Protein AF-A0A6G8APM0-F1 (afdb_monomer)

Foldseek 3Di:
DDDDDDDADDADPVDDPVVSVVSRHDDDPVVVVVVVVVVVVVVVVVVVPDDPVCVVCLVCVQVVPDDFPEEEAAPVVVCVVAVQFDRHWYWYNYPVQPPGIWIWHDDPRDIDTPGHPPPDPCDVVNDDLVPDDPVVSVVVCVVVVVVVCCVVVQDPDDKDDFQDDLVAKDWQWAQDQLDTDGDPDRFKIKGDWRFDDAQWKKFKQDQQDDDQFQWFFAAPVSHTDDTFGDDRDDPRMTTNHRGRTIMGMDGGDSVVCVVGITMIIDDDDDDDDDSPQDDDAPDDDQPPPPPPDDDLVNHPQKDWPFAFAQVQWAPQWDAAQVRDIDGHNFKTKGDKDFDDAFFKKKKQDDDPQFWAFDAPVNPDTDGGFDWDDPDPRMTMGGHHPRTTIIMGMDTNVCQQPIGMHTPDHDPGGDHGDIDHPRDPPPPDLACPQAPFEEEEEEEVLQVLQQPQDPPQGGFNFLVVLVVNNNYNYDTHYHYLEAQAADDVVFFVDHHHHPLCCCPVVVVDQLVSGQEYEYEYHQNCQLRGPAAPACPACHSRHRNNSVLVNVVRSCVSPVNYAYEYEQFAAFPDPSRPPVSSVVRLVSSVVNCVVVVHHYDHCHVPLPDDPVCCVVAPDHRGHGRNVVSNSNSVVVSSSVSRD

Secondary structure (DSSP, 8-state):
-PPPPPPPBPP-TTS-HHHHHHTTB---HHHHHHHHHHHHHHHHHHHHHS--HHHHHHHHHHHHH-S-SEEESSHHHHHHH-TT--SSEEEE--TT-TT--EEEEEETTEEEEEEE-------TT---GGGS-HHHHHHHHHHHHHHHHHHHHH----S------GGGPEETEEEETTEEEE-SSTTEEE---EE--TT-EEEES-----SS--EEEE-TTS-EEEEE---TTT--EEE-TT-SEEEEEEES-HHHHHHH--EEES-----S--------TT----TT---SS--GGGSTTEEEEE---GGGSBTTEEE-TTS-EEE-TTEEEPPPEE--TT-EEEESS--SS-EEEE-TTS-SEEEE--PEE-SSS-EEEEPPTT--EEEEEEEGGGTTT--EEES---SS---SEEEESS----SS-TTTTTT-EEEEEESHHHHTTT-EETTTEE---THHHHHHTT-EEEEEE-TT-BSSPP-TTT-SS---BHHIIIIIS----GGG-SEEEEE--THHHHTT-----TT---TTSHHHHHHHHHHHHHHH-TTPEEEEEPPPP---TTS-HHHHHHHHHHHHHHHHHTT--EE-HHHHSS--TTTHHHHBSSSSSB-HHHHHHHHHHHHHHHH--

Structure (mmCIF, N/CA/C/O backbone):
data_AF-A0A6G8APM0-F1
#
_entry.id   AF-A0A6G8APM0-F1
#
loop_
_atom_site.group_PDB
_atom_site.id
_atom_site.type_symbol
_atom_site.label_atom_id
_atom_site.label_alt_id
_atom_site.label_comp_id
_atom_site.label_asym_id
_atom_site.label_entity_id
_atom_site.label_seq_id
_atom_site.pdbx_PDB_ins_code
_atom_site.Cartn_x
_atom_site.Cartn_y
_atom_site.Cartn_z
_atom_site.occupancy
_atom_site.B_iso_or_equiv
_atom_site.auth_seq_id
_atom_site.auth_comp_id
_atom_site.auth_asym_id
_atom_site.auth_atom_id
_atom_site.pdbx_PDB_model_num
ATOM 1 N N . MET A 1 1 ? 6.197 -69.943 -71.551 1.00 41.12 1 MET A N 1
ATOM 2 C CA . MET A 1 1 ? 5.417 -70.447 -70.401 1.00 41.12 1 MET A CA 1
ATOM 3 C C . MET A 1 1 ? 3.961 -70.490 -70.819 1.00 41.12 1 MET A C 1
ATOM 5 O O . MET A 1 1 ? 3.488 -69.503 -71.366 1.00 41.12 1 MET A O 1
ATOM 9 N N . VAL A 1 2 ? 3.304 -71.635 -70.652 1.00 39.09 2 VAL A N 1
ATOM 10 C CA . VAL A 1 2 ? 1.884 -71.835 -70.976 1.00 39.09 2 VAL A CA 1
ATOM 11 C C . VAL A 1 2 ? 1.061 -71.365 -69.775 1.00 39.09 2 VAL A C 1
ATOM 13 O O . VAL A 1 2 ? 1.325 -71.804 -68.659 1.00 39.09 2 VAL A O 1
ATOM 16 N N . TYR A 1 3 ? 0.115 -70.448 -69.990 1.00 39.59 3 TYR A N 1
ATOM 17 C CA . TYR A 1 3 ? -0.849 -70.026 -68.970 1.00 39.59 3 TYR A CA 1
ATOM 18 C C . TYR A 1 3 ? -1.900 -71.128 -68.794 1.00 39.59 3 TYR A C 1
ATOM 20 O O . TYR A 1 3 ? -2.557 -71.512 -69.761 1.00 39.59 3 TYR A O 1
ATOM 28 N N . ILE A 1 4 ? -2.055 -71.631 -67.571 1.00 49.72 4 ILE A N 1
ATOM 29 C CA . ILE A 1 4 ? -3.172 -72.497 -67.184 1.00 49.72 4 ILE A CA 1
ATOM 30 C C . ILE A 1 4 ? -4.267 -71.574 -66.644 1.00 49.72 4 ILE A C 1
ATOM 32 O O . ILE A 1 4 ? -4.019 -70.814 -65.709 1.00 49.72 4 ILE A O 1
ATOM 36 N N . ALA A 1 5 ? -5.457 -71.604 -67.244 1.00 49.78 5 ALA A N 1
ATOM 37 C CA . ALA A 1 5 ? -6.614 -70.887 -66.721 1.00 49.78 5 ALA A CA 1
ATOM 38 C C . ALA A 1 5 ? -7.077 -71.562 -65.420 1.00 49.78 5 ALA A C 1
ATOM 40 O O . ALA A 1 5 ? -7.403 -72.748 -65.419 1.00 49.78 5 ALA A O 1
ATOM 41 N N . GLN A 1 6 ? -7.076 -70.823 -64.310 1.00 55.56 6 GLN A N 1
ATOM 42 C CA . GLN A 1 6 ? -7.696 -71.269 -63.063 1.00 55.56 6 GLN A CA 1
ATOM 43 C C . GLN A 1 6 ? -9.198 -70.975 -63.128 1.00 55.56 6 GLN A C 1
ATOM 45 O O . GLN A 1 6 ? -9.598 -69.831 -63.339 1.00 55.56 6 GLN A O 1
ATOM 50 N N . HIS A 1 7 ? -10.019 -72.010 -62.958 1.00 57.62 7 HIS A N 1
ATOM 51 C CA . HIS A 1 7 ? -11.456 -71.873 -62.741 1.00 57.62 7 HIS A CA 1
ATOM 52 C C . HIS A 1 7 ? -11.723 -71.821 -61.232 1.00 57.62 7 HIS A C 1
ATOM 54 O O . HIS A 1 7 ? -11.176 -72.630 -60.485 1.00 57.62 7 HIS A O 1
ATOM 60 N N . TRP A 1 8 ? -12.530 -70.851 -60.803 1.00 64.06 8 TRP A N 1
ATOM 61 C CA . TRP A 1 8 ? -13.035 -70.739 -59.433 1.00 64.06 8 TRP A CA 1
ATOM 62 C C . TRP A 1 8 ? -14.326 -71.551 -59.312 1.00 64.06 8 TRP A C 1
ATOM 64 O O . TRP A 1 8 ? -15.073 -71.644 -60.288 1.00 64.06 8 TRP A O 1
ATOM 74 N N . ASN A 1 9 ? -14.573 -72.140 -58.144 1.00 66.50 9 ASN A N 1
ATOM 75 C CA . ASN A 1 9 ? -15.791 -72.912 -57.897 1.00 66.50 9 ASN A CA 1
ATOM 76 C C . ASN A 1 9 ? -16.964 -71.978 -57.552 1.00 66.50 9 ASN A C 1
ATOM 78 O O . ASN A 1 9 ? -16.758 -70.864 -57.067 1.00 66.50 9 ASN A O 1
ATOM 82 N N . ASP A 1 10 ? -18.195 -72.426 -57.791 1.00 64.62 10 ASP A N 1
ATOM 83 C CA . ASP A 1 10 ? -19.393 -71.682 -57.391 1.00 64.62 10 ASP A CA 1
ATOM 84 C C . ASP A 1 10 ? -19.612 -71.756 -55.870 1.00 64.62 10 ASP A C 1
ATOM 86 O O . ASP A 1 10 ? -19.199 -72.708 -55.204 1.00 64.62 10 ASP A O 1
ATOM 90 N N . TYR A 1 11 ? -20.258 -70.731 -55.314 1.00 64.56 11 TYR A N 1
ATOM 91 C CA . TYR A 1 11 ? -20.558 -70.638 -53.884 1.00 64.56 11 TYR A CA 1
ATOM 92 C C . TYR A 1 11 ? -21.720 -71.567 -53.503 1.00 64.56 11 TYR A C 1
ATOM 94 O O . TYR A 1 11 ? -22.799 -71.461 -54.085 1.00 64.56 11 TYR A O 1
ATOM 102 N N . ASP A 1 12 ? -21.528 -72.436 -52.504 1.00 69.75 12 ASP A N 1
ATOM 103 C CA . ASP A 1 12 ? -22.573 -73.337 -51.998 1.00 69.75 12 ASP A CA 1
ATOM 104 C C . ASP A 1 12 ? -23.224 -72.754 -50.737 1.00 69.75 12 ASP A C 1
ATOM 106 O O . ASP A 1 12 ? -22.586 -72.608 -49.691 1.00 69.75 12 ASP A O 1
ATOM 110 N N . GLU A 1 13 ? -24.518 -72.439 -50.818 1.00 67.69 13 GLU A N 1
ATOM 111 C CA . GLU A 1 13 ? -25.293 -71.845 -49.719 1.00 67.69 13 GLU A CA 1
ATOM 112 C C . GLU A 1 13 ? -25.437 -72.763 -48.491 1.00 67.69 13 GLU A C 1
ATOM 114 O O . GLU A 1 13 ? -25.804 -72.293 -47.413 1.00 67.69 13 GLU A O 1
ATOM 119 N N . ASN A 1 14 ? -25.125 -74.057 -48.621 1.00 74.19 14 ASN A N 1
ATOM 120 C CA . ASN A 1 14 ? -25.184 -75.022 -47.521 1.00 74.19 14 ASN A CA 1
ATOM 121 C C . ASN A 1 14 ? -23.847 -75.189 -46.780 1.00 74.19 14 ASN A C 1
ATOM 123 O O . ASN A 1 14 ? -23.794 -75.887 -45.765 1.00 74.19 14 ASN A O 1
ATOM 127 N N . MET A 1 15 ? -22.765 -74.573 -47.268 1.00 70.25 15 MET A N 1
ATOM 128 C CA . MET A 1 15 ? -21.444 -74.599 -46.636 1.00 70.25 15 MET A CA 1
ATOM 129 C C . MET A 1 15 ? -21.196 -73.316 -45.835 1.00 70.25 15 MET A C 1
ATOM 131 O O . MET A 1 15 ? -21.688 -72.236 -46.162 1.00 70.25 15 MET A O 1
ATOM 135 N N . THR A 1 16 ? -20.409 -73.413 -44.759 1.00 69.75 16 THR A N 1
ATOM 136 C CA . THR A 1 16 ? -20.012 -72.216 -43.999 1.00 69.75 16 THR A CA 1
ATOM 137 C C . THR A 1 16 ? -19.051 -71.340 -44.807 1.00 69.75 16 THR A C 1
ATOM 139 O O . THR A 1 16 ? -18.390 -71.804 -45.735 1.00 69.75 16 THR A O 1
ATOM 142 N N . GLU A 1 17 ? -18.931 -70.062 -44.439 1.00 59.34 17 GLU A N 1
ATOM 143 C CA . GLU A 1 17 ? -18.082 -69.089 -45.142 1.00 59.34 17 GLU A CA 1
ATOM 144 C C . GLU A 1 17 ? -16.627 -69.571 -45.288 1.00 59.34 17 GLU A C 1
ATOM 146 O O . GLU A 1 17 ? -16.055 -69.496 -46.371 1.00 59.34 17 GLU A O 1
ATOM 151 N N . THR A 1 18 ? -16.047 -70.132 -44.220 1.00 67.00 18 THR A N 1
ATOM 152 C CA . THR A 1 18 ? -14.678 -70.671 -44.224 1.00 67.00 18 THR A CA 1
ATOM 153 C C . THR A 1 18 ? -14.535 -71.839 -45.195 1.00 67.00 18 THR A C 1
ATOM 155 O O . THR A 1 18 ? -13.561 -71.901 -45.934 1.00 67.00 18 THR A O 1
ATOM 158 N N . GLN A 1 19 ? -15.536 -72.717 -45.258 1.00 69.81 19 GLN A N 1
ATOM 159 C CA . GLN A 1 19 ? -15.524 -73.876 -46.149 1.00 69.81 19 GLN A CA 1
ATOM 160 C C . GLN A 1 19 ? -15.700 -73.475 -47.619 1.00 69.81 19 GLN A C 1
ATOM 162 O O . GLN A 1 19 ? -15.074 -74.067 -48.492 1.00 69.81 19 GLN A O 1
ATOM 167 N N . ASN A 1 20 ? -16.498 -72.443 -47.901 1.00 69.50 20 ASN A N 1
ATOM 168 C CA . ASN A 1 20 ? -16.626 -71.890 -49.251 1.00 69.50 20 ASN A CA 1
ATOM 169 C C . ASN A 1 20 ? -15.337 -71.192 -49.714 1.00 69.50 20 ASN A C 1
ATOM 171 O O . ASN A 1 20 ? -14.934 -71.341 -50.866 1.00 69.50 20 ASN A O 1
ATOM 175 N N . ILE A 1 21 ? -14.651 -70.483 -48.812 1.00 66.75 21 ILE A N 1
ATOM 176 C CA . ILE A 1 21 ? -13.358 -69.846 -49.100 1.00 66.75 21 ILE A CA 1
ATOM 177 C C . ILE A 1 21 ? -12.277 -70.904 -49.363 1.00 66.75 21 ILE A C 1
ATOM 179 O O . ILE A 1 21 ? -11.521 -70.782 -50.326 1.00 66.75 21 ILE A O 1
ATOM 183 N N . GLU A 1 22 ? -12.225 -71.968 -48.557 1.00 70.06 22 GLU A N 1
ATOM 184 C CA . GLU A 1 22 ? -11.299 -73.092 -48.759 1.00 70.06 22 GLU A CA 1
ATOM 185 C C . GLU A 1 22 ? -11.589 -73.867 -50.053 1.00 70.06 22 GLU A C 1
ATOM 187 O O . GLU A 1 22 ? -10.659 -74.335 -50.708 1.00 70.06 22 GLU A O 1
ATOM 192 N N . ASN A 1 23 ? -12.858 -73.946 -50.469 1.00 68.44 23 ASN A N 1
ATOM 193 C CA . ASN A 1 23 ? -13.268 -74.555 -51.736 1.00 68.44 23 ASN A CA 1
ATOM 194 C C . ASN A 1 23 ? -13.048 -73.635 -52.956 1.00 68.44 23 ASN A C 1
ATOM 196 O O . ASN A 1 23 ? -13.404 -73.994 -54.077 1.00 68.44 23 ASN A O 1
ATOM 200 N N . GLY A 1 24 ? -12.459 -72.450 -52.764 1.00 62.91 24 GLY A N 1
ATOM 201 C CA . GLY A 1 24 ? -12.138 -71.524 -53.847 1.00 62.91 24 GLY A CA 1
ATOM 202 C C . GLY A 1 24 ? -13.362 -70.853 -54.472 1.00 62.91 24 GLY A C 1
ATOM 203 O O . GLY A 1 24 ? -13.317 -70.518 -55.656 1.00 62.91 24 GLY A O 1
ATOM 204 N N . ALA A 1 25 ? -14.444 -70.669 -53.709 1.00 64.75 25 ALA A N 1
ATOM 205 C CA . ALA A 1 25 ? -15.621 -69.938 -54.160 1.00 64.75 25 ALA A CA 1
ATOM 206 C C . ALA A 1 25 ? -15.507 -68.433 -53.879 1.00 64.75 25 ALA A C 1
ATOM 208 O O . ALA A 1 25 ? -15.111 -68.005 -52.793 1.00 64.75 25 ALA A O 1
ATOM 209 N N . VAL A 1 26 ? -15.864 -67.609 -54.867 1.00 61.88 26 VAL A N 1
ATOM 210 C CA . VAL A 1 26 ? -15.808 -66.141 -54.775 1.00 61.88 26 VAL A CA 1
ATOM 211 C C . VAL A 1 26 ? -17.164 -65.601 -54.313 1.00 61.88 26 VAL A C 1
ATOM 213 O O . VAL A 1 26 ? -18.210 -66.049 -54.778 1.00 61.88 26 VAL A O 1
ATOM 216 N N . VAL A 1 27 ? -17.155 -64.614 -53.409 1.00 60.06 27 VAL A N 1
ATOM 217 C CA . VAL A 1 27 ? -18.364 -63.889 -52.978 1.00 60.06 27 VAL A CA 1
ATOM 218 C C . VAL A 1 27 ? -19.078 -63.324 -54.211 1.00 60.06 27 VAL A C 1
ATOM 220 O O . VAL A 1 27 ? -18.528 -62.483 -54.922 1.00 60.06 27 VAL A O 1
ATOM 223 N N . THR A 1 28 ? -20.296 -63.797 -54.480 1.00 59.47 28 THR A N 1
ATOM 224 C CA . THR A 1 28 ? -21.036 -63.443 -55.697 1.00 59.47 28 THR A CA 1
ATOM 225 C C . THR A 1 28 ? -21.546 -62.000 -55.660 1.00 59.47 28 THR A C 1
ATOM 227 O O . THR A 1 28 ? -21.811 -61.427 -54.595 1.00 59.47 28 THR A O 1
ATOM 230 N N . SER A 1 29 ? -21.746 -61.409 -56.842 1.00 55.97 29 SER A N 1
ATOM 231 C CA . SER A 1 29 ? -22.305 -60.058 -57.006 1.00 55.97 29 SER A CA 1
ATOM 232 C C . SER A 1 29 ? -23.661 -59.890 -56.305 1.00 55.97 29 SER A C 1
ATOM 234 O O . SER A 1 29 ? -23.962 -58.821 -55.789 1.00 55.97 29 SER A O 1
ATOM 236 N N . GLU A 1 30 ? -24.459 -60.955 -56.199 1.00 56.06 30 GLU A N 1
ATOM 237 C CA . GLU A 1 30 ? -25.758 -60.930 -55.514 1.00 56.06 30 GLU A CA 1
ATOM 238 C C . GLU A 1 30 ? -25.649 -60.721 -54.001 1.00 56.06 30 GLU A C 1
ATOM 240 O O . GLU A 1 30 ? -26.514 -60.081 -53.400 1.00 56.06 30 GLU A O 1
ATOM 245 N N . ARG A 1 31 ? -24.594 -61.233 -53.357 1.00 61.97 31 ARG A N 1
ATOM 246 C CA . ARG A 1 31 ? -24.371 -60.997 -51.924 1.00 61.97 31 ARG A CA 1
ATOM 247 C C . ARG A 1 31 ? -23.854 -59.584 -51.673 1.00 61.97 31 ARG A C 1
ATOM 249 O O . ARG A 1 31 ? -24.258 -58.957 -50.697 1.00 61.97 31 ARG A O 1
ATOM 256 N N . MET A 1 32 ? -23.052 -59.058 -52.597 1.00 63.66 32 MET A N 1
ATOM 257 C CA . MET A 1 32 ? -22.612 -57.662 -52.580 1.00 63.66 32 MET A CA 1
ATOM 258 C C . MET A 1 32 ? -23.807 -56.702 -52.735 1.00 63.66 32 MET A C 1
ATOM 260 O O . MET A 1 32 ? -23.960 -55.790 -51.927 1.00 63.66 32 MET A O 1
ATOM 264 N N . ASN A 1 33 ? -24.730 -56.998 -53.657 1.00 66.69 33 ASN A N 1
ATOM 265 C CA . ASN A 1 33 ? -25.965 -56.229 -53.852 1.00 66.69 33 ASN A CA 1
ATOM 266 C C . ASN A 1 33 ? -26.907 -56.298 -52.634 1.00 66.69 33 ASN A C 1
ATOM 268 O O . ASN A 1 33 ? -27.545 -55.306 -52.285 1.00 66.69 33 ASN A O 1
ATOM 272 N N . ARG A 1 34 ? -26.989 -57.450 -51.947 1.00 68.00 34 ARG A N 1
ATOM 273 C CA . ARG A 1 34 ? -27.763 -57.582 -50.696 1.00 68.00 34 ARG A CA 1
ATOM 274 C C . ARG A 1 34 ? -27.177 -56.739 -49.559 1.00 68.00 34 ARG A C 1
ATOM 276 O O . ARG A 1 34 ? -27.936 -56.130 -48.806 1.00 68.00 34 ARG A O 1
ATOM 283 N N . ILE A 1 35 ? -25.849 -56.672 -49.450 1.00 68.94 35 ILE A N 1
ATOM 284 C CA . ILE A 1 35 ? -25.168 -55.805 -48.477 1.00 68.94 35 ILE A CA 1
ATOM 285 C C . ILE A 1 35 ? -25.425 -54.332 -48.812 1.00 68.94 35 ILE A C 1
ATOM 287 O O . ILE A 1 35 ? -25.774 -53.561 -47.922 1.00 68.94 35 ILE A O 1
ATOM 291 N N . GLU A 1 36 ? -25.322 -53.950 -50.085 1.00 70.31 36 GLU A N 1
ATOM 292 C CA . GLU A 1 36 ? -25.579 -52.578 -50.531 1.00 70.31 36 GLU A CA 1
ATOM 293 C C . GLU A 1 36 ? -27.026 -52.145 -50.239 1.00 70.31 36 GLU A C 1
ATOM 295 O O . GLU A 1 36 ? -27.246 -51.081 -49.657 1.00 70.31 36 GLU A O 1
ATOM 300 N N . GLY A 1 37 ? -28.009 -53.010 -50.513 1.00 71.81 37 GLY A N 1
ATOM 301 C CA . GLY A 1 37 ? -29.415 -52.762 -50.177 1.00 71.81 37 GLY A CA 1
ATOM 302 C C . GLY A 1 37 ? -29.649 -52.538 -48.678 1.00 71.81 37 GLY A C 1
ATOM 303 O O . GLY A 1 37 ? -30.291 -51.560 -48.291 1.00 71.81 37 GLY A O 1
ATOM 304 N N . GLY A 1 38 ? -29.061 -53.382 -47.822 1.00 71.31 38 GLY A N 1
ATOM 305 C CA . GLY A 1 38 ? -29.174 -53.242 -46.365 1.00 71.31 38 GLY A CA 1
ATOM 306 C C . GLY A 1 38 ? -28.491 -51.986 -45.806 1.00 71.31 38 GLY A C 1
ATOM 307 O O . GLY A 1 38 ? -28.949 -51.410 -44.816 1.00 71.31 38 GLY A O 1
ATOM 308 N N . VAL A 1 39 ? -27.413 -51.519 -46.445 1.00 74.38 39 VAL A N 1
ATOM 309 C CA . VAL A 1 39 ? -26.741 -50.261 -46.080 1.00 74.38 39 VAL A CA 1
ATOM 310 C C . VAL A 1 39 ? -27.606 -49.052 -46.444 1.00 74.38 39 VAL A C 1
ATOM 312 O O . VAL A 1 39 ? -27.748 -48.139 -45.627 1.00 74.38 39 VAL A O 1
ATOM 315 N N . VAL A 1 40 ? -28.233 -49.052 -47.624 1.00 74.94 40 VAL A N 1
ATOM 316 C CA . VAL A 1 40 ? -29.110 -47.957 -48.075 1.00 74.94 40 VAL A CA 1
ATOM 317 C C . VAL A 1 40 ? -30.370 -47.849 -47.210 1.00 74.94 40 VAL A C 1
ATOM 319 O O . VAL A 1 40 ? -30.743 -46.744 -46.807 1.00 74.94 40 VAL A O 1
ATOM 322 N N . GLU A 1 41 ? -31.005 -48.969 -46.853 1.00 71.62 41 GLU A N 1
ATOM 323 C CA . GLU A 1 41 ? -32.161 -48.959 -45.943 1.00 71.62 41 GLU A CA 1
ATOM 324 C C . GLU A 1 41 ? -31.805 -48.413 -44.556 1.00 71.62 41 GLU A C 1
ATOM 326 O O . GLU A 1 41 ? -32.522 -47.558 -44.028 1.00 71.62 41 GLU A O 1
ATOM 331 N N . ASN A 1 42 ? -30.668 -48.829 -43.987 1.00 68.50 42 ASN A N 1
ATOM 332 C CA . ASN A 1 42 ? -30.202 -48.305 -42.701 1.00 68.50 42 ASN A CA 1
ATOM 333 C C . ASN A 1 42 ? -29.868 -46.809 -42.765 1.00 68.50 42 ASN A C 1
ATOM 335 O O . ASN A 1 42 ? -30.179 -46.072 -41.827 1.00 68.50 42 ASN A O 1
ATOM 339 N N . PHE A 1 43 ? -29.284 -46.336 -43.870 1.00 72.25 43 PHE A N 1
ATOM 340 C CA . PHE A 1 43 ? -29.025 -44.912 -44.074 1.00 72.25 43 PHE A CA 1
ATOM 341 C C . PHE A 1 43 ? -30.327 -44.102 -44.115 1.00 72.25 43 PHE A C 1
ATOM 343 O O . PHE A 1 43 ? -30.437 -43.075 -43.443 1.00 72.25 43 PHE A O 1
ATOM 350 N N . ASN A 1 44 ? -31.346 -44.593 -44.822 1.00 68.38 44 ASN A N 1
ATOM 351 C CA . ASN A 1 44 ? -32.653 -43.941 -44.898 1.00 68.38 44 ASN A CA 1
ATOM 352 C C . ASN A 1 44 ? -33.380 -43.937 -43.544 1.00 68.38 44 ASN A C 1
ATOM 354 O O . ASN A 1 44 ? -33.932 -42.908 -43.148 1.00 68.38 44 ASN A O 1
ATOM 358 N N . HIS A 1 45 ? -33.314 -45.035 -42.786 1.00 63.12 45 HIS A N 1
ATOM 359 C CA . HIS A 1 45 ? -33.860 -45.104 -41.428 1.00 63.12 45 HIS A CA 1
ATOM 360 C C . HIS A 1 45 ? -33.157 -44.146 -40.455 1.00 63.12 45 HIS A C 1
ATOM 362 O O . HIS A 1 45 ? -33.817 -43.528 -39.615 1.00 63.12 45 HIS A O 1
ATOM 368 N N . LEU A 1 46 ? -31.835 -43.985 -40.573 1.00 60.25 46 LEU A N 1
ATOM 369 C CA . LEU A 1 46 ? -31.070 -43.000 -39.805 1.00 60.25 46 LEU A CA 1
ATOM 370 C C . LEU A 1 46 ? -31.436 -41.567 -40.204 1.00 60.25 46 LEU A C 1
ATOM 372 O O . LEU A 1 46 ? -31.594 -40.725 -39.325 1.00 60.25 46 LEU A O 1
ATOM 376 N N . ASN A 1 47 ? -31.625 -41.287 -41.494 1.00 60.44 47 ASN A N 1
ATOM 377 C CA . ASN A 1 47 ? -32.013 -39.956 -41.966 1.00 60.44 47 ASN A CA 1
ATOM 378 C C . ASN A 1 47 ? -33.433 -39.560 -41.537 1.00 60.44 47 ASN A C 1
ATOM 380 O O . ASN A 1 47 ? -33.663 -38.400 -41.222 1.00 60.44 47 ASN A O 1
ATOM 384 N N . GLN A 1 48 ? -34.369 -40.511 -41.456 1.00 57.75 48 GLN A N 1
ATOM 385 C CA . GLN A 1 48 ? -35.725 -40.252 -40.952 1.00 57.75 48 GLN A CA 1
ATOM 386 C C . GLN A 1 48 ? -35.791 -40.104 -39.422 1.00 57.75 48 GLN A C 1
ATOM 388 O O . GLN A 1 48 ? -36.727 -39.497 -38.905 1.00 57.75 48 GLN A O 1
ATOM 393 N N . ARG A 1 49 ? -34.821 -40.662 -38.683 1.00 54.28 49 ARG A N 1
ATOM 394 C CA . ARG A 1 49 ? -34.731 -40.552 -37.213 1.00 54.28 49 ARG A CA 1
ATOM 395 C C . ARG A 1 49 ? -33.872 -39.386 -36.729 1.00 54.28 49 ARG A C 1
ATOM 397 O O . ARG A 1 49 ? -33.948 -39.038 -35.552 1.00 54.28 49 ARG A O 1
ATOM 404 N N . LYS A 1 50 ? -33.056 -38.788 -37.598 1.00 48.94 50 LYS A N 1
ATOM 405 C CA . LYS A 1 50 ? -32.342 -37.551 -37.281 1.00 48.94 50 LYS A CA 1
ATOM 406 C C . LYS A 1 50 ? -33.361 -36.414 -37.221 1.00 48.94 50 LYS A C 1
ATOM 408 O O . LYS A 1 50 ? -34.045 -36.129 -38.196 1.00 48.94 50 LYS A O 1
ATOM 413 N N . SER A 1 51 ? -33.473 -35.778 -36.057 1.00 51.00 51 SER A N 1
ATOM 414 C CA . SER A 1 51 ? -34.135 -34.481 -35.922 1.00 51.00 51 SER A CA 1
ATOM 415 C C . SER A 1 51 ? -33.550 -33.516 -36.951 1.00 51.00 51 SER A C 1
ATOM 417 O O . SER A 1 51 ? -32.327 -33.467 -37.073 1.00 51.00 51 SER A O 1
ATOM 419 N N . ASP A 1 52 ? -34.412 -32.790 -37.667 1.00 56.81 52 ASP A N 1
ATOM 420 C CA . ASP A 1 52 ? -34.058 -31.850 -38.736 1.00 56.81 52 ASP A CA 1
ATOM 421 C C . ASP A 1 52 ? -32.829 -31.014 -38.336 1.00 56.81 52 ASP A C 1
ATOM 423 O O . ASP A 1 52 ? -32.887 -30.177 -37.433 1.00 56.81 52 ASP A O 1
ATOM 427 N N . ILE A 1 53 ? -31.673 -31.340 -38.924 1.00 51.31 53 ILE A N 1
ATOM 428 C CA . ILE A 1 53 ? -30.364 -30.836 -38.485 1.00 51.31 53 ILE A CA 1
ATOM 429 C C . ILE A 1 53 ? -30.325 -29.312 -38.592 1.00 51.31 53 ILE A C 1
ATOM 431 O O . ILE A 1 53 ? -29.773 -28.654 -37.723 1.00 51.31 53 ILE A O 1
ATOM 435 N N . THR A 1 54 ? -31.019 -28.739 -39.577 1.00 53.81 54 THR A N 1
ATOM 436 C CA . THR A 1 54 ? -31.137 -27.288 -39.748 1.00 53.81 54 THR A CA 1
ATOM 437 C C . THR A 1 54 ? -31.924 -26.643 -38.606 1.00 53.81 54 THR A C 1
ATOM 439 O O . THR A 1 54 ? -31.590 -25.545 -38.171 1.00 53.81 54 THR A O 1
ATOM 442 N N . TYR A 1 55 ? -32.927 -27.335 -38.060 1.00 51.72 55 TYR A N 1
ATOM 443 C CA . TYR A 1 55 ? -33.680 -26.876 -36.893 1.00 51.72 55 TYR A CA 1
ATOM 444 C C . TYR A 1 55 ? -32.818 -26.906 -35.626 1.00 51.72 55 TYR A C 1
ATOM 446 O O . TYR A 1 55 ? -32.782 -25.915 -34.898 1.00 51.72 55 TYR A O 1
ATOM 454 N N . VAL A 1 56 ? -32.081 -27.996 -35.388 1.00 52.69 56 VAL A N 1
ATOM 455 C CA . VAL A 1 56 ? -31.189 -28.125 -34.222 1.00 52.69 56 VAL A CA 1
ATOM 456 C C . VAL A 1 56 ? -30.005 -27.158 -34.320 1.00 52.69 56 VAL A C 1
ATOM 458 O O . VAL A 1 56 ? -29.705 -26.490 -33.335 1.00 52.69 56 VAL A O 1
ATOM 461 N N . ASP A 1 57 ? -29.409 -26.988 -35.500 1.00 52.28 57 ASP A N 1
ATOM 462 C CA . ASP A 1 57 ? -28.310 -26.046 -35.740 1.00 52.28 57 ASP A CA 1
ATOM 463 C C . ASP A 1 57 ? -28.775 -24.584 -35.680 1.00 52.28 57 ASP A C 1
ATOM 465 O O . ASP A 1 57 ? -28.035 -23.730 -35.198 1.00 52.28 57 ASP A O 1
ATOM 469 N N . SER A 1 58 ? -30.016 -24.275 -36.083 1.00 51.28 58 SER A N 1
ATOM 470 C CA . SER A 1 58 ? -30.601 -22.940 -35.873 1.00 51.28 58 SER A CA 1
ATOM 471 C C . SER A 1 58 ? -30.853 -22.652 -34.388 1.00 51.28 58 SER A C 1
ATOM 473 O O . SER A 1 58 ? -30.573 -21.546 -33.919 1.00 51.28 58 SER A O 1
ATOM 475 N N . LEU A 1 59 ? -31.305 -23.659 -33.624 1.00 50.69 59 LEU A N 1
ATOM 476 C CA . LEU A 1 59 ? -31.506 -23.549 -32.180 1.00 50.69 59 LEU A CA 1
ATOM 477 C C . LEU A 1 59 ? -30.161 -23.357 -31.475 1.00 50.69 59 LEU A C 1
ATOM 479 O O . LEU A 1 59 ? -29.998 -22.398 -30.726 1.00 50.69 59 LEU A O 1
ATOM 483 N N . ILE A 1 60 ? -29.181 -24.216 -31.760 1.00 56.25 60 ILE A N 1
ATOM 484 C CA . ILE A 1 60 ? -27.840 -24.151 -31.170 1.00 56.25 60 ILE A CA 1
ATOM 485 C C . ILE A 1 60 ? -27.127 -22.864 -31.602 1.00 56.25 60 ILE A C 1
ATOM 487 O O . ILE A 1 60 ? -26.518 -22.208 -30.764 1.00 56.25 60 ILE A O 1
ATOM 491 N N . GLY A 1 61 ? -27.269 -22.432 -32.858 1.00 54.12 61 GLY A N 1
ATOM 492 C CA . GLY A 1 61 ? -26.723 -21.167 -33.356 1.00 54.12 61 GLY A CA 1
ATOM 493 C C . GLY A 1 61 ? -27.310 -19.937 -32.655 1.00 54.12 61 GLY A C 1
ATOM 494 O O . GLY A 1 61 ? -26.572 -19.003 -32.339 1.00 54.12 61 GLY A O 1
ATOM 495 N N . SER A 1 62 ? -28.613 -19.956 -32.344 1.00 47.84 62 SER A N 1
ATOM 496 C CA . SER A 1 62 ? -29.278 -18.883 -31.589 1.00 47.84 62 SER A CA 1
ATOM 497 C C . SER A 1 62 ? -28.914 -18.870 -30.098 1.00 47.84 62 SER A C 1
ATOM 499 O O . SER A 1 62 ? -28.816 -17.804 -29.497 1.00 47.84 62 SER A O 1
ATOM 501 N N . VAL A 1 63 ? -28.640 -20.039 -29.510 1.00 50.75 63 VAL A N 1
ATOM 502 C CA . VAL A 1 63 ? -28.223 -20.176 -28.105 1.00 50.75 63 VAL A CA 1
ATOM 503 C C . VAL A 1 63 ? -26.732 -19.856 -27.925 1.00 50.75 63 VAL A C 1
ATOM 505 O O . VAL A 1 63 ? -26.344 -19.301 -26.900 1.00 50.75 63 VAL A O 1
ATOM 508 N N . ALA A 1 64 ? -25.893 -20.140 -28.925 1.00 45.06 64 ALA A N 1
ATOM 509 C CA . ALA A 1 64 ? -24.442 -19.977 -28.842 1.00 45.06 64 ALA A CA 1
ATOM 510 C C . ALA A 1 64 ? -23.937 -18.533 -29.048 1.00 45.06 64 ALA A C 1
ATOM 512 O O . ALA A 1 64 ? -22.771 -18.271 -28.758 1.00 45.06 64 ALA A O 1
ATOM 513 N N . THR A 1 65 ? -24.765 -17.593 -29.535 1.00 45.88 65 THR A N 1
ATOM 514 C CA . THR A 1 65 ? -24.303 -16.233 -29.913 1.00 45.88 65 THR A CA 1
ATOM 515 C C . THR A 1 65 ? -24.973 -15.047 -29.203 1.00 45.88 65 THR A C 1
ATOM 517 O O . THR A 1 65 ? -24.518 -13.920 -29.387 1.00 45.88 65 THR A O 1
ATOM 520 N N . GLY A 1 66 ? -25.930 -15.272 -28.296 1.00 52.78 66 GLY A N 1
ATOM 521 C CA . GLY A 1 66 ? -26.306 -14.288 -27.269 1.00 52.78 66 GLY A CA 1
ATOM 522 C C . GLY A 1 66 ? -27.732 -13.734 -27.350 1.00 52.78 66 GLY A C 1
ATOM 523 O O . GLY A 1 66 ? -28.074 -13.008 -28.275 1.00 52.78 66 GLY A O 1
ATOM 524 N N . GLY A 1 67 ? -28.504 -14.004 -26.289 1.00 57.94 67 GLY A N 1
ATOM 525 C CA . GLY A 1 67 ? -29.736 -13.303 -25.902 1.00 57.94 67 GLY A CA 1
ATOM 526 C C . GLY A 1 67 ? -30.960 -13.470 -26.822 1.00 57.94 67 GLY A C 1
ATOM 527 O O . GLY A 1 67 ? -30.843 -13.911 -27.962 1.00 57.94 67 GLY A O 1
ATOM 528 N N . PRO A 1 68 ? -32.168 -13.127 -26.335 1.00 68.81 68 PRO A N 1
ATOM 529 C CA . PRO A 1 68 ? -33.346 -12.999 -27.191 1.00 68.81 68 PRO A CA 1
ATOM 530 C C . PRO A 1 68 ? -33.107 -11.927 -28.265 1.00 68.81 68 PRO A C 1
ATOM 532 O O . PRO A 1 68 ? -32.540 -10.873 -27.976 1.00 68.81 68 PRO A O 1
ATOM 535 N N . ARG A 1 69 ? -33.560 -12.178 -29.500 1.00 74.94 69 ARG A N 1
ATOM 536 C CA . ARG A 1 69 ? -33.382 -11.252 -30.635 1.00 74.94 69 ARG A CA 1
ATOM 537 C C . ARG A 1 69 ? -34.083 -9.916 -30.427 1.00 74.94 69 ARG A C 1
ATOM 539 O O . ARG A 1 69 ? -33.637 -8.906 -30.962 1.00 74.94 69 ARG A O 1
ATOM 546 N N . ASP A 1 70 ? -35.199 -9.935 -29.710 1.00 75.88 70 ASP A N 1
ATOM 547 C CA . ASP A 1 70 ? -35.990 -8.753 -29.394 1.00 75.88 70 ASP A CA 1
ATOM 548 C C . ASP A 1 70 ? -36.871 -9.025 -28.164 1.00 75.88 70 ASP A C 1
ATOM 550 O O . ASP A 1 70 ? -37.085 -10.184 -27.777 1.00 75.88 70 ASP A O 1
ATOM 554 N N . VAL A 1 71 ? -37.385 -7.954 -27.559 1.00 78.81 71 VAL A N 1
ATOM 555 C CA . VAL A 1 71 ? -38.166 -7.999 -26.318 1.00 78.81 71 VAL A CA 1
ATOM 556 C C . VAL A 1 71 ? -39.505 -7.285 -26.500 1.00 78.81 71 VAL A C 1
ATOM 558 O O . VAL A 1 71 ? -39.563 -6.163 -26.996 1.00 78.81 71 VAL A O 1
ATOM 561 N N . PHE A 1 72 ? -40.592 -7.911 -26.048 1.00 80.88 72 PHE A N 1
ATOM 562 C CA . PHE A 1 72 ? -41.956 -7.389 -26.156 1.00 80.88 72 PHE A CA 1
ATOM 563 C C . PHE A 1 72 ? -42.663 -7.355 -24.802 1.00 80.88 72 PHE A C 1
ATOM 565 O O . PHE A 1 72 ? -42.429 -8.196 -23.944 1.00 80.88 72 PHE A O 1
ATOM 572 N N . TYR A 1 73 ? -43.590 -6.413 -24.626 1.00 80.69 73 TYR A N 1
ATOM 573 C CA . TYR A 1 73 ? -44.408 -6.282 -23.407 1.00 80.69 73 TYR A CA 1
ATOM 574 C C . TYR A 1 73 ? -45.752 -7.033 -23.476 1.00 80.69 73 TYR A C 1
ATOM 576 O O . TYR A 1 73 ? -46.580 -6.921 -22.582 1.00 80.69 73 TYR A O 1
ATOM 584 N N . SER A 1 74 ? -46.031 -7.738 -24.575 1.00 83.44 74 SER A N 1
ATOM 585 C CA . SER A 1 74 ? -47.183 -8.642 -24.693 1.00 83.44 74 SER A CA 1
ATOM 586 C C . SER A 1 74 ? -47.027 -9.571 -25.890 1.00 83.44 74 SER A C 1
ATOM 588 O O . SER A 1 74 ? -46.347 -9.233 -26.866 1.00 83.44 74 SER A O 1
ATOM 590 N N . VAL A 1 75 ? -47.716 -10.714 -25.860 1.00 82.62 75 VAL A N 1
ATOM 591 C CA . VAL A 1 75 ? -47.747 -11.648 -27.003 1.00 82.62 75 VAL A CA 1
ATOM 592 C C . VAL A 1 75 ? -48.411 -10.988 -28.215 1.00 82.62 75 VAL A C 1
ATOM 594 O O . VAL A 1 75 ? -48.020 -11.218 -29.360 1.00 82.62 75 VAL A O 1
ATOM 597 N N . LYS A 1 76 ? -49.374 -10.089 -27.974 1.00 86.69 76 LYS A N 1
ATOM 598 C CA . LYS A 1 76 ? -50.009 -9.296 -29.029 1.00 86.69 76 LYS A CA 1
ATOM 599 C C . LYS A 1 76 ? -48.999 -8.399 -29.747 1.00 86.69 76 LYS A C 1
ATOM 601 O O . LYS A 1 76 ? -48.985 -8.387 -30.971 1.00 86.69 76 LYS A O 1
ATOM 606 N N . ALA A 1 77 ? -48.136 -7.695 -29.013 1.00 86.00 77 ALA A N 1
ATOM 607 C CA . ALA A 1 77 ? -47.118 -6.831 -29.613 1.00 86.00 77 ALA A CA 1
ATOM 608 C C . ALA A 1 77 ? -46.108 -7.623 -30.461 1.00 86.00 77 ALA A C 1
ATOM 610 O O . ALA A 1 77 ? -45.723 -7.169 -31.539 1.00 86.00 77 ALA A O 1
ATOM 611 N N . LEU A 1 78 ? -45.735 -8.826 -30.011 1.00 89.31 78 LEU A N 1
ATOM 612 C CA . LEU A 1 78 ? -44.905 -9.751 -30.784 1.00 89.31 78 LEU A CA 1
ATOM 613 C C . LEU A 1 78 ? -45.598 -10.159 -32.094 1.00 89.31 78 LEU A C 1
ATOM 615 O O . LEU A 1 78 ? -45.002 -10.079 -33.168 1.00 89.31 78 LEU A O 1
ATOM 619 N N . ASN A 1 79 ? -46.872 -10.551 -32.019 1.00 89.06 79 ASN A N 1
ATOM 620 C CA . ASN A 1 79 ? -47.636 -10.979 -33.188 1.00 89.06 79 ASN A CA 1
ATOM 621 C C . ASN A 1 79 ? -47.935 -9.825 -34.161 1.00 89.06 79 ASN A C 1
ATOM 623 O O . ASN A 1 79 ? -47.911 -10.027 -35.369 1.00 89.06 79 ASN A O 1
ATOM 627 N N . ASP A 1 80 ? -48.164 -8.610 -33.662 1.00 88.75 80 ASP A N 1
ATOM 628 C CA . ASP A 1 80 ? -48.373 -7.422 -34.497 1.00 88.75 80 ASP A CA 1
ATOM 629 C C . ASP A 1 80 ? -47.089 -7.043 -35.259 1.00 88.75 80 ASP A C 1
ATOM 631 O O . ASP A 1 80 ? -47.145 -6.638 -36.422 1.00 88.75 80 ASP A O 1
ATOM 635 N N . ARG A 1 81 ? -45.919 -7.196 -34.619 1.00 87.88 81 ARG A N 1
ATOM 636 C CA . ARG A 1 81 ? -44.602 -6.937 -35.223 1.00 87.88 81 ARG A CA 1
ATOM 637 C C . ARG A 1 81 ? -44.220 -8.008 -36.245 1.00 87.88 81 ARG A C 1
ATOM 639 O O . ARG A 1 81 ? -43.687 -7.679 -37.304 1.00 87.88 81 ARG A O 1
ATOM 646 N N . TYR A 1 82 ? -44.501 -9.270 -35.931 1.00 88.31 82 TYR A N 1
ATOM 647 C CA . TYR A 1 82 ? -44.142 -10.436 -36.736 1.00 88.31 82 TYR A CA 1
ATOM 648 C C . TYR A 1 82 ? -45.372 -11.333 -36.994 1.00 88.31 82 TYR A C 1
ATOM 650 O O . TYR A 1 82 ? -45.445 -12.459 -36.492 1.00 88.31 82 TYR A O 1
ATOM 658 N N . PRO A 1 83 ? -46.338 -10.879 -37.817 1.00 84.12 83 PRO A N 1
ATOM 659 C CA . PRO A 1 83 ? -47.625 -11.562 -38.011 1.00 84.12 83 PRO A CA 1
ATOM 660 C C . PRO A 1 83 ? -47.531 -12.870 -38.805 1.00 84.12 83 PRO A C 1
ATOM 662 O O . PRO A 1 83 ? -48.460 -13.672 -38.799 1.00 84.12 83 PRO A O 1
ATOM 665 N N . LYS A 1 84 ? -46.416 -13.086 -39.510 1.00 86.62 84 LYS A N 1
ATOM 666 C CA . LYS A 1 84 ? -46.096 -14.339 -40.215 1.00 86.62 84 LYS A CA 1
ATOM 667 C C . LYS A 1 84 ? -44.974 -15.126 -39.525 1.00 86.62 84 LYS A C 1
ATOM 669 O O . LYS A 1 84 ? -44.462 -16.079 -40.107 1.00 86.62 84 LYS A O 1
ATOM 674 N N . GLY A 1 85 ? -44.596 -14.712 -38.316 1.00 84.88 85 GLY A N 1
ATOM 675 C CA . GLY A 1 85 ? -43.444 -15.240 -37.602 1.00 84.88 85 GLY A CA 1
ATOM 676 C C . GLY A 1 85 ? -42.109 -14.666 -38.037 1.00 84.88 85 GLY A C 1
ATOM 677 O O . GLY A 1 85 ? -42.005 -13.945 -39.029 1.00 84.88 85 GLY A O 1
ATOM 678 N N . SER A 1 86 ? -41.085 -15.002 -37.262 1.00 82.56 86 SER A N 1
ATOM 679 C CA . SER A 1 86 ? -39.685 -14.733 -37.568 1.00 82.56 86 SER A CA 1
ATOM 680 C C . SER A 1 86 ? -38.807 -15.755 -36.850 1.00 82.56 86 SER A C 1
ATOM 682 O O . SER A 1 86 ? -39.163 -16.235 -35.772 1.00 82.56 86 SER A O 1
ATOM 684 N N . ASP A 1 87 ? -37.665 -16.078 -37.451 1.00 77.50 87 ASP A N 1
ATOM 685 C CA . ASP A 1 87 ? -36.716 -17.036 -36.894 1.00 77.50 87 ASP A CA 1
ATOM 686 C C . ASP A 1 87 ? -35.984 -16.443 -35.681 1.00 77.50 87 ASP A C 1
ATOM 688 O O . ASP A 1 87 ? -35.564 -15.279 -35.689 1.00 77.50 87 ASP A O 1
ATOM 692 N N . GLY A 1 88 ? -35.775 -17.271 -34.656 1.00 73.56 88 GLY A N 1
ATOM 693 C CA . GLY A 1 88 ? -35.065 -16.922 -33.423 1.00 73.56 88 GLY A CA 1
ATOM 694 C C . GLY A 1 88 ? -35.950 -16.920 -32.175 1.00 73.56 88 GLY A C 1
ATOM 695 O O . GLY A 1 88 ? -37.140 -17.234 -32.226 1.00 73.56 88 GLY A O 1
ATOM 696 N N . THR A 1 89 ? -35.335 -16.595 -31.038 1.00 78.06 89 THR A N 1
ATOM 697 C CA . THR A 1 89 ? -35.986 -16.515 -29.725 1.00 78.06 89 THR A CA 1
ATOM 698 C C . THR A 1 89 ? -36.371 -15.077 -29.398 1.00 78.06 89 THR A C 1
ATOM 700 O O . THR A 1 89 ? -35.602 -14.141 -29.625 1.00 78.06 89 THR A O 1
ATOM 703 N N . TYR A 1 90 ? -37.564 -14.904 -28.840 1.00 83.56 90 TYR A N 1
ATOM 704 C CA . TYR A 1 90 ? -38.123 -13.609 -28.467 1.00 83.56 90 TYR A CA 1
ATOM 705 C C . TYR A 1 90 ? -38.576 -13.642 -27.017 1.00 83.56 90 TYR A C 1
ATOM 707 O O . TYR A 1 90 ? -39.161 -14.628 -26.576 1.00 83.56 90 TYR A O 1
ATOM 715 N N . LEU A 1 91 ? -38.313 -12.573 -26.272 1.00 82.38 91 LEU A N 1
ATOM 716 C CA . LEU A 1 91 ? -38.680 -12.496 -24.861 1.00 82.38 91 LEU A CA 1
ATOM 717 C C . LEU A 1 91 ? -39.950 -11.667 -24.697 1.00 82.38 91 LEU A C 1
ATOM 719 O O . LEU A 1 91 ? -40.033 -10.561 -25.230 1.00 82.38 91 LEU A O 1
ATOM 723 N N . VAL A 1 92 ? -40.934 -12.178 -23.960 1.00 82.19 92 VAL A N 1
ATOM 724 C CA . VAL A 1 92 ? -42.217 -11.493 -23.770 1.00 82.19 92 VAL A CA 1
ATOM 725 C C . VAL A 1 92 ? -42.528 -11.311 -22.284 1.00 82.19 92 VAL A C 1
ATOM 727 O O . VAL A 1 92 ? -42.625 -12.279 -21.534 1.00 82.19 92 VAL A O 1
ATOM 730 N N . PHE A 1 93 ? -42.717 -10.056 -21.879 1.00 75.56 93 PHE A N 1
ATOM 731 C CA . PHE A 1 93 ? -43.152 -9.610 -20.554 1.00 75.56 93 PHE A CA 1
ATOM 732 C C . PHE A 1 93 ? -44.650 -9.294 -20.579 1.00 75.56 93 PHE A C 1
ATOM 734 O O . PHE A 1 93 ? -45.045 -8.133 -20.508 1.00 75.56 93 PHE A O 1
ATOM 741 N N . ASP A 1 94 ? -45.487 -10.313 -20.757 1.00 77.62 94 ASP A N 1
ATOM 742 C CA . ASP A 1 94 ? -46.939 -10.137 -20.781 1.00 77.62 94 ASP A CA 1
ATOM 743 C C . ASP A 1 94 ? -47.497 -10.111 -19.350 1.00 77.62 94 ASP A C 1
ATOM 745 O O . ASP A 1 94 ? -47.168 -10.971 -18.538 1.00 77.62 94 ASP A O 1
ATOM 749 N N . SER A 1 95 ? -48.375 -9.155 -19.034 1.00 73.56 95 SER A N 1
ATOM 750 C CA . SER A 1 95 ? -49.007 -9.051 -17.706 1.00 73.56 95 SER A CA 1
ATOM 751 C C . SER A 1 95 ? -49.814 -10.288 -17.292 1.00 73.56 95 SER A C 1
ATOM 753 O O . SER A 1 95 ? -50.125 -10.451 -16.114 1.00 73.56 95 SER A O 1
ATOM 755 N N . THR A 1 96 ? -50.175 -11.146 -18.249 1.00 73.31 96 THR A N 1
ATOM 756 C CA . THR A 1 96 ? -50.866 -12.416 -17.995 1.00 73.31 96 THR A CA 1
ATOM 757 C C . THR A 1 96 ? -49.928 -13.537 -17.529 1.00 73.31 96 THR A C 1
ATOM 759 O O . THR A 1 96 ? -50.410 -14.551 -17.029 1.00 73.31 96 THR A O 1
ATOM 762 N N . LEU A 1 97 ? -48.607 -13.347 -17.629 1.00 73.38 97 LEU A N 1
ATOM 763 C CA . LEU A 1 97 ? -47.576 -14.293 -17.200 1.00 73.38 97 LEU A CA 1
ATOM 764 C C . LEU A 1 97 ? -47.079 -13.913 -15.796 1.00 73.38 97 LEU A C 1
ATOM 766 O O . LEU A 1 97 ? -46.181 -13.090 -15.623 1.00 73.38 97 LEU A O 1
ATOM 770 N N . THR A 1 98 ? -47.685 -14.495 -14.758 1.00 60.78 98 THR A N 1
ATOM 771 C CA . THR A 1 98 ? -47.404 -14.145 -13.349 1.00 60.78 98 THR A CA 1
ATOM 772 C C . THR A 1 98 ? -46.070 -14.674 -12.815 1.00 60.78 98 THR A C 1
ATOM 774 O O . THR A 1 98 ? -45.662 -14.310 -11.717 1.00 60.78 98 THR A O 1
ATOM 777 N N . GLU A 1 99 ? -45.407 -15.548 -13.568 1.00 58.38 99 GLU A N 1
ATOM 778 C CA . GLU A 1 99 ? -44.168 -16.244 -13.193 1.00 58.38 99 GLU A CA 1
ATOM 779 C C . GLU A 1 99 ? -42.902 -15.635 -13.827 1.00 58.38 99 GLU A C 1
ATOM 781 O O . GLU A 1 99 ? -41.793 -16.095 -13.563 1.00 58.38 99 GLU A O 1
ATOM 786 N N . GLY A 1 100 ? -43.045 -14.547 -14.594 1.00 67.44 100 GLY A N 1
ATOM 787 C CA . GLY A 1 100 ? -41.934 -13.786 -15.165 1.00 67.44 100 GLY A CA 1
ATOM 788 C C . GLY A 1 100 ? -42.014 -13.653 -16.685 1.00 67.44 100 GLY A C 1
ATOM 789 O O . GLY A 1 100 ? -43.049 -13.894 -17.299 1.00 67.44 100 GLY A O 1
ATOM 790 N N . ALA A 1 101 ? -40.912 -13.231 -17.307 1.00 74.75 101 ALA A N 1
ATOM 791 C CA . ALA A 1 101 ? -40.831 -13.143 -18.764 1.00 74.75 101 ALA A CA 1
ATOM 792 C C . ALA A 1 101 ? -40.707 -14.536 -19.380 1.00 74.75 101 ALA A C 1
ATOM 794 O O . ALA A 1 101 ? -39.962 -15.358 -18.857 1.00 74.75 101 ALA A O 1
ATOM 795 N N . HIS A 1 102 ? -41.387 -14.795 -20.494 1.00 81.75 102 HIS A N 1
ATOM 796 C CA . HIS A 1 102 ? -41.352 -16.091 -21.181 1.00 81.75 102 HIS A CA 1
ATOM 797 C C . HIS A 1 102 ? -40.641 -16.006 -22.527 1.00 81.75 102 HIS A C 1
ATOM 799 O O . HIS A 1 102 ? -40.654 -14.964 -23.191 1.00 81.75 102 HIS A O 1
ATOM 805 N N . THR A 1 103 ? -40.039 -17.120 -22.944 1.00 83.62 103 THR A N 1
ATOM 806 C CA . THR A 1 103 ? -39.384 -17.228 -24.253 1.00 83.62 103 THR A CA 1
ATOM 807 C C . THR A 1 103 ? -40.356 -17.765 -25.288 1.00 83.62 103 THR A C 1
ATOM 809 O O . THR A 1 103 ? -40.900 -18.850 -25.127 1.00 83.62 103 THR A O 1
ATOM 812 N N . PHE A 1 104 ? -40.508 -17.050 -26.396 1.00 83.25 104 PHE A N 1
ATOM 813 C CA . PHE A 1 104 ? -41.337 -17.445 -27.524 1.00 83.25 104 PHE A CA 1
ATOM 814 C C . PHE A 1 104 ? -40.486 -17.744 -28.755 1.00 83.25 104 PHE A C 1
ATOM 816 O O . PHE A 1 104 ? -39.508 -17.049 -29.044 1.00 83.25 104 PHE A O 1
ATOM 823 N N . ILE A 1 105 ? -40.896 -18.761 -29.511 1.00 85.31 105 ILE A N 1
ATOM 824 C CA . ILE A 1 105 ? -40.353 -19.073 -30.839 1.00 85.31 105 ILE A CA 1
ATOM 825 C C . ILE A 1 105 ? -41.479 -19.244 -31.848 1.00 85.31 105 ILE A C 1
ATOM 827 O O . ILE A 1 105 ? -42.598 -19.619 -31.495 1.00 85.31 105 ILE A O 1
ATOM 831 N N . TRP A 1 106 ? -41.186 -19.008 -33.122 1.00 84.25 106 TRP A N 1
ATOM 832 C CA . TRP A 1 106 ? -42.136 -19.298 -34.186 1.00 84.25 106 TRP A CA 1
ATOM 833 C C . TRP A 1 106 ? -41.997 -20.748 -34.650 1.00 84.25 106 TRP A C 1
ATOM 835 O O . TRP A 1 106 ? -40.929 -21.171 -35.089 1.00 84.25 106 TRP A O 1
ATOM 845 N N . LYS A 1 107 ? -43.078 -21.531 -34.569 1.00 77.62 107 LYS A N 1
ATOM 846 C CA . LYS A 1 107 ? -43.105 -22.922 -35.043 1.00 77.62 107 LYS A CA 1
ATOM 847 C C . LYS A 1 107 ? -44.485 -23.288 -35.570 1.00 77.62 107 LYS A C 1
ATOM 849 O O . LYS A 1 107 ? -45.489 -23.017 -34.925 1.00 77.62 107 LYS A O 1
ATOM 854 N N . GLN A 1 108 ? -44.534 -23.958 -36.726 1.00 79.69 108 GLN A N 1
ATOM 855 C CA . GLN A 1 108 ? -45.787 -24.416 -37.353 1.00 79.69 108 GLN A CA 1
ATOM 856 C C . GLN A 1 108 ? -46.829 -23.291 -37.499 1.00 79.69 108 GLN A C 1
ATOM 858 O O . GLN A 1 108 ? -48.006 -23.470 -37.196 1.00 79.69 108 GLN A O 1
ATOM 863 N N . ASN A 1 109 ? -46.379 -22.124 -37.971 1.00 81.81 109 ASN A N 1
ATOM 864 C CA . ASN A 1 109 ? -47.227 -20.961 -38.227 1.00 81.81 109 ASN A CA 1
ATOM 865 C C . ASN A 1 109 ? -47.921 -20.368 -36.978 1.00 81.81 109 ASN A C 1
ATOM 867 O O . ASN A 1 109 ? -48.987 -19.761 -37.089 1.00 81.81 109 ASN A O 1
ATOM 871 N N . LYS A 1 110 ? -47.328 -20.551 -35.790 1.00 83.94 110 LYS A N 1
ATOM 872 C CA . LYS A 1 110 ? -47.775 -19.949 -34.527 1.00 83.94 110 LYS A CA 1
ATOM 873 C C . LYS A 1 110 ? -46.599 -19.629 -33.601 1.00 83.94 110 LYS A C 1
ATOM 875 O O . LYS A 1 110 ? -45.560 -20.290 -33.652 1.00 83.94 110 LYS A O 1
ATOM 880 N N . TRP A 1 111 ? -46.790 -18.647 -32.721 1.00 85.19 111 TRP A N 1
ATOM 881 C CA . TRP A 1 111 ? -45.889 -18.396 -31.598 1.00 85.19 111 TRP A CA 1
ATOM 882 C C . TRP A 1 111 ? -46.092 -19.488 -30.546 1.00 85.19 111 TRP A C 1
ATOM 884 O O . TRP A 1 111 ? -47.216 -19.745 -30.114 1.00 85.19 111 TRP A O 1
ATOM 894 N N . VAL A 1 112 ? -45.008 -20.162 -30.177 1.00 82.56 112 VAL A N 1
ATOM 895 C CA . VAL A 1 112 ? -44.976 -21.216 -29.164 1.00 82.56 112 VAL A CA 1
ATOM 896 C C . VAL A 1 112 ? -44.213 -20.691 -27.960 1.00 82.56 112 VAL A C 1
ATOM 898 O O . VAL A 1 112 ? -43.064 -20.274 -28.097 1.00 82.56 112 VAL A O 1
ATOM 901 N N . ASP A 1 113 ? -44.871 -20.723 -26.805 1.00 84.38 113 ASP A N 1
ATOM 902 C CA . ASP A 1 113 ? -44.269 -20.439 -25.508 1.00 84.38 113 ASP A CA 1
ATOM 903 C C . ASP A 1 113 ? -43.387 -21.621 -25.077 1.00 84.38 113 ASP A C 1
ATOM 905 O O . ASP A 1 113 ? -43.831 -22.773 -25.082 1.00 84.38 113 ASP A O 1
ATOM 909 N N . LEU A 1 114 ? -42.129 -21.339 -24.754 1.00 72.62 114 LEU A N 1
ATOM 910 C CA . LEU A 1 114 ? -41.147 -22.302 -24.259 1.00 72.62 114 LEU A CA 1
ATOM 911 C C . LEU A 1 114 ? -41.005 -22.269 -22.729 1.00 72.62 114 LEU A C 1
ATOM 913 O O . LEU A 1 114 ? -40.214 -23.038 -22.185 1.00 72.62 114 LEU A O 1
ATOM 917 N N . GLY A 1 115 ? -41.774 -21.417 -22.048 1.00 68.69 115 GLY A N 1
ATOM 918 C CA . GLY A 1 115 ? -41.790 -21.244 -20.601 1.00 68.69 115 GLY A CA 1
ATOM 919 C C . GLY A 1 115 ? -40.996 -20.029 -20.126 1.00 68.69 115 GLY A C 1
ATOM 920 O O . GLY A 1 115 ? -40.441 -19.258 -20.922 1.00 68.69 115 GLY A O 1
ATOM 921 N N . VAL A 1 116 ? -40.943 -19.878 -18.798 1.00 68.19 116 VAL A N 1
ATOM 922 C CA . VAL A 1 116 ? -40.202 -18.815 -18.110 1.00 68.19 116 VAL A CA 1
ATOM 923 C C . VAL A 1 116 ? -38.780 -18.764 -18.652 1.00 68.19 116 VAL A C 1
ATOM 925 O O . VAL A 1 116 ? -38.033 -19.743 -18.602 1.00 68.19 116 VAL A O 1
ATOM 928 N N . TYR A 1 117 ? -38.398 -17.599 -19.164 1.00 64.25 117 TYR A N 1
ATOM 929 C CA . TYR A 1 117 ? -37.016 -17.273 -19.449 1.00 64.25 117 TYR A CA 1
ATOM 930 C C . TYR A 1 117 ? -36.278 -17.213 -18.119 1.00 64.25 117 TYR A C 1
ATOM 932 O O . TYR A 1 117 ? -36.165 -16.167 -17.477 1.00 64.25 117 TYR A O 1
ATOM 940 N N . GLN A 1 118 ? -35.780 -18.370 -17.696 1.00 56.09 118 GLN A N 1
ATOM 941 C CA . GLN A 1 118 ? -34.791 -18.448 -16.646 1.00 56.09 118 GLN A CA 1
ATOM 942 C C . GLN A 1 118 ? -33.485 -17.925 -17.235 1.00 56.09 118 GLN A C 1
ATOM 944 O O . GLN A 1 118 ? -32.624 -18.672 -17.697 1.00 56.09 118 GLN A O 1
ATOM 949 N N . GLY A 1 119 ? -33.341 -16.598 -17.228 1.00 46.38 119 GLY A N 1
ATOM 950 C CA . GLY A 1 119 ? -32.018 -16.032 -17.042 1.00 46.38 119 GLY A CA 1
ATOM 951 C C . GLY A 1 119 ? -31.494 -16.699 -15.786 1.00 46.38 119 GLY A C 1
ATOM 952 O O . GLY A 1 119 ? -32.131 -16.543 -14.749 1.00 46.38 119 GLY A O 1
ATOM 953 N N . ILE A 1 120 ? -30.463 -17.536 -15.954 1.00 42.06 120 ILE A N 1
ATOM 954 C CA . ILE A 1 120 ? -29.770 -18.298 -14.913 1.00 42.06 120 ILE A CA 1
ATOM 955 C C . ILE A 1 120 ? -30.007 -17.598 -13.581 1.00 42.06 120 ILE A C 1
ATOM 957 O O . ILE A 1 120 ? -29.512 -16.481 -13.394 1.00 42.06 120 ILE A O 1
ATOM 961 N N . GLU A 1 121 ? -30.815 -18.204 -12.701 1.00 43.88 121 GLU A N 1
ATOM 962 C CA . GLU A 1 121 ? -30.737 -17.828 -11.297 1.00 43.88 121 GLU A CA 1
ATOM 963 C C . GLU A 1 121 ? -29.252 -17.823 -10.982 1.00 43.88 121 GLU A C 1
ATOM 965 O O . GLU A 1 121 ? -28.551 -18.800 -11.266 1.00 43.88 121 GLU A O 1
ATOM 970 N N . LEU A 1 122 ? -28.752 -16.682 -10.521 1.00 46.50 122 LEU A N 1
ATOM 971 C CA . LEU A 1 122 ? -27.374 -16.598 -10.093 1.00 46.50 122 LEU A CA 1
ATOM 972 C C . LEU A 1 122 ? -27.231 -17.652 -9.006 1.00 46.50 122 LEU A C 1
ATOM 974 O O . LEU A 1 122 ? -27.768 -17.483 -7.916 1.00 46.50 122 LEU A O 1
ATOM 978 N N . GLN A 1 123 ? -26.555 -18.754 -9.334 1.00 40.22 123 GLN A N 1
ATOM 979 C CA . GLN A 1 123 ? -26.123 -19.728 -8.345 1.00 40.22 123 GLN A CA 1
ATOM 980 C C . GLN A 1 123 ? -25.478 -18.951 -7.199 1.00 40.22 123 GLN A C 1
ATOM 982 O O . GLN A 1 123 ? -24.748 -17.984 -7.467 1.00 40.22 123 GLN A O 1
ATOM 987 N N . ASP A 1 124 ? -25.730 -19.363 -5.958 1.00 38.31 124 ASP A N 1
ATOM 988 C CA . ASP A 1 124 ? -24.985 -18.836 -4.818 1.00 38.31 124 ASP A CA 1
ATOM 989 C C . ASP A 1 124 ? -23.484 -18.860 -5.169 1.00 38.31 124 ASP A C 1
ATOM 991 O O . ASP A 1 124 ? -22.968 -19.846 -5.699 1.00 38.31 124 ASP A O 1
ATOM 995 N N . ASP A 1 125 ? -22.819 -17.718 -4.987 1.00 45.00 125 ASP A N 1
ATOM 996 C CA . ASP A 1 125 ? -21.407 -17.476 -5.325 1.00 45.00 125 ASP A CA 1
ATOM 997 C C . ASP A 1 125 ? -21.006 -17.504 -6.824 1.00 45.00 125 ASP A C 1
ATOM 999 O O . ASP A 1 125 ? -19.819 -17.455 -7.149 1.00 45.00 125 ASP A O 1
ATOM 1003 N N . SER A 1 126 ? -21.950 -17.500 -7.773 1.00 46.56 126 SER A N 1
ATOM 1004 C CA . SER A 1 126 ? -21.642 -17.511 -9.224 1.00 46.56 126 SER A CA 1
ATOM 1005 C C . SER A 1 126 ? -21.417 -16.134 -9.866 1.00 46.56 126 SER A C 1
ATOM 1007 O O . SER A 1 126 ? -20.897 -16.037 -10.986 1.00 46.56 126 SER A O 1
ATOM 1009 N N . LEU A 1 127 ? -21.775 -15.047 -9.172 1.00 48.91 127 LEU A N 1
ATOM 1010 C CA . LEU A 1 127 ? -21.450 -13.683 -9.594 1.00 48.91 127 LEU A CA 1
ATOM 1011 C C . LEU A 1 127 ? -19.963 -13.401 -9.363 1.00 48.91 127 LEU A C 1
ATOM 1013 O O . LEU A 1 127 ? -19.537 -13.025 -8.272 1.00 48.91 127 LEU A O 1
ATOM 1017 N N . LEU A 1 128 ? -19.171 -13.502 -10.427 1.00 51.38 128 LEU A N 1
ATOM 1018 C CA . LEU A 1 128 ? -17.828 -12.936 -10.434 1.00 51.38 128 LEU A CA 1
ATOM 1019 C C . LEU A 1 128 ? -17.926 -11.413 -10.555 1.00 51.38 128 LEU A C 1
ATOM 1021 O O . LEU A 1 128 ? -18.583 -10.892 -11.455 1.00 51.38 128 LEU A O 1
ATOM 1025 N N . LEU A 1 129 ? -17.216 -10.699 -9.681 1.00 46.81 129 LEU A N 1
ATOM 1026 C CA . LEU A 1 129 ? -17.128 -9.232 -9.666 1.00 46.81 129 LEU A CA 1
ATOM 1027 C C . LEU A 1 129 ? -16.783 -8.616 -11.030 1.00 46.81 129 LEU A C 1
ATOM 1029 O O . LEU A 1 129 ? -17.227 -7.517 -11.342 1.00 46.81 129 LEU A O 1
ATOM 1033 N N . SER A 1 130 ? -16.045 -9.354 -11.860 1.00 48.91 130 SER A N 1
ATOM 1034 C CA . SER A 1 130 ? -15.671 -8.974 -13.225 1.00 48.91 130 SER A CA 1
ATOM 1035 C C . SER A 1 130 ? -16.841 -8.893 -14.212 1.00 48.91 130 SER A C 1
ATOM 1037 O O . SER A 1 130 ? -16.673 -8.350 -15.300 1.00 48.91 130 SER A O 1
ATOM 1039 N N . LYS A 1 131 ? -18.013 -9.438 -13.863 1.00 45.62 131 LYS A N 1
ATOM 1040 C CA . LYS A 1 131 ? -19.220 -9.446 -14.705 1.00 45.62 131 LYS A CA 1
ATOM 1041 C C . LYS A 1 131 ? -20.282 -8.431 -14.272 1.00 45.62 131 LYS A C 1
ATOM 1043 O O . LYS A 1 131 ? -21.332 -8.351 -14.902 1.00 45.62 131 LYS A O 1
ATOM 1048 N N . ILE A 1 132 ? -20.022 -7.656 -13.219 1.00 51.53 132 ILE A N 1
ATOM 1049 C CA . ILE A 1 132 ? -20.904 -6.587 -12.735 1.00 51.53 132 ILE A CA 1
ATOM 1050 C C . ILE A 1 132 ? -20.412 -5.254 -13.320 1.00 51.53 132 ILE A C 1
ATOM 1052 O O . ILE A 1 132 ? -19.209 -5.051 -13.467 1.00 51.53 132 ILE A O 1
ATOM 1056 N N . ASN A 1 133 ? -21.329 -4.335 -13.658 1.00 52.84 133 ASN A N 1
ATOM 1057 C CA . ASN A 1 133 ? -20.969 -2.960 -14.032 1.00 52.84 133 ASN A CA 1
ATOM 1058 C C . ASN A 1 133 ? -19.999 -2.384 -12.975 1.00 52.84 133 ASN A C 1
ATOM 1060 O O . ASN A 1 133 ? -20.362 -2.421 -11.799 1.00 52.84 133 ASN A O 1
ATOM 1064 N N . PRO A 1 134 ? -18.831 -1.829 -13.357 1.00 53.34 134 PRO A N 1
ATOM 1065 C CA . PRO A 1 134 ? -17.842 -1.282 -12.427 1.00 53.34 134 PRO A CA 1
ATOM 1066 C C . PRO A 1 134 ? -18.428 -0.359 -11.347 1.00 53.34 134 PRO A C 1
ATOM 1068 O O . PRO A 1 134 ? -18.117 -0.522 -10.174 1.00 53.34 134 PRO A O 1
ATOM 1071 N N . GLU A 1 135 ? -19.373 0.524 -11.690 1.00 52.44 135 GLU A N 1
ATOM 1072 C CA . GLU A 1 135 ? -20.018 1.414 -10.708 1.00 52.44 135 GLU A CA 1
ATOM 1073 C C . GLU A 1 135 ? -20.909 0.670 -9.702 1.00 52.44 135 GLU A C 1
ATOM 1075 O O . GLU A 1 135 ? -21.023 1.063 -8.537 1.00 52.44 135 GLU A O 1
ATOM 1080 N N . ALA A 1 136 ? -21.576 -0.397 -10.142 1.00 46.59 136 ALA A N 1
ATOM 1081 C CA . ALA A 1 136 ? -22.406 -1.230 -9.279 1.00 46.59 136 ALA A CA 1
ATOM 1082 C C . ALA A 1 136 ? -21.548 -2.199 -8.453 1.00 46.59 136 ALA A C 1
ATOM 1084 O O . ALA A 1 136 ? -21.860 -2.434 -7.289 1.00 46.59 136 ALA A O 1
ATOM 1085 N N . ALA A 1 137 ? -20.450 -2.702 -9.022 1.00 52.22 137 ALA A N 1
ATOM 1086 C CA . ALA A 1 137 ? -19.453 -3.530 -8.357 1.00 52.22 137 ALA A CA 1
ATOM 1087 C C . ALA A 1 137 ? -18.749 -2.753 -7.239 1.00 52.22 137 ALA A C 1
ATOM 1089 O O . ALA A 1 137 ? -18.599 -3.282 -6.143 1.00 52.22 137 ALA A O 1
ATOM 1090 N N . ASP A 1 138 ? -18.411 -1.482 -7.465 1.00 53.72 138 ASP A N 1
ATOM 1091 C CA . ASP A 1 138 ? -17.815 -0.604 -6.453 1.00 53.72 138 ASP A CA 1
ATOM 1092 C C . ASP A 1 138 ? -18.801 -0.264 -5.328 1.00 53.72 138 ASP A C 1
ATOM 1094 O O . ASP A 1 138 ? -18.432 -0.230 -4.149 1.00 53.72 138 ASP A O 1
ATOM 1098 N N . LYS A 1 139 ? -20.091 -0.095 -5.644 1.00 47.72 139 LYS A N 1
ATOM 1099 C CA . LYS A 1 139 ? -21.147 0.088 -4.633 1.00 47.72 139 LYS A CA 1
ATOM 1100 C C . LYS A 1 139 ? -21.449 -1.193 -3.850 1.00 47.72 139 LYS A C 1
ATOM 1102 O O . LYS A 1 139 ? -21.602 -1.126 -2.634 1.00 47.72 139 LYS A O 1
ATOM 1107 N N . LEU A 1 140 ? -21.497 -2.361 -4.494 1.00 42.41 140 LEU A N 1
ATOM 1108 C CA . LEU A 1 140 ? -21.700 -3.637 -3.797 1.00 42.41 140 LEU A CA 1
ATOM 1109 C C . LEU A 1 140 ? -20.482 -4.012 -2.952 1.00 42.41 140 LEU A C 1
ATOM 1111 O O . LEU A 1 140 ? -20.644 -4.407 -1.802 1.00 42.41 140 LEU A O 1
ATOM 1115 N N . ASN A 1 141 ? -19.270 -3.834 -3.485 1.00 47.88 141 ASN A N 1
ATOM 1116 C CA . ASN A 1 141 ? -18.033 -4.066 -2.749 1.00 47.88 141 ASN A CA 1
ATOM 1117 C C . ASN A 1 141 ? -17.895 -3.113 -1.579 1.00 47.88 141 ASN A C 1
ATOM 1119 O O . ASN A 1 141 ? -17.518 -3.560 -0.507 1.00 47.88 141 ASN A O 1
ATOM 1123 N N . SER A 1 142 ? -18.207 -1.827 -1.735 1.00 47.56 142 SER A N 1
ATOM 1124 C CA . SER A 1 142 ? -18.158 -0.904 -0.601 1.00 47.56 142 SER A CA 1
ATOM 1125 C C . SER A 1 142 ? -19.213 -1.248 0.448 1.00 47.56 142 SER A C 1
ATOM 1127 O O . SER A 1 142 ? -18.903 -1.209 1.631 1.00 47.56 142 SER A O 1
ATOM 1129 N N . VAL A 1 143 ? -20.427 -1.664 0.072 1.00 40.53 143 VAL A N 1
ATOM 1130 C CA . VAL A 1 143 ? -21.480 -2.023 1.039 1.00 40.53 143 VAL A CA 1
ATOM 1131 C C . VAL A 1 143 ? -21.228 -3.374 1.718 1.00 40.53 143 VAL A C 1
ATOM 1133 O O . VAL A 1 143 ? -21.374 -3.453 2.937 1.00 40.53 143 VAL A O 1
ATOM 1136 N N . ASP A 1 144 ? -20.835 -4.422 0.985 1.00 40.75 144 ASP A N 1
ATOM 1137 C CA . ASP A 1 144 ? -20.568 -5.758 1.541 1.00 40.75 144 ASP A CA 1
ATOM 1138 C C . ASP A 1 144 ? -19.200 -5.830 2.227 1.00 40.75 144 ASP A C 1
ATOM 1140 O O . ASP A 1 144 ? -19.108 -6.438 3.287 1.00 4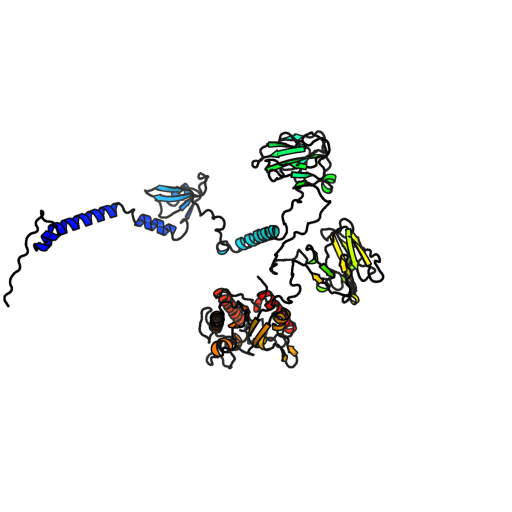0.75 144 ASP A O 1
ATOM 1144 N N . LYS A 1 145 ? -18.159 -5.128 1.744 1.00 40.59 145 LYS A N 1
ATOM 1145 C CA . LYS A 1 145 ? -16.923 -4.952 2.528 1.00 40.59 145 LYS A CA 1
ATOM 1146 C C . LYS A 1 145 ? -17.206 -4.135 3.772 1.00 40.59 145 LYS A C 1
ATOM 1148 O O . LYS A 1 145 ? -16.843 -4.606 4.833 1.00 40.59 145 LYS A O 1
ATOM 1153 N N . ASN A 1 146 ? -17.924 -3.010 3.716 1.00 38.50 146 ASN A N 1
ATOM 1154 C CA . ASN A 1 146 ? -18.256 -2.273 4.941 1.00 38.50 146 ASN A CA 1
ATOM 1155 C C . ASN A 1 146 ? -19.115 -3.109 5.898 1.00 38.50 146 ASN A C 1
ATOM 1157 O O . ASN A 1 146 ? -18.863 -3.063 7.093 1.00 38.50 146 ASN A O 1
ATOM 1161 N N . ARG A 1 147 ? -20.076 -3.918 5.420 1.00 34.09 147 ARG A N 1
ATOM 1162 C CA . ARG A 1 147 ? -20.888 -4.812 6.270 1.00 34.09 147 ARG A CA 1
ATOM 1163 C C . ARG A 1 147 ? -20.120 -6.017 6.809 1.00 34.09 147 ARG A C 1
ATOM 1165 O O . ARG A 1 147 ? -20.314 -6.332 7.977 1.00 34.09 147 ARG A O 1
ATOM 1172 N N . LYS A 1 148 ? -19.287 -6.694 6.013 1.00 35.91 148 LYS A N 1
ATOM 1173 C CA . LYS A 1 148 ? -18.440 -7.820 6.454 1.00 35.91 148 LYS A CA 1
ATOM 1174 C C . LYS A 1 148 ? -17.300 -7.345 7.344 1.00 35.91 148 LYS A C 1
ATOM 1176 O O . LYS A 1 148 ? -17.016 -8.006 8.329 1.00 35.91 148 LYS A O 1
ATOM 1181 N N . ILE A 1 149 ? -16.714 -6.182 7.067 1.00 39.19 149 ILE A N 1
ATOM 1182 C CA . ILE A 1 149 ? -15.763 -5.500 7.952 1.00 39.19 149 ILE A CA 1
ATOM 1183 C C . ILE A 1 149 ? -16.486 -5.085 9.236 1.00 39.19 149 ILE A C 1
ATOM 1185 O O . ILE A 1 149 ? -16.040 -5.455 10.303 1.00 39.19 149 ILE A O 1
ATOM 1189 N N . LEU A 1 150 ? -17.661 -4.451 9.200 1.00 34.03 150 LEU A N 1
ATOM 1190 C CA . LEU A 1 150 ? -18.422 -4.146 10.426 1.00 34.03 150 LEU A CA 1
ATOM 1191 C C . LEU A 1 150 ? -18.844 -5.403 11.208 1.00 34.03 150 LEU A C 1
ATOM 1193 O O . LEU A 1 150 ? -18.848 -5.371 12.434 1.00 34.03 150 LEU A O 1
ATOM 1197 N N . LYS A 1 151 ? -19.183 -6.507 10.529 1.00 30.25 151 LYS A N 1
ATOM 1198 C CA . LYS A 1 151 ? -19.534 -7.783 11.172 1.00 30.25 151 LYS A CA 1
ATOM 1199 C C . LYS A 1 151 ? -18.320 -8.517 11.748 1.00 30.25 151 LYS A C 1
ATOM 1201 O O . LYS A 1 151 ? -18.455 -9.090 12.817 1.00 30.25 151 LYS A O 1
ATOM 1206 N N . ASN A 1 152 ? -17.162 -8.483 11.084 1.00 34.62 152 ASN A N 1
ATOM 1207 C CA . ASN A 1 152 ? -15.978 -9.260 11.475 1.00 34.62 152 ASN A CA 1
ATOM 1208 C C . ASN A 1 152 ? -14.921 -8.447 12.251 1.00 34.62 152 ASN A C 1
ATOM 1210 O O . ASN A 1 152 ? -14.136 -9.042 12.980 1.00 34.62 152 ASN A O 1
ATOM 1214 N N . LEU A 1 153 ? -14.872 -7.114 12.112 1.00 38.22 153 LEU A N 1
ATOM 1215 C CA . LEU A 1 153 ? -13.940 -6.228 12.834 1.00 38.22 153 LEU A CA 1
ATOM 1216 C C . LEU A 1 153 ? -14.526 -5.607 14.110 1.00 38.22 153 LEU A C 1
ATOM 1218 O O . LEU A 1 153 ? -13.757 -5.028 14.874 1.00 38.22 153 LEU A O 1
ATOM 1222 N N . LEU A 1 154 ? -15.840 -5.675 14.358 1.00 34.94 154 LEU A N 1
ATOM 1223 C CA . LEU A 1 154 ? -16.439 -4.931 15.477 1.00 34.94 154 LEU A CA 1
ATOM 1224 C C . LEU A 1 154 ? -17.318 -5.723 16.441 1.00 34.94 154 LEU A C 1
ATOM 1226 O O . LEU A 1 154 ? -17.618 -5.182 17.501 1.00 34.94 154 LEU A O 1
ATOM 1230 N N . PHE A 1 155 ? -17.684 -6.974 16.160 1.00 32.00 155 PHE A N 1
ATOM 1231 C CA . PHE A 1 155 ? -18.508 -7.742 17.093 1.00 32.00 155 PHE A CA 1
ATOM 1232 C C . PHE A 1 155 ? -18.159 -9.228 17.027 1.00 32.00 155 PHE A C 1
ATOM 1234 O O . PHE A 1 155 ? -18.654 -9.949 16.165 1.00 32.00 155 PHE A O 1
ATOM 1241 N N . ASP A 1 156 ? -17.370 -9.698 17.994 1.00 29.25 156 ASP A N 1
ATOM 1242 C CA . ASP A 1 156 ? -17.709 -10.999 18.566 1.00 29.25 156 ASP A CA 1
ATOM 1243 C C . ASP A 1 156 ? -19.097 -10.788 19.182 1.00 29.25 156 ASP A C 1
ATOM 1245 O O . ASP A 1 156 ? -19.290 -9.903 20.023 1.00 29.25 156 ASP A O 1
ATOM 1249 N N . TYR A 1 157 ? -20.104 -11.451 18.624 1.00 31.83 157 TYR A N 1
ATOM 1250 C CA . TYR A 1 157 ? -21.485 -11.256 19.035 1.00 31.83 157 TYR A CA 1
ATOM 1251 C C . TYR A 1 157 ? -21.668 -11.905 20.405 1.00 31.83 157 TYR A C 1
ATOM 1253 O O . TYR A 1 157 ? -21.962 -13.092 20.483 1.00 31.83 157 TYR A O 1
ATOM 1261 N N . ASP A 1 158 ? -21.513 -11.115 21.467 1.00 32.59 158 ASP A N 1
ATOM 1262 C CA . ASP A 1 158 ? -22.031 -11.451 22.792 1.00 32.59 158 ASP A CA 1
ATOM 1263 C C . ASP A 1 158 ? -23.013 -10.356 23.259 1.00 32.59 158 ASP A C 1
ATOM 1265 O O . ASP A 1 158 ? -22.673 -9.314 23.821 1.00 32.59 158 ASP A O 1
ATOM 1269 N N . GLU A 1 159 ? -24.259 -10.548 22.826 1.00 37.66 159 GLU A N 1
ATOM 1270 C CA . GLU A 1 159 ? -25.499 -10.335 23.584 1.00 37.66 159 GLU A CA 1
ATOM 1271 C C . GLU A 1 159 ? -25.729 -9.047 24.411 1.00 37.66 159 GLU A C 1
ATOM 1273 O O . GLU A 1 159 ? -26.374 -9.099 25.451 1.00 37.66 159 GLU A O 1
ATOM 1278 N N . SER A 1 160 ? -25.371 -7.843 23.948 1.00 44.00 160 SER A N 1
ATOM 1279 C CA . SER A 1 160 ? -25.901 -6.621 24.609 1.00 44.00 160 SER A CA 1
ATOM 1280 C C . SER A 1 160 ? -26.303 -5.458 23.697 1.00 44.00 160 SER A C 1
ATOM 1282 O O . SER A 1 160 ? -26.182 -4.287 24.051 1.00 44.00 160 SER A O 1
ATOM 1284 N N . LYS A 1 161 ? -26.899 -5.746 22.532 1.00 54.47 161 LYS A N 1
ATOM 1285 C CA . LYS A 1 161 ? -27.687 -4.722 21.826 1.00 54.47 161 LYS A CA 1
ATOM 1286 C C . LYS A 1 161 ? -28.986 -4.491 22.599 1.00 54.47 161 LYS A C 1
ATOM 1288 O O . LYS A 1 161 ? -29.770 -5.426 22.728 1.00 54.47 161 LYS A O 1
ATOM 1293 N N . ASN A 1 162 ? -29.234 -3.260 23.056 1.00 66.56 162 ASN A N 1
ATOM 1294 C CA . ASN A 1 162 ? -30.571 -2.888 23.512 1.00 66.56 162 ASN A CA 1
ATOM 1295 C C . ASN A 1 162 ? -31.542 -3.049 22.328 1.00 66.56 162 ASN A C 1
ATOM 1297 O O . ASN A 1 162 ? -31.416 -2.356 21.317 1.00 66.56 162 ASN A O 1
ATOM 1301 N N . LEU A 1 163 ? -32.465 -4.003 22.425 1.00 71.06 163 LEU A N 1
ATOM 1302 C CA . LEU A 1 163 ? -33.457 -4.308 21.394 1.00 71.06 163 LEU A CA 1
ATOM 1303 C C . LEU A 1 163 ? -34.663 -3.361 21.443 1.00 71.06 163 LEU A C 1
ATOM 1305 O O . LEU A 1 163 ? -35.534 -3.441 20.579 1.00 71.06 163 LEU A O 1
ATOM 1309 N N . PHE A 1 164 ? -34.726 -2.474 22.438 1.00 73.31 164 PHE A N 1
ATOM 1310 C CA . PHE A 1 164 ? -35.777 -1.475 22.552 1.00 73.31 164 PHE A CA 1
ATOM 1311 C C . PHE A 1 164 ? -35.539 -0.301 21.596 1.00 73.31 164 PHE A C 1
ATOM 1313 O O . PHE A 1 164 ? -34.492 0.344 21.631 1.00 73.31 164 PHE A O 1
ATOM 1320 N N . ASP A 1 165 ? -36.547 -0.006 20.779 1.00 69.69 165 ASP A N 1
ATOM 1321 C CA . ASP A 1 165 ? -36.579 1.135 19.870 1.00 69.69 165 ASP A CA 1
ATOM 1322 C C . ASP A 1 165 ? -37.732 2.059 20.276 1.00 69.69 165 ASP A C 1
ATOM 1324 O O . ASP A 1 165 ? -38.908 1.721 20.108 1.00 69.69 165 ASP A O 1
ATOM 1328 N N . LEU A 1 166 ? -37.386 3.209 20.858 1.00 68.88 166 LEU A N 1
ATOM 1329 C CA . LEU A 1 166 ? -38.361 4.169 21.368 1.00 68.88 166 LEU A CA 1
ATOM 1330 C C . LEU A 1 166 ? -39.210 4.779 20.248 1.00 68.88 166 LEU A C 1
ATOM 1332 O O . LEU A 1 166 ? -40.380 5.076 20.472 1.00 68.88 166 LEU A O 1
ATOM 1336 N N . ASP A 1 167 ? -38.652 4.938 19.049 1.00 70.19 167 ASP A N 1
ATOM 1337 C CA . ASP A 1 167 ? -39.346 5.586 17.933 1.00 70.19 167 ASP A CA 1
ATOM 1338 C C . ASP A 1 167 ? -40.410 4.670 17.304 1.00 70.19 167 ASP A C 1
ATOM 1340 O O . ASP A 1 167 ? -41.219 5.116 16.490 1.00 70.19 167 ASP A O 1
ATOM 1344 N N . LYS A 1 168 ? -40.437 3.389 17.697 1.00 75.75 168 LYS A N 1
ATOM 1345 C CA . LYS A 1 168 ? -41.358 2.365 17.183 1.00 75.75 168 LYS A CA 1
ATOM 1346 C C . LYS A 1 168 ? -42.367 1.864 18.215 1.00 75.75 168 LYS A C 1
ATOM 1348 O O . LYS A 1 168 ? -42.957 0.799 18.044 1.00 75.75 168 LYS A O 1
ATOM 1353 N N . ILE A 1 169 ? -42.580 2.596 19.305 1.00 77.19 169 ILE A N 1
ATOM 1354 C CA . ILE A 1 169 ? -43.637 2.243 20.258 1.00 77.19 169 ILE A CA 1
ATOM 1355 C C . ILE A 1 169 ? -45.007 2.708 19.755 1.00 77.19 169 ILE A C 1
ATOM 1357 O O . ILE A 1 169 ? -45.146 3.770 19.150 1.00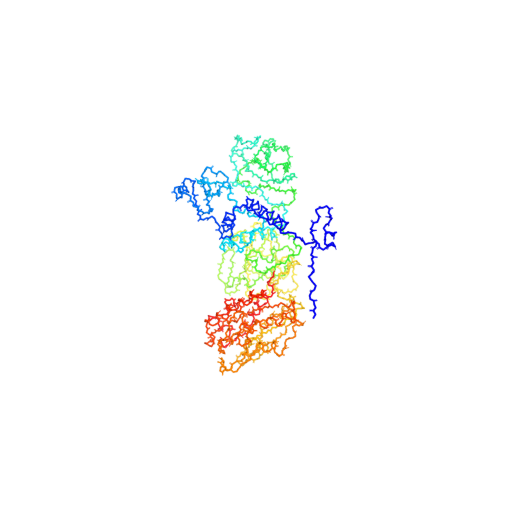 77.19 169 ILE A O 1
ATOM 1361 N N . THR A 1 170 ? -46.045 1.936 20.061 1.00 82.38 170 THR A N 1
ATOM 1362 C CA . THR A 1 170 ? -47.436 2.343 19.841 1.00 82.38 170 THR A CA 1
ATOM 1363 C C . THR A 1 170 ? -47.995 2.937 21.129 1.00 82.38 170 THR A C 1
ATOM 1365 O O . THR A 1 170 ? -48.036 2.270 22.166 1.00 82.38 170 THR A O 1
ATOM 1368 N N . LEU A 1 171 ? -48.398 4.209 21.070 1.00 76.94 171 LEU A N 1
ATOM 1369 C CA . LEU A 1 171 ? -48.877 4.968 22.227 1.00 76.94 171 LEU A CA 1
ATOM 1370 C C . LEU A 1 171 ? -50.330 4.621 22.586 1.00 76.94 171 LEU A C 1
ATOM 1372 O O . LEU A 1 171 ? -51.179 4.531 21.703 1.00 76.94 171 LEU A O 1
ATOM 1376 N N . GLY A 1 172 ? -50.623 4.472 23.884 1.00 77.25 172 GLY A N 1
ATOM 1377 C CA . GLY A 1 172 ? -51.980 4.250 24.409 1.00 77.25 172 GLY A CA 1
ATOM 1378 C C . GLY A 1 172 ? -52.529 2.832 24.215 1.00 77.25 172 GLY A C 1
ATOM 1379 O O . GLY A 1 172 ? -53.727 2.605 24.391 1.00 77.25 172 GLY A O 1
ATOM 1380 N N . LYS A 1 173 ? -51.672 1.882 23.826 1.00 81.31 173 LYS A N 1
ATOM 1381 C CA . LYS A 1 173 ? -52.041 0.499 23.507 1.00 81.31 173 LYS A CA 1
ATOM 1382 C C . LYS A 1 173 ? -51.181 -0.487 24.290 1.00 81.31 173 LYS A C 1
ATOM 1384 O O . LYS A 1 173 ? -49.967 -0.318 24.381 1.00 81.31 173 LYS A O 1
ATOM 1389 N N . TYR A 1 174 ? -51.802 -1.568 24.748 1.00 85.69 174 TYR A N 1
ATOM 1390 C CA . TYR A 1 174 ? -51.128 -2.799 25.166 1.00 85.69 174 TYR A CA 1
ATOM 1391 C C . TYR A 1 174 ? -51.452 -3.937 24.215 1.00 85.69 174 TYR A C 1
ATOM 1393 O O . TYR A 1 174 ? -52.510 -3.960 23.608 1.00 85.69 174 TYR A O 1
ATOM 1401 N N . VAL A 1 175 ? -50.557 -4.907 24.110 1.00 85.25 175 VAL A N 1
ATOM 1402 C CA . VAL A 1 175 ? -50.791 -6.166 23.416 1.00 85.25 175 VAL A CA 1
ATOM 1403 C C . VAL A 1 175 ? -51.308 -7.202 24.411 1.00 85.25 175 VAL A C 1
ATOM 1405 O O . VAL A 1 175 ? -50.607 -7.571 25.356 1.00 85.25 175 VAL A O 1
ATOM 1408 N N . ILE A 1 176 ? -52.524 -7.689 24.177 1.00 83.38 176 ILE A N 1
ATOM 1409 C CA . ILE A 1 176 ? -53.196 -8.745 24.940 1.00 83.38 176 ILE A CA 1
ATOM 1410 C C . ILE A 1 176 ? -53.765 -9.751 23.937 1.00 83.38 176 ILE A C 1
ATOM 1412 O O . ILE A 1 176 ? -54.414 -9.362 22.968 1.00 83.38 176 ILE A O 1
ATOM 1416 N N . ASP A 1 177 ? -53.495 -11.044 24.135 1.00 85.38 177 ASP A N 1
ATOM 1417 C CA . ASP A 1 177 ? -53.948 -12.128 23.245 1.00 85.38 177 ASP A CA 1
ATOM 1418 C C . ASP A 1 177 ? -53.565 -11.898 21.768 1.00 85.38 177 ASP A C 1
ATOM 1420 O O . ASP A 1 177 ? -54.316 -12.202 20.839 1.00 85.38 177 ASP A O 1
ATOM 1424 N N . GLY A 1 178 ? -52.386 -11.304 21.552 1.00 81.69 178 GLY A N 1
ATOM 1425 C CA . GLY A 1 178 ? -51.850 -10.997 20.224 1.00 81.69 178 GLY A CA 1
ATOM 1426 C C . GLY A 1 178 ? -52.495 -9.798 19.528 1.00 81.69 178 GLY A C 1
ATOM 1427 O O . GLY A 1 178 ? -52.264 -9.599 18.336 1.00 81.69 178 GLY A O 1
ATOM 1428 N N . LYS A 1 179 ? -53.311 -9.008 20.236 1.00 84.00 179 LYS A N 1
ATOM 1429 C CA . LYS A 1 179 ? -54.008 -7.836 19.693 1.00 84.00 179 LYS A CA 1
ATOM 1430 C C . LYS A 1 179 ? -53.725 -6.588 20.511 1.00 84.00 179 LYS A C 1
ATOM 1432 O O . LYS A 1 179 ? -53.588 -6.651 21.727 1.00 84.00 179 LYS A O 1
ATOM 1437 N N . GLU A 1 180 ? -53.686 -5.448 19.836 1.00 84.69 180 GLU A N 1
ATOM 1438 C CA . GLU A 1 180 ? -53.587 -4.147 20.490 1.00 84.69 180 GLU A CA 1
ATOM 1439 C C . GLU A 1 180 ? -54.931 -3.748 21.108 1.00 84.69 180 GLU A C 1
ATOM 1441 O O . GLU A 1 180 ? -55.936 -3.579 20.418 1.00 84.69 180 GLU A O 1
ATOM 1446 N N . THR A 1 181 ? -54.936 -3.584 22.421 1.00 81.75 181 THR A N 1
ATOM 1447 C CA . THR A 1 181 ? -56.062 -3.161 23.249 1.00 81.75 181 THR A CA 1
ATOM 1448 C C . THR A 1 181 ? -55.781 -1.781 23.827 1.00 81.75 181 THR A C 1
ATOM 1450 O O . THR A 1 181 ? -54.674 -1.532 24.309 1.00 81.75 181 THR A O 1
ATOM 1453 N N . ASP A 1 182 ? -56.773 -0.894 23.800 1.00 80.44 182 ASP A N 1
ATOM 1454 C CA . ASP A 1 182 ? -56.665 0.444 24.389 1.00 80.44 182 ASP A CA 1
ATOM 1455 C C . ASP A 1 182 ? -56.461 0.382 25.907 1.00 80.44 182 ASP A C 1
ATOM 1457 O O . ASP A 1 182 ? -57.093 -0.418 26.603 1.00 80.44 182 ASP A O 1
ATOM 1461 N N . THR A 1 183 ? -55.577 1.233 26.430 1.00 70.25 183 THR A N 1
ATOM 1462 C CA . THR A 1 183 ? -55.315 1.334 27.871 1.00 70.25 183 THR A CA 1
ATOM 1463 C C . THR A 1 183 ? -56.158 2.436 28.515 1.00 70.25 183 THR A C 1
ATOM 1465 O O . THR A 1 183 ? -56.370 3.496 27.934 1.00 70.25 183 THR A O 1
ATOM 1468 N N . VAL A 1 184 ? -56.625 2.209 29.752 1.00 60.16 184 VAL A N 1
ATOM 1469 C CA . VAL A 1 184 ? -57.478 3.170 30.492 1.00 60.16 184 VAL A CA 1
ATOM 1470 C C . VAL A 1 184 ? -56.693 4.418 30.936 1.00 60.16 184 VAL A C 1
ATOM 1472 O O . VAL A 1 184 ? -57.265 5.497 31.057 1.00 60.16 184 VAL A O 1
ATOM 1475 N N . ASN A 1 185 ? -55.373 4.287 31.116 1.00 57.09 185 ASN A N 1
ATOM 1476 C CA . ASN A 1 185 ? -54.455 5.388 31.409 1.00 57.09 185 ASN A CA 1
ATOM 1477 C C . ASN A 1 185 ? -53.589 5.666 30.171 1.00 57.09 185 ASN A C 1
ATOM 1479 O O . ASN A 1 185 ? -53.034 4.735 29.586 1.00 57.09 185 ASN A O 1
ATOM 1483 N N . SER A 1 186 ? -53.424 6.935 29.796 1.00 55.06 186 SER A N 1
ATOM 1484 C CA . SER A 1 186 ? -52.641 7.429 28.643 1.00 55.06 186 SER A CA 1
ATOM 1485 C C . SER A 1 186 ? -51.116 7.226 28.755 1.00 55.06 186 SER A C 1
ATOM 1487 O O . SER A 1 186 ? -50.339 7.910 28.092 1.00 55.06 186 SER A O 1
ATOM 1489 N N . GLU A 1 187 ? -50.687 6.315 29.626 1.00 62.47 187 GLU A N 1
ATOM 1490 C CA . GLU A 1 187 ? -49.296 6.045 30.008 1.00 62.47 187 GLU A CA 1
ATOM 1491 C C . GLU A 1 187 ? -48.887 4.584 29.731 1.00 62.47 187 GLU A C 1
ATOM 1493 O O . GLU A 1 187 ? -47.852 4.130 30.217 1.00 62.47 187 GLU A O 1
ATOM 1498 N N . GLY A 1 188 ? -49.709 3.838 28.980 1.00 67.75 188 GLY A N 1
ATOM 1499 C CA . GLY A 1 188 ? -49.409 2.487 28.505 1.00 67.75 188 GLY A CA 1
ATOM 1500 C C . GLY A 1 188 ? -48.954 2.476 27.044 1.00 67.75 188 GLY A C 1
ATOM 1501 O O . GLY A 1 188 ? -49.548 3.143 26.195 1.00 67.75 188 GLY A O 1
ATOM 1502 N N . TYR A 1 189 ? -47.899 1.717 26.756 1.00 77.94 189 TYR A N 1
ATOM 1503 C CA . TYR A 1 189 ? -47.267 1.607 25.442 1.00 77.94 189 TYR A CA 1
ATOM 1504 C C . TYR A 1 189 ? -46.960 0.144 25.124 1.00 77.94 189 TYR A C 1
ATOM 1506 O O . TYR A 1 189 ? -46.715 -0.653 26.031 1.00 77.94 189 TYR A O 1
ATOM 1514 N N . CYS A 1 190 ? -46.893 -0.209 23.842 1.00 82.06 190 CYS A N 1
ATOM 1515 C CA . CYS A 1 190 ? -46.337 -1.492 23.419 1.00 82.06 190 CYS A CA 1
ATOM 1516 C C . CYS A 1 190 ? -45.272 -1.311 22.342 1.00 82.06 190 CYS A C 1
ATOM 1518 O O . CYS A 1 190 ? -45.338 -0.390 21.527 1.00 82.06 190 CYS A O 1
ATOM 1520 N N . THR A 1 191 ? -44.271 -2.185 22.352 1.00 83.25 191 THR A N 1
ATOM 1521 C CA . THR A 1 191 ? -43.217 -2.188 21.335 1.00 83.25 191 THR A CA 1
ATOM 1522 C C . THR A 1 191 ? -43.764 -2.640 19.980 1.00 83.25 191 THR A C 1
ATOM 1524 O O . THR A 1 191 ? -44.777 -3.348 19.902 1.00 83.25 191 THR A O 1
ATOM 1527 N N . ASP A 1 192 ? -43.049 -2.308 18.908 1.00 85.44 192 ASP A N 1
ATOM 1528 C CA . ASP A 1 192 ? -43.140 -3.047 17.646 1.00 85.44 192 ASP A CA 1
ATOM 1529 C C . ASP A 1 192 ? -42.657 -4.504 17.829 1.00 85.44 192 ASP A C 1
ATOM 1531 O O . ASP A 1 192 ? -42.220 -4.906 18.917 1.00 85.44 192 ASP A O 1
ATOM 1535 N N . TYR A 1 193 ? -42.762 -5.315 16.779 1.00 85.88 193 TYR A N 1
ATOM 1536 C CA . TYR A 1 193 ? -42.242 -6.675 16.737 1.00 85.88 193 TYR A CA 1
ATOM 1537 C C . TYR A 1 193 ? -40.723 -6.679 16.903 1.00 85.88 193 TYR A C 1
ATOM 1539 O O . TYR A 1 193 ? -39.967 -6.298 16.010 1.00 85.88 193 TYR A O 1
ATOM 1547 N N . ILE A 1 194 ? -40.274 -7.167 18.053 1.00 84.69 194 ILE A N 1
ATOM 1548 C CA . ILE A 1 194 ? -38.864 -7.372 18.358 1.00 84.69 194 ILE A CA 1
ATOM 1549 C C . ILE A 1 194 ? -38.497 -8.778 17.916 1.00 84.69 194 ILE A C 1
ATOM 1551 O O . ILE A 1 194 ? -39.071 -9.755 18.396 1.00 84.69 194 ILE A O 1
ATOM 1555 N N . GLU A 1 195 ? -37.541 -8.888 17.002 1.00 81.19 195 GLU A N 1
ATOM 1556 C CA . GLU A 1 195 ? -37.024 -10.175 16.551 1.00 81.19 195 GLU A CA 1
ATOM 1557 C C . GLU A 1 195 ? -36.219 -10.860 17.661 1.00 81.19 195 GLU A C 1
ATOM 1559 O O . GLU A 1 195 ? -35.370 -10.245 18.307 1.00 81.19 195 GLU A O 1
ATOM 1564 N N . VAL A 1 196 ? -36.498 -12.145 17.876 1.00 80.19 196 VAL A N 1
ATOM 1565 C CA . VAL A 1 196 ? -35.866 -12.970 18.904 1.00 80.19 196 VAL A CA 1
ATOM 1566 C C . VAL A 1 196 ? -35.363 -14.292 18.334 1.00 80.19 196 VAL A C 1
ATOM 1568 O O . VAL A 1 196 ? -35.888 -14.841 17.357 1.00 80.19 196 VAL A O 1
ATOM 1571 N N . ASP A 1 197 ? -34.324 -14.814 18.968 1.00 77.00 197 ASP A N 1
ATOM 1572 C CA . ASP A 1 197 ? -33.790 -16.142 18.731 1.00 77.00 197 ASP A CA 1
ATOM 1573 C C . ASP A 1 197 ? -34.624 -17.156 19.494 1.00 77.00 197 ASP A C 1
ATOM 1575 O O . ASP A 1 197 ? -35.091 -16.890 20.601 1.00 77.00 197 ASP A O 1
ATOM 1579 N N . LYS A 1 198 ? -34.823 -18.333 18.906 1.00 76.19 198 LYS A N 1
ATOM 1580 C CA . LYS A 1 198 ? -35.611 -19.395 19.533 1.00 76.19 198 LYS A CA 1
ATOM 1581 C C . LYS A 1 198 ? -34.898 -19.911 20.787 1.00 76.19 198 LYS A C 1
ATOM 1583 O O . LYS A 1 198 ? -33.678 -20.042 20.801 1.00 76.19 198 LYS A O 1
ATOM 1588 N N . TYR A 1 199 ? -35.681 -20.233 21.810 1.00 77.38 199 TYR A N 1
ATOM 1589 C CA . TYR A 1 199 ? -35.268 -20.820 23.087 1.00 77.38 199 TYR A CA 1
ATOM 1590 C C . TYR A 1 199 ? -34.175 -20.010 23.792 1.00 77.38 199 TYR A C 1
ATOM 1592 O O . TYR A 1 199 ? -33.253 -20.562 24.382 1.00 77.38 199 TYR A O 1
ATOM 1600 N N . SER A 1 200 ? -34.261 -18.685 23.675 1.00 76.50 200 SER A N 1
ATOM 1601 C CA . SER A 1 200 ? -33.298 -17.741 24.235 1.00 76.50 200 SER A CA 1
ATOM 1602 C C . SER A 1 200 ? -33.954 -16.905 25.327 1.00 76.50 200 SER A C 1
ATOM 1604 O O . SER A 1 200 ? -35.146 -16.597 25.256 1.00 76.50 200 SER A O 1
ATOM 1606 N N . ASN A 1 201 ? -33.167 -16.527 26.329 1.00 80.44 201 ASN A N 1
ATOM 1607 C CA . ASN A 1 201 ? -33.610 -15.654 27.408 1.00 80.44 201 ASN A CA 1
ATOM 1608 C C . ASN A 1 201 ? -33.325 -14.196 27.065 1.00 80.44 201 ASN A C 1
ATOM 1610 O O . ASN A 1 201 ? -32.291 -13.884 26.477 1.00 80.44 201 ASN A O 1
ATOM 1614 N N . TYR A 1 202 ? -34.245 -13.320 27.455 1.00 79.06 202 TYR A N 1
ATOM 1615 C CA . TYR A 1 202 ? -34.135 -11.882 27.271 1.00 79.06 202 TYR A CA 1
ATOM 1616 C C . TYR A 1 202 ? -34.335 -11.169 28.599 1.00 79.06 202 TYR A C 1
ATOM 1618 O O . TYR A 1 202 ? -35.378 -11.331 29.231 1.00 79.06 202 TYR A O 1
ATOM 1626 N N . PHE A 1 203 ? -33.345 -10.384 29.007 1.00 77.19 203 PHE A N 1
ATOM 1627 C CA . PHE A 1 203 ? -33.371 -9.558 30.201 1.00 77.19 203 PHE A CA 1
ATOM 1628 C C . PHE A 1 203 ? -33.916 -8.155 29.912 1.00 77.19 203 PHE A C 1
ATOM 1630 O O . PHE A 1 203 ? -33.590 -7.535 28.900 1.00 77.19 203 PHE A O 1
ATOM 1637 N N . PHE A 1 204 ? -34.706 -7.631 30.842 1.00 75.88 204 PHE A N 1
ATOM 1638 C CA . PHE A 1 204 ? -35.319 -6.310 30.792 1.00 75.88 204 PHE A CA 1
ATOM 1639 C C . PHE A 1 204 ? -34.834 -5.488 31.983 1.00 75.88 204 PHE A C 1
ATOM 1641 O O . PHE A 1 204 ? -34.903 -5.947 33.121 1.00 75.88 204 PHE A O 1
ATOM 1648 N N . THR A 1 205 ? -34.381 -4.252 31.754 1.00 67.19 205 THR A N 1
ATOM 1649 C CA . THR A 1 205 ? -33.868 -3.398 32.848 1.00 67.19 205 THR A CA 1
ATOM 1650 C C . THR A 1 205 ? -34.923 -3.103 33.902 1.00 67.19 205 THR A C 1
ATOM 1652 O O . THR A 1 205 ? -34.590 -2.914 35.072 1.00 67.19 205 THR A O 1
ATOM 1655 N N . ASN A 1 206 ? -36.191 -3.052 33.493 1.00 66.31 206 ASN A N 1
ATOM 1656 C CA . ASN A 1 206 ? -37.311 -2.902 34.398 1.00 66.31 206 ASN A CA 1
ATOM 1657 C C . ASN A 1 206 ? -38.607 -3.427 33.767 1.00 66.31 206 ASN A C 1
ATOM 1659 O O . ASN A 1 206 ? -39.167 -2.783 32.883 1.00 66.31 206 ASN A O 1
ATOM 1663 N N . LEU A 1 207 ? -39.094 -4.584 34.216 1.00 66.44 207 LEU A N 1
ATOM 1664 C CA . LEU A 1 207 ? -40.438 -5.074 33.899 1.00 66.44 207 LEU A CA 1
ATOM 1665 C C . LEU A 1 207 ? -41.409 -4.563 34.980 1.00 66.44 207 LEU A C 1
ATOM 1667 O O . LEU A 1 207 ? -41.694 -5.250 35.959 1.00 66.44 207 LEU A O 1
ATOM 1671 N N . PHE A 1 208 ? -41.896 -3.324 34.847 1.00 58.09 208 PHE A N 1
ATOM 1672 C CA . PHE A 1 208 ? -42.889 -2.784 35.786 1.00 58.09 208 PHE A CA 1
ATOM 1673 C C . PHE A 1 208 ? -44.258 -3.470 35.624 1.00 58.09 208 PHE A C 1
ATOM 1675 O O . PHE A 1 208 ? -44.744 -3.683 34.514 1.00 58.09 208 PHE A O 1
ATOM 1682 N N . GLY A 1 209 ? -44.862 -3.832 36.761 1.00 51.91 209 GLY A N 1
ATOM 1683 C CA . GLY A 1 209 ? -45.983 -4.764 36.863 1.00 51.91 209 GLY A CA 1
ATOM 1684 C C . GLY A 1 209 ? -47.391 -4.209 36.597 1.00 51.91 209 GLY A C 1
ATOM 1685 O O . GLY A 1 209 ? -47.759 -3.128 37.050 1.00 51.91 209 GLY A O 1
ATOM 1686 N N . SER A 1 210 ? -48.196 -5.097 35.996 1.00 50.22 210 SER A N 1
ATOM 1687 C CA . SER A 1 210 ? -49.648 -5.090 35.735 1.00 50.22 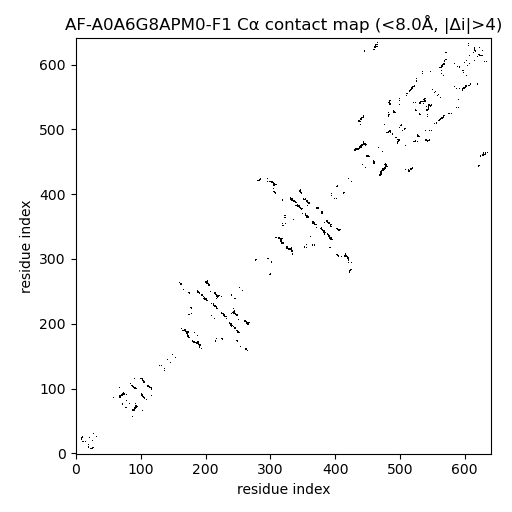210 SER A CA 1
ATOM 1688 C C . SER A 1 210 ? -50.094 -4.423 34.419 1.00 50.22 210 SER A C 1
ATOM 1690 O O . SER A 1 210 ? -49.884 -3.224 34.246 1.00 50.22 210 SER A O 1
ATOM 1692 N N . PRO A 1 211 ? -50.739 -5.158 33.481 1.00 54.84 211 PRO A N 1
ATOM 1693 C CA . PRO A 1 211 ? -51.556 -6.365 33.668 1.00 54.84 211 PRO A CA 1
ATOM 1694 C C . PRO A 1 211 ? -50.716 -7.638 33.806 1.00 54.84 211 PRO A C 1
ATOM 1696 O O . PRO A 1 211 ? -49.528 -7.645 33.518 1.00 54.84 211 PRO A O 1
ATOM 1699 N N . SER A 1 212 ? -51.336 -8.749 34.189 1.00 62.69 212 SER A N 1
ATOM 1700 C CA . SER A 1 212 ? -50.770 -10.114 34.235 1.00 62.69 212 SER A CA 1
ATOM 1701 C C . SER A 1 212 ? -50.146 -10.624 32.913 1.00 62.69 212 SER A C 1
ATOM 1703 O O . SER A 1 212 ? -49.745 -11.786 32.814 1.00 62.69 212 SER A O 1
ATOM 1705 N N . ILE A 1 213 ? -50.077 -9.762 31.894 1.00 75.75 213 ILE A N 1
ATOM 1706 C CA . ILE A 1 213 ? -49.607 -9.994 30.537 1.00 75.75 213 ILE A CA 1
ATOM 1707 C C . ILE A 1 213 ? -48.590 -8.895 30.195 1.00 75.75 213 ILE A C 1
ATOM 1709 O O . ILE A 1 213 ? -48.950 -7.758 29.885 1.00 75.75 213 ILE A O 1
ATOM 1713 N N . ALA A 1 214 ? -47.311 -9.258 30.229 1.00 79.62 214 ALA A N 1
ATOM 1714 C CA . ALA A 1 214 ? -46.188 -8.399 29.861 1.00 79.62 214 ALA A CA 1
ATOM 1715 C C . ALA A 1 214 ? -46.047 -8.213 28.343 1.00 79.62 214 ALA A C 1
ATOM 1717 O O . ALA A 1 214 ? -45.226 -7.420 27.899 1.00 79.62 214 ALA A O 1
ATOM 1718 N N . GLY A 1 215 ? -46.814 -8.942 27.532 1.00 86.81 215 GLY A N 1
ATOM 1719 C CA . GLY A 1 215 ? -46.732 -8.872 26.079 1.00 86.81 215 GLY A CA 1
ATOM 1720 C C . GLY A 1 215 ? -47.199 -10.152 25.395 1.00 86.81 215 GLY A C 1
ATOM 1721 O O . GLY A 1 215 ? -47.896 -10.969 25.996 1.00 86.81 215 GLY A O 1
ATOM 1722 N N . ALA A 1 216 ? -46.775 -10.361 24.150 1.00 90.12 216 ALA A N 1
ATOM 1723 C CA . ALA A 1 216 ? -47.119 -11.537 23.353 1.00 90.12 216 ALA A CA 1
ATOM 1724 C C . ALA A 1 216 ? -45.951 -12.033 22.493 1.00 90.12 216 ALA A C 1
ATOM 1726 O O . ALA A 1 216 ? -45.070 -11.262 22.108 1.00 90.12 216 ALA A O 1
ATOM 1727 N N . ARG A 1 217 ? -45.976 -13.328 22.171 1.00 91.38 217 ARG A N 1
ATOM 1728 C CA . ARG A 1 217 ? -45.027 -14.003 21.279 1.00 91.38 217 ARG A CA 1
ATOM 1729 C C . ARG A 1 217 ? -45.666 -14.326 19.932 1.00 91.38 217 ARG A C 1
ATOM 1731 O O . ARG A 1 217 ? -46.850 -14.658 19.875 1.00 91.38 217 ARG A O 1
ATOM 1738 N N . TYR A 1 218 ? -44.861 -14.305 18.873 1.00 89.25 218 TYR A N 1
ATOM 1739 C CA . TYR A 1 218 ? -45.294 -14.526 17.495 1.00 89.25 218 TYR A CA 1
ATOM 1740 C C . TYR A 1 218 ? -44.321 -15.419 16.715 1.00 89.25 218 TYR A C 1
ATOM 1742 O O . TYR A 1 218 ? -43.120 -15.450 16.999 1.00 89.25 218 TYR A O 1
ATOM 1750 N N . ASP A 1 219 ? -44.832 -16.158 15.731 1.00 86.19 219 ASP A N 1
ATOM 1751 C CA . ASP A 1 219 ? -44.033 -16.988 14.821 1.00 86.19 219 ASP A CA 1
ATOM 1752 C C . ASP A 1 219 ? -43.389 -16.168 13.681 1.00 86.19 219 ASP A C 1
ATOM 1754 O O . ASP A 1 219 ? -43.518 -14.948 13.622 1.00 86.19 219 ASP A O 1
ATOM 1758 N N . SER A 1 220 ? -42.677 -16.830 12.761 1.00 82.50 220 SER A N 1
ATOM 1759 C CA . SER A 1 220 ? -42.010 -16.171 11.623 1.00 82.50 220 SER A CA 1
ATOM 1760 C C . SER A 1 220 ? -42.964 -15.507 10.624 1.00 82.50 220 SER A C 1
ATOM 1762 O O . SER A 1 220 ? -42.510 -14.736 9.789 1.00 82.50 220 SER A O 1
ATOM 1764 N N . ASN A 1 221 ? -44.263 -15.802 10.700 1.00 83.62 221 ASN A N 1
ATOM 1765 C CA . ASN A 1 221 ? -45.313 -15.212 9.874 1.00 83.62 221 ASN A CA 1
ATOM 1766 C C . ASN A 1 221 ? -46.151 -14.193 10.666 1.00 83.62 221 ASN A C 1
ATOM 1768 O O . ASN A 1 221 ? -47.277 -13.895 10.266 1.00 83.62 221 ASN A O 1
ATOM 1772 N N . TYR A 1 222 ? -45.637 -13.694 11.798 1.00 82.81 222 TYR A N 1
ATOM 1773 C CA . TYR A 1 222 ? -46.318 -12.754 12.695 1.00 82.81 222 TYR A CA 1
ATOM 1774 C C . TYR A 1 222 ? -47.625 -13.294 13.303 1.00 82.81 222 TYR A C 1
ATOM 1776 O O . TYR A 1 222 ? -48.486 -12.523 13.729 1.00 82.81 222 TYR A O 1
ATOM 1784 N N . ARG A 1 223 ? -47.805 -14.620 13.383 1.00 87.31 223 ARG A N 1
ATOM 1785 C CA . ARG A 1 223 ? -48.992 -15.225 14.008 1.00 87.31 223 ARG A CA 1
ATOM 1786 C C . ARG A 1 223 ? -48.782 -15.374 15.506 1.00 87.31 223 ARG A C 1
ATOM 1788 O O . ARG A 1 223 ? -47.730 -15.841 15.938 1.00 87.31 223 ARG A O 1
ATOM 1795 N N . PHE A 1 224 ? -49.791 -14.995 16.287 1.00 93.06 224 PHE A N 1
ATOM 1796 C CA . PHE A 1 224 ? -49.778 -15.092 17.746 1.00 93.06 224 PHE A CA 1
ATOM 1797 C C . PHE A 1 224 ? -49.563 -16.538 18.223 1.00 93.06 224 PHE A C 1
ATOM 1799 O O . PHE A 1 224 ? -50.210 -17.461 17.728 1.00 93.06 224 PHE A O 1
ATOM 1806 N N . ILE A 1 225 ? -48.667 -16.714 19.196 1.00 90.81 225 ILE A N 1
ATOM 1807 C CA . ILE A 1 225 ? -48.352 -18.000 19.831 1.00 90.81 225 ILE A CA 1
ATOM 1808 C C . ILE A 1 225 ? -48.968 -18.060 21.232 1.00 90.81 225 ILE A C 1
ATOM 1810 O O . ILE A 1 225 ? -49.822 -18.902 21.500 1.00 90.81 225 ILE A O 1
ATOM 1814 N N . ASP A 1 226 ? -48.505 -17.201 22.142 1.00 90.69 226 ASP A N 1
ATOM 1815 C CA . ASP A 1 226 ? -48.981 -17.110 23.520 1.00 90.69 226 ASP A CA 1
ATOM 1816 C C . ASP A 1 226 ? -48.720 -15.717 24.113 1.00 90.69 226 ASP A C 1
ATOM 1818 O O . ASP A 1 226 ? -47.921 -14.925 23.604 1.00 90.69 226 ASP A O 1
ATOM 1822 N N . ASN A 1 227 ? -49.402 -15.415 25.218 1.00 87.62 227 ASN A N 1
ATOM 1823 C CA . ASN A 1 227 ? -49.079 -14.246 26.027 1.00 87.62 227 ASN A CA 1
ATOM 1824 C C . ASN A 1 227 ? -47.810 -14.492 26.842 1.00 87.62 227 ASN A C 1
ATOM 1826 O O . ASN A 1 227 ? -47.578 -15.575 27.392 1.00 87.62 227 ASN A O 1
ATOM 1830 N N . ILE A 1 228 ? -47.031 -13.434 27.005 1.00 85.69 228 ILE A N 1
ATOM 1831 C CA . ILE A 1 228 ? -45.925 -13.383 27.946 1.00 85.69 228 ILE A CA 1
ATOM 1832 C C . ILE A 1 228 ? -46.522 -13.038 29.307 1.00 85.69 228 ILE A C 1
ATOM 1834 O O . ILE A 1 228 ? -46.988 -11.924 29.528 1.00 85.69 228 ILE A O 1
ATOM 1838 N N . LYS A 1 229 ? -46.538 -14.013 30.213 1.00 78.62 229 LYS A N 1
ATOM 1839 C CA . LYS A 1 229 ? -46.970 -13.830 31.600 1.00 78.62 229 LYS A CA 1
ATOM 1840 C C . LYS A 1 229 ? -45.731 -13.704 32.475 1.00 78.62 229 LYS A C 1
ATOM 1842 O O . LYS A 1 229 ? -44.841 -14.543 32.367 1.00 78.62 229 LYS A O 1
ATOM 1847 N N . VAL A 1 230 ? -45.699 -12.687 33.326 1.00 69.81 230 VAL A N 1
ATOM 1848 C CA . VAL A 1 230 ? -44.661 -12.503 34.348 1.00 69.81 230 VAL A CA 1
ATOM 1849 C C . VAL A 1 230 ? -45.303 -12.612 35.726 1.00 69.81 230 VAL A C 1
ATOM 1851 O O . VAL A 1 230 ? -46.459 -12.216 35.910 1.00 69.81 230 VAL A O 1
ATOM 1854 N N . SER A 1 231 ? -44.588 -13.212 36.676 1.00 58.38 231 SER A N 1
ATOM 1855 C CA . SER A 1 231 ? -45.034 -13.281 38.064 1.00 58.38 231 SER A CA 1
ATOM 1856 C C . SER A 1 231 ? -45.020 -11.866 38.660 1.00 58.38 231 SER A C 1
ATOM 1858 O O . SER A 1 231 ? -44.208 -11.023 38.283 1.00 58.38 231 SER A O 1
ATOM 1860 N N . SER A 1 232 ? -45.962 -11.556 39.548 1.00 53.66 232 SER A N 1
ATOM 1861 C CA . SER A 1 232 ? -46.251 -10.187 40.000 1.00 53.66 232 SER A CA 1
ATOM 1862 C C . SER A 1 232 ? -45.173 -9.530 40.878 1.00 53.66 232 SER A C 1
ATOM 1864 O O . SER A 1 232 ? -45.485 -8.552 41.541 1.00 53.66 232 SER A O 1
ATOM 1866 N N . ASN A 1 233 ? -43.932 -10.026 40.893 1.00 49.31 233 ASN A N 1
ATOM 1867 C CA . ASN A 1 233 ? -42.774 -9.362 41.493 1.00 49.31 233 ASN A CA 1
ATOM 1868 C C . ASN A 1 233 ? -41.462 -9.976 40.967 1.00 49.31 233 ASN A C 1
ATOM 1870 O O . ASN A 1 233 ? -41.075 -11.056 41.401 1.00 49.31 233 ASN A O 1
ATOM 1874 N N . GLY A 1 234 ? -40.734 -9.243 40.120 1.00 52.66 234 GLY A N 1
ATOM 1875 C CA . GLY A 1 234 ? -39.270 -9.357 40.038 1.00 52.66 234 GLY A CA 1
ATOM 1876 C C . GLY A 1 234 ? -38.659 -10.201 38.915 1.00 52.66 234 GLY A C 1
ATOM 1877 O O . GLY A 1 234 ? -37.438 -10.158 38.768 1.00 52.66 234 GLY A O 1
ATOM 1878 N N . ASP A 1 235 ? -39.441 -10.906 38.092 1.00 59.94 235 ASP A N 1
ATOM 1879 C CA . ASP A 1 235 ? -38.877 -11.634 36.946 1.00 59.94 235 ASP A CA 1
ATOM 1880 C C . ASP A 1 235 ? -38.613 -10.685 35.772 1.00 59.94 235 ASP A C 1
ATOM 1882 O O . ASP A 1 235 ? -39.473 -10.426 34.932 1.00 59.94 235 ASP A O 1
ATOM 1886 N N . ASN A 1 236 ? -37.381 -10.185 35.703 1.00 73.31 236 ASN A N 1
ATOM 1887 C CA . ASN A 1 236 ? -36.899 -9.344 34.610 1.00 73.31 236 ASN A CA 1
ATOM 1888 C C . ASN A 1 236 ? -36.426 -10.153 33.385 1.00 73.31 236 ASN A C 1
ATOM 1890 O O . ASN A 1 236 ? -35.727 -9.615 32.530 1.00 73.31 236 ASN A O 1
ATOM 1894 N N . ILE A 1 237 ? -36.751 -11.447 33.301 1.00 74.94 237 ILE A N 1
ATOM 1895 C CA . ILE A 1 237 ? -36.278 -12.347 32.242 1.00 74.94 237 ILE A CA 1
ATOM 1896 C C . ILE A 1 237 ? -37.467 -13.005 31.544 1.00 74.94 237 ILE A C 1
ATOM 1898 O O . ILE A 1 237 ? -38.348 -13.574 32.186 1.00 74.94 237 ILE A O 1
ATOM 1902 N N . ILE A 1 238 ? -37.469 -12.966 30.212 1.00 79.56 238 ILE A N 1
ATOM 1903 C CA . ILE A 1 238 ? -38.465 -13.617 29.361 1.00 79.56 238 ILE A CA 1
ATOM 1904 C C . ILE A 1 238 ? -37.767 -14.603 28.425 1.00 79.56 238 ILE A C 1
ATOM 1906 O O . ILE A 1 238 ? -36.912 -14.223 27.631 1.00 79.56 238 ILE A O 1
ATOM 1910 N N . GLU A 1 239 ? -38.193 -15.864 28.446 1.00 82.06 239 GLU A N 1
ATOM 1911 C CA . GLU A 1 239 ? -37.793 -16.845 27.435 1.00 82.06 239 GLU A CA 1
ATOM 1912 C C . GLU A 1 239 ? -38.622 -16.660 26.150 1.00 82.06 239 GLU A C 1
ATOM 1914 O O . GLU A 1 239 ? -39.858 -16.567 26.192 1.00 82.06 239 GLU A O 1
ATOM 1919 N N . SER A 1 240 ? -37.971 -16.642 24.988 1.00 82.25 240 SER A N 1
ATOM 1920 C CA . SER A 1 240 ? -38.620 -16.538 23.673 1.00 82.25 240 SER A CA 1
ATOM 1921 C C . SER A 1 240 ? -39.346 -17.816 23.246 1.00 82.25 240 SER A C 1
ATOM 1923 O O . SER A 1 240 ? -40.235 -17.767 22.394 1.00 82.25 240 SER A O 1
ATOM 1925 N N . LYS A 1 241 ? -39.013 -18.973 23.832 1.00 8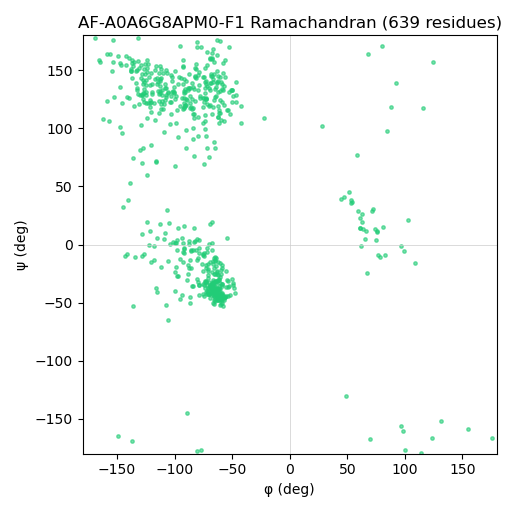3.81 241 LYS A N 1
ATOM 1926 C CA . LYS A 1 241 ? -39.528 -20.287 23.414 1.00 83.81 241 LYS A CA 1
ATOM 1927 C C . LYS A 1 241 ? -39.388 -20.466 21.888 1.00 83.81 241 LYS A C 1
ATOM 1929 O O . LYS A 1 241 ? -38.341 -20.218 21.312 1.00 83.81 241 LYS A O 1
ATOM 1934 N N . ARG A 1 242 ? -40.449 -20.870 21.183 1.00 81.88 242 ARG A N 1
ATOM 1935 C CA . ARG A 1 242 ? -40.451 -21.044 19.716 1.00 81.88 242 ARG A CA 1
ATOM 1936 C C . ARG A 1 242 ? -40.692 -19.756 18.920 1.00 81.88 242 ARG A C 1
ATOM 1938 O O . ARG A 1 242 ? -40.790 -19.836 17.696 1.00 81.88 242 ARG A O 1
ATOM 1945 N N . ALA A 1 243 ? -40.831 -18.611 19.582 1.00 86.56 243 ALA A N 1
ATOM 1946 C CA . ALA A 1 243 ? -41.157 -17.356 18.920 1.00 86.56 243 ALA A CA 1
ATOM 1947 C C . ALA A 1 243 ? -40.036 -16.898 17.985 1.00 86.56 243 ALA A C 1
ATOM 1949 O O . ALA A 1 243 ? -38.858 -17.118 18.266 1.00 86.56 243 ALA A O 1
ATOM 1950 N N . ARG A 1 244 ? -40.419 -16.242 16.885 1.00 85.69 244 ARG A N 1
ATOM 1951 C CA . ARG A 1 244 ? -39.503 -15.421 16.087 1.00 85.69 244 ARG A CA 1
ATOM 1952 C C . ARG A 1 244 ? -39.599 -13.947 16.461 1.00 85.69 244 ARG A C 1
ATOM 1954 O O . ARG A 1 244 ? -38.606 -13.243 16.335 1.00 85.69 244 ARG A O 1
ATOM 1961 N N . PHE A 1 245 ? -40.754 -13.502 16.953 1.00 86.88 245 PHE A N 1
ATOM 1962 C CA . PHE A 1 245 ? -40.936 -12.130 17.412 1.00 86.88 245 PHE A CA 1
ATOM 1963 C C . PHE A 1 245 ? -41.622 -12.072 18.777 1.00 86.88 245 PHE A C 1
ATOM 1965 O O . PHE A 1 245 ? -42.448 -12.926 19.105 1.00 86.88 245 PHE A O 1
ATOM 1972 N N . ILE A 1 246 ? -41.320 -11.038 19.557 1.00 89.44 246 ILE A N 1
ATOM 1973 C CA . ILE A 1 246 ? -42.062 -10.663 20.763 1.00 89.44 246 ILE A CA 1
ATOM 1974 C C . ILE A 1 246 ? -42.529 -9.212 20.665 1.00 89.44 246 ILE A C 1
ATOM 1976 O O . ILE A 1 246 ? -41.890 -8.387 20.021 1.00 89.44 246 ILE A O 1
ATOM 1980 N N . ARG A 1 247 ? -43.636 -8.893 21.329 1.00 88.94 247 ARG A N 1
ATOM 1981 C CA . ARG A 1 247 ? -44.058 -7.515 21.608 1.00 88.94 247 ARG A CA 1
ATOM 1982 C C . ARG A 1 247 ? -44.267 -7.367 23.101 1.00 88.94 247 ARG A C 1
ATOM 1984 O O . ARG A 1 247 ? -44.841 -8.272 23.703 1.00 88.94 247 ARG A O 1
ATOM 1991 N N . ILE A 1 248 ? -43.809 -6.262 23.681 1.00 85.81 248 ILE A N 1
ATOM 1992 C CA . ILE A 1 248 ? -43.773 -6.053 25.134 1.00 85.81 248 ILE A CA 1
ATOM 1993 C C . ILE A 1 248 ? -44.583 -4.817 25.516 1.00 85.81 248 ILE A C 1
ATOM 1995 O O . ILE A 1 248 ? -44.508 -3.792 24.842 1.00 85.81 248 ILE A O 1
ATOM 1999 N N . ASN A 1 249 ? -45.353 -4.937 26.595 1.00 84.00 249 ASN A N 1
ATOM 2000 C CA . ASN A 1 249 ? -46.131 -3.866 27.206 1.00 84.00 249 ASN A CA 1
ATOM 2001 C C . ASN A 1 249 ? -45.271 -3.124 28.228 1.00 84.00 249 ASN A C 1
ATOM 2003 O O . ASN A 1 249 ? -44.606 -3.745 29.055 1.00 84.00 249 ASN A O 1
ATOM 2007 N N . ILE A 1 250 ? -45.297 -1.796 28.171 1.00 77.25 250 ILE A N 1
ATOM 2008 C CA . ILE A 1 250 ? -44.473 -0.907 28.987 1.00 77.25 250 ILE A CA 1
ATOM 2009 C C . ILE A 1 250 ? -45.371 0.183 29.578 1.00 77.25 250 ILE A C 1
ATOM 2011 O O . ILE A 1 250 ? -46.145 0.805 28.852 1.00 77.25 250 ILE A O 1
ATOM 2015 N N . ALA A 1 251 ? -45.241 0.445 30.879 1.00 71.50 251 ALA A N 1
ATOM 2016 C CA . ALA A 1 251 ? -45.930 1.532 31.574 1.00 71.50 251 ALA A CA 1
ATOM 2017 C C . ALA A 1 251 ? -44.945 2.661 31.934 1.00 71.50 251 ALA A C 1
ATOM 2019 O O . ALA A 1 251 ? -43.868 2.384 32.463 1.00 71.50 251 ALA A O 1
ATOM 2020 N N . GLY A 1 252 ? -45.318 3.924 31.698 1.00 68.38 252 GLY A N 1
ATOM 2021 C CA . GLY A 1 252 ? -44.561 5.108 32.140 1.00 68.38 252 GLY A CA 1
ATOM 2022 C C . GLY A 1 252 ? -44.179 6.088 31.025 1.00 68.38 252 GLY A C 1
ATOM 2023 O O . GLY A 1 252 ? -44.099 5.728 29.859 1.00 68.38 252 GLY A O 1
ATOM 2024 N N . LYS A 1 253 ? -43.934 7.359 31.369 1.00 66.94 253 LYS A N 1
ATOM 2025 C CA . LYS A 1 253 ? -43.766 8.445 30.385 1.00 66.94 253 LYS A CA 1
ATOM 2026 C C . LYS A 1 253 ? -42.556 8.212 29.461 1.00 66.94 253 LYS A C 1
ATOM 2028 O O . LYS A 1 253 ? -41.488 7.851 29.957 1.00 66.94 253 LYS A O 1
ATOM 2033 N N . PRO A 1 254 ? -42.643 8.529 28.150 1.00 60.97 254 PRO A N 1
ATOM 2034 C CA . PRO A 1 254 ? -41.529 8.354 27.211 1.00 60.97 254 PRO A CA 1
ATOM 2035 C C . PRO A 1 254 ? -40.221 9.015 27.670 1.00 60.97 254 PRO A C 1
ATOM 2037 O O . PRO A 1 254 ? -39.147 8.448 27.492 1.00 60.97 254 PRO A O 1
ATOM 2040 N N . SER A 1 255 ? -40.301 10.173 28.339 1.00 59.66 255 SER A N 1
ATOM 2041 C CA . SER A 1 255 ? -39.143 10.881 28.908 1.00 59.66 255 SER A CA 1
ATOM 2042 C C . SER A 1 255 ? -38.364 10.077 29.955 1.00 59.66 255 SER A C 1
ATOM 2044 O O . SER A 1 255 ? -37.161 10.296 30.117 1.00 59.66 255 SER A O 1
ATOM 2046 N N . ASP A 1 256 ? -39.040 9.167 30.655 1.00 62.44 256 ASP A N 1
ATOM 2047 C CA . ASP A 1 256 ? -38.468 8.331 31.711 1.00 62.44 256 ASP A CA 1
ATOM 2048 C C . ASP A 1 256 ? -37.907 7.023 31.130 1.00 62.44 256 ASP A C 1
ATOM 2050 O O . ASP A 1 256 ? -36.892 6.516 31.614 1.00 62.44 256 ASP A O 1
ATOM 2054 N N . LEU A 1 257 ? -38.507 6.531 30.036 1.00 62.56 257 LEU A N 1
ATOM 2055 C CA . LEU A 1 257 ? -38.063 5.345 29.294 1.00 62.56 257 LEU A CA 1
ATOM 2056 C C . LEU A 1 257 ? -36.735 5.575 28.565 1.00 62.56 257 LEU A C 1
ATOM 2058 O O . LEU A 1 257 ? -35.860 4.714 28.642 1.00 62.56 257 LEU A O 1
ATOM 2062 N N . VAL A 1 258 ? -36.544 6.758 27.954 1.00 54.88 258 VAL A N 1
ATOM 2063 C CA . VAL A 1 258 ? -35.294 7.165 27.263 1.00 54.88 258 VAL A CA 1
ATOM 2064 C C . VAL A 1 258 ? -34.052 6.927 28.124 1.00 54.88 258 VAL A C 1
ATOM 2066 O O . VAL A 1 258 ? -32.971 6.664 27.605 1.00 54.88 258 VAL A O 1
ATOM 2069 N N . LYS A 1 259 ? -34.187 7.066 29.446 1.00 52.34 259 LYS A N 1
ATOM 2070 C CA . LYS A 1 259 ? -33.055 7.041 30.373 1.00 52.34 259 LYS A CA 1
ATOM 2071 C C . LYS A 1 259 ? -32.854 5.694 31.056 1.00 52.34 259 LYS A C 1
ATOM 2073 O O . LYS A 1 259 ? -31.771 5.492 31.584 1.00 52.34 259 LYS A O 1
ATOM 2078 N N . ASN A 1 260 ? -33.862 4.815 31.087 1.00 58.84 260 ASN A N 1
ATOM 2079 C CA . ASN A 1 260 ? -33.887 3.701 32.043 1.00 58.84 260 ASN A CA 1
ATOM 2080 C C . ASN A 1 260 ? -34.423 2.358 31.498 1.00 58.84 260 ASN A C 1
ATOM 2082 O O . ASN A 1 260 ? -34.334 1.362 32.220 1.00 58.84 260 ASN A O 1
ATOM 2086 N N . PHE A 1 261 ? -34.977 2.286 30.278 1.00 68.00 261 PHE A N 1
ATOM 2087 C CA . PHE A 1 261 ? -35.562 1.046 29.741 1.00 68.00 261 PHE A CA 1
ATOM 2088 C C . PHE A 1 261 ? -34.710 0.404 28.633 1.00 68.00 261 PHE A C 1
ATOM 2090 O O . PHE A 1 261 ? -34.349 1.053 27.649 1.00 68.00 261 PHE A O 1
ATOM 2097 N N . GLY A 1 262 ? -34.417 -0.890 28.772 1.00 71.44 262 GLY A N 1
ATOM 2098 C CA . GLY A 1 262 ? -33.701 -1.663 27.764 1.00 71.44 262 GLY A CA 1
ATOM 2099 C C . GLY A 1 262 ? -34.008 -3.157 27.803 1.00 71.44 262 GLY A C 1
ATOM 2100 O O . GLY A 1 262 ? -34.444 -3.686 28.826 1.00 71.44 262 GLY A O 1
ATOM 2101 N N . ILE A 1 263 ? -33.785 -3.809 26.662 1.00 76.31 263 ILE A N 1
ATOM 2102 C CA . ILE A 1 263 ? -34.052 -5.227 26.403 1.00 76.31 263 ILE A CA 1
ATOM 2103 C C . ILE A 1 263 ? -32.779 -5.859 25.850 1.00 76.31 263 ILE A C 1
ATOM 2105 O O . ILE A 1 263 ? -32.263 -5.399 24.836 1.00 76.31 263 ILE A O 1
ATOM 2109 N N . TYR A 1 264 ? -32.294 -6.923 26.472 1.00 68.81 264 TYR A N 1
ATOM 2110 C CA . TYR A 1 264 ? -31.013 -7.551 26.150 1.00 68.81 264 TYR A CA 1
ATOM 2111 C C . TYR A 1 264 ? -31.191 -9.059 26.052 1.00 68.81 264 TYR A C 1
ATOM 2113 O O . TYR A 1 264 ? -32.052 -9.619 26.720 1.00 68.81 264 TYR A O 1
ATOM 2121 N N . LYS A 1 265 ? -30.401 -9.730 25.218 1.00 68.75 265 LYS A N 1
ATOM 2122 C CA . LYS A 1 265 ? -30.359 -11.196 25.184 1.00 68.75 265 LYS A CA 1
ATOM 2123 C C . LYS A 1 265 ? -29.425 -11.681 26.309 1.00 68.75 265 LYS A C 1
ATOM 2125 O O . LYS A 1 265 ? -28.473 -10.982 26.624 1.00 68.75 265 LYS A O 1
ATOM 2130 N N . GLY A 1 266 ? -29.726 -12.804 26.956 1.00 66.44 266 GLY A N 1
ATOM 2131 C CA . GLY A 1 266 ? -28.871 -13.388 27.998 1.00 66.44 266 GLY A CA 1
ATOM 2132 C C . GLY A 1 266 ? -29.263 -13.040 29.445 1.00 66.44 266 GLY A C 1
ATOM 2133 O O . GLY A 1 266 ? -30.432 -12.786 29.746 1.00 66.44 266 GLY A O 1
ATOM 2134 N N . VAL A 1 267 ? -28.290 -13.107 30.364 1.00 48.53 267 VAL A N 1
ATOM 2135 C CA . VAL A 1 267 ? -28.455 -12.917 31.823 1.00 48.53 267 VAL A CA 1
ATOM 2136 C C . VAL A 1 267 ? -27.818 -11.616 32.317 1.00 48.53 267 VAL A C 1
ATOM 2138 O O . VAL A 1 267 ? -26.810 -11.157 31.794 1.00 48.53 267 VAL A O 1
ATOM 2141 N N . ALA A 1 268 ? -28.430 -11.020 33.342 1.00 47.72 268 ALA A N 1
ATOM 2142 C CA . ALA A 1 268 ? -28.058 -9.716 33.876 1.00 47.72 268 ALA A CA 1
ATOM 2143 C C . ALA A 1 268 ? -26.777 -9.745 34.713 1.00 47.72 268 ALA A C 1
ATOM 2145 O O . ALA A 1 268 ? -26.833 -10.084 35.891 1.00 47.72 268 ALA A O 1
ATOM 2146 N N . GLU A 1 269 ? -25.668 -9.262 34.152 1.00 40.28 269 GLU A N 1
ATOM 2147 C CA . GLU A 1 269 ? -24.584 -8.676 34.941 1.00 40.28 269 GLU A CA 1
ATOM 2148 C C . GLU A 1 269 ? -23.993 -7.420 34.265 1.00 40.28 269 GLU A C 1
ATOM 2150 O O . GLU A 1 269 ? -23.517 -7.460 33.135 1.00 40.28 269 GLU A O 1
ATOM 2155 N N . GLN A 1 270 ? -23.969 -6.338 35.057 1.00 35.31 270 GLN A N 1
ATOM 2156 C CA . GLN A 1 270 ? -23.212 -5.075 34.952 1.00 35.31 270 GLN A CA 1
ATOM 2157 C C . GLN A 1 270 ? -23.843 -3.847 34.237 1.00 35.31 270 GLN A C 1
ATOM 2159 O O . GLN A 1 270 ? -24.540 -3.970 33.232 1.00 35.31 270 GLN A O 1
ATOM 2164 N N . PRO A 1 271 ? -23.647 -2.633 34.811 1.00 37.12 271 PRO A N 1
ATOM 2165 C CA . PRO A 1 271 ? -24.379 -1.414 34.471 1.00 37.12 271 PRO A CA 1
ATOM 2166 C C . PRO A 1 271 ? -23.834 -0.703 33.225 1.00 37.12 271 PRO A C 1
ATOM 2168 O O . PRO A 1 271 ? -22.639 -0.733 32.965 1.00 37.12 271 PRO A O 1
ATOM 2171 N N . PHE A 1 272 ? -24.743 -0.006 32.531 1.00 33.78 272 PHE A N 1
ATOM 2172 C CA . PHE A 1 272 ? -24.529 1.075 31.556 1.00 33.78 272 PHE A CA 1
ATOM 2173 C C . PHE A 1 272 ? -23.201 1.073 30.775 1.00 33.78 272 PHE A C 1
ATOM 2175 O O . PHE A 1 272 ? -22.192 1.608 31.224 1.00 33.78 272 PHE A O 1
ATOM 2182 N N . ASP A 1 273 ? -23.310 0.615 29.528 1.00 36.25 273 ASP A N 1
ATOM 2183 C CA . ASP A 1 273 ? -22.551 1.094 28.369 1.00 36.25 273 ASP A CA 1
ATOM 2184 C C . ASP A 1 273 ? -21.018 0.988 28.482 1.00 36.25 273 ASP A C 1
ATOM 2186 O O . ASP A 1 273 ? -20.286 1.967 28.644 1.00 36.25 273 ASP A O 1
ATOM 2190 N N . VAL A 1 274 ? -20.518 -0.235 28.300 1.00 29.27 274 VAL A N 1
ATOM 2191 C CA . VAL A 1 274 ? -19.142 -0.474 27.862 1.00 29.27 274 VAL A CA 1
ATOM 2192 C C . VAL A 1 274 ? -19.233 -1.272 26.563 1.00 29.27 274 VAL A C 1
ATOM 2194 O O . VAL A 1 274 ? -19.754 -2.386 26.586 1.00 29.27 274 VAL A O 1
ATOM 2197 N N . PRO A 1 275 ? -18.740 -0.772 25.415 1.00 29.56 275 PRO A N 1
ATOM 2198 C CA . PRO A 1 275 ? -18.412 -1.656 24.311 1.00 29.56 275 PRO A CA 1
ATOM 2199 C C . PRO A 1 275 ? -17.328 -2.596 24.838 1.00 29.56 275 PRO A C 1
ATOM 2201 O O . PRO A 1 275 ? -16.186 -2.175 25.040 1.00 29.56 275 PRO A O 1
ATOM 2204 N N . ASN A 1 276 ? -17.694 -3.841 25.140 1.00 28.05 276 ASN A N 1
ATOM 2205 C CA . ASN A 1 276 ? -16.717 -4.868 25.455 1.00 28.05 276 ASN A CA 1
ATOM 2206 C C . ASN A 1 276 ? -15.766 -4.971 24.263 1.00 28.05 276 ASN A C 1
ATOM 2208 O O . ASN A 1 276 ? -16.176 -5.202 23.125 1.00 28.05 276 ASN A O 1
ATOM 2212 N N . HIS A 1 277 ? -14.487 -4.730 24.527 1.00 32.16 277 HIS A N 1
ATOM 2213 C CA . HIS A 1 277 ? -13.440 -4.913 23.546 1.00 32.16 277 HIS A CA 1
ATOM 2214 C C . HIS A 1 277 ? -13.335 -6.421 23.274 1.00 32.16 277 HIS A C 1
ATOM 2216 O O . HIS A 1 277 ? -12.975 -7.191 24.165 1.00 32.16 277 HIS A O 1
ATOM 2222 N N . GLY A 1 278 ? -13.706 -6.851 22.068 1.00 30.22 278 GLY A N 1
ATOM 2223 C CA . GLY A 1 278 ? -13.605 -8.252 21.666 1.00 30.22 278 GLY A CA 1
ATOM 2224 C C . GLY A 1 278 ? -12.149 -8.723 21.643 1.00 30.22 278 GLY A C 1
ATOM 2225 O O . GLY A 1 278 ? -11.255 -8.001 21.198 1.00 30.22 278 GLY A O 1
ATOM 2226 N N . LYS A 1 279 ? -11.906 -9.950 22.112 1.00 29.95 279 LYS A N 1
ATOM 2227 C CA . LYS A 1 279 ? -10.623 -10.642 21.949 1.00 29.95 279 LYS A CA 1
ATOM 2228 C C . LYS A 1 279 ? -10.603 -11.312 20.582 1.00 29.95 279 LYS A C 1
ATOM 2230 O O . LYS A 1 279 ? -11.355 -12.249 20.361 1.00 29.95 279 LYS A O 1
ATOM 2235 N N . ILE A 1 280 ? -9.688 -10.913 19.700 1.00 34.53 280 ILE A N 1
ATOM 2236 C CA . ILE A 1 280 ? -9.413 -11.660 18.466 1.00 34.53 280 ILE A CA 1
ATOM 2237 C C . ILE A 1 280 ? -8.002 -12.236 18.551 1.00 34.53 280 ILE A C 1
ATOM 2239 O O . ILE A 1 280 ? -7.009 -11.510 18.532 1.00 34.53 280 ILE A O 1
ATOM 2243 N N . LYS A 1 281 ? -7.898 -13.565 18.629 1.00 26.42 281 LYS A N 1
ATOM 2244 C CA . LYS A 1 281 ? -6.619 -14.274 18.521 1.00 26.42 281 LYS A CA 1
ATOM 2245 C C . LYS A 1 281 ? -6.313 -14.470 17.032 1.00 26.42 281 LYS A C 1
ATOM 2247 O O . LYS A 1 281 ? -7.009 -15.226 16.366 1.00 26.42 281 LYS A O 1
ATOM 2252 N N . GLY A 1 282 ? -5.280 -13.800 16.516 1.00 28.31 282 GLY A N 1
ATOM 2253 C CA . GLY A 1 282 ? -4.809 -13.984 15.133 1.00 28.31 282 GLY A CA 1
ATOM 2254 C C . GLY A 1 282 ? -5.209 -12.902 14.123 1.00 28.31 282 GLY A C 1
ATOM 2255 O O . GLY A 1 282 ? -5.161 -13.161 12.922 1.00 28.31 282 GLY A O 1
ATOM 2256 N N . LEU A 1 283 ? -5.567 -11.695 14.571 1.00 35.03 283 LEU A N 1
ATOM 2257 C CA . LEU A 1 283 ? -5.825 -10.568 13.673 1.00 35.03 283 LEU A CA 1
ATOM 2258 C C . LEU A 1 283 ? -4.525 -10.137 12.956 1.00 35.03 283 LEU A C 1
ATOM 2260 O O . LEU A 1 283 ? -3.565 -9.717 13.600 1.00 35.03 283 LEU A O 1
ATOM 2264 N N . ARG A 1 284 ? -4.492 -10.220 11.622 1.00 30.78 284 ARG A N 1
ATOM 2265 C CA . ARG A 1 284 ? -3.530 -9.495 10.777 1.00 30.78 284 ARG A CA 1
ATOM 2266 C C . ARG A 1 284 ? -4.275 -8.317 10.160 1.00 30.78 284 ARG A C 1
ATOM 2268 O O . ARG A 1 284 ? -5.204 -8.529 9.389 1.00 30.78 284 ARG A O 1
ATOM 2275 N N . LEU A 1 285 ? -3.914 -7.101 10.562 1.00 35.28 285 LEU A N 1
ATOM 2276 C CA . LEU A 1 285 ? -4.437 -5.875 9.967 1.00 35.28 285 LEU A CA 1
ATOM 2277 C C . LEU A 1 285 ? -3.627 -5.578 8.707 1.00 35.28 285 LEU A C 1
ATOM 2279 O O . LEU A 1 285 ? -2.442 -5.266 8.804 1.00 35.28 285 LEU A O 1
ATOM 2283 N N . ASP A 1 286 ? -4.271 -5.691 7.552 1.00 26.64 286 ASP A N 1
ATOM 2284 C CA . ASP A 1 286 ? -3.762 -5.103 6.321 1.00 26.64 286 ASP A CA 1
ATOM 2285 C C . ASP A 1 286 ? -3.963 -3.581 6.421 1.00 26.64 286 ASP A C 1
ATOM 2287 O O . ASP A 1 286 ? -5.049 -3.104 6.770 1.00 26.64 286 ASP A O 1
ATOM 2291 N N . THR A 1 287 ? -2.892 -2.807 6.241 1.00 30.91 287 THR A N 1
ATOM 2292 C CA . THR A 1 287 ? -2.813 -1.381 6.625 1.00 30.91 287 THR A CA 1
ATOM 2293 C C . THR A 1 287 ? -3.705 -0.450 5.809 1.00 30.91 287 THR A C 1
ATOM 2295 O O . THR A 1 287 ? -3.817 0.730 6.141 1.00 30.91 287 THR A O 1
ATOM 2298 N N . ASP A 1 288 ? -4.377 -0.965 4.785 1.00 28.88 288 ASP A N 1
ATOM 2299 C CA . ASP A 1 288 ? -5.067 -0.142 3.798 1.00 28.88 288 ASP A CA 1
ATOM 2300 C C . ASP A 1 288 ? -6.541 0.141 4.138 1.00 28.88 288 ASP A C 1
ATOM 2302 O O . ASP A 1 288 ? -7.185 0.911 3.432 1.00 28.88 288 ASP A O 1
ATOM 2306 N N . PHE A 1 289 ? -7.091 -0.405 5.233 1.00 32.12 289 PHE A N 1
ATOM 2307 C CA . PHE A 1 289 ? -8.505 -0.188 5.595 1.00 32.12 289 PHE A CA 1
ATOM 2308 C C . PHE A 1 289 ? -8.774 0.057 7.088 1.00 32.12 289 PHE A C 1
ATOM 2310 O O . PHE A 1 289 ? -9.676 -0.517 7.699 1.00 32.12 289 PHE A O 1
ATOM 2317 N N . LEU A 1 290 ? -8.062 1.026 7.662 1.00 36.53 290 LEU A N 1
ATOM 2318 C CA . LEU A 1 290 ? -8.600 1.834 8.759 1.00 36.53 290 LEU A CA 1
ATOM 2319 C C . LEU A 1 290 ? -8.705 3.287 8.293 1.00 36.53 290 LEU A C 1
ATOM 2321 O O . LEU A 1 290 ? -7.965 4.159 8.743 1.00 36.53 290 LEU A O 1
ATOM 2325 N N . GLU A 1 291 ? -9.664 3.566 7.407 1.00 30.67 291 GLU A N 1
ATOM 2326 C CA . GLU A 1 291 ? -10.125 4.938 7.184 1.00 30.67 291 GLU A CA 1
ATOM 2327 C C . GLU A 1 291 ? -10.801 5.467 8.470 1.00 30.67 291 GLU A C 1
ATOM 2329 O O . GLU A 1 291 ? -12.014 5.424 8.668 1.00 30.67 291 GLU A O 1
ATOM 2334 N N . GLY A 1 292 ? -9.972 5.950 9.397 1.00 34.97 292 GLY A N 1
ATOM 2335 C CA . GLY A 1 292 ? -10.263 7.126 10.211 1.00 34.97 292 GLY A CA 1
ATOM 2336 C C . GLY A 1 292 ? -11.311 7.033 11.325 1.00 34.97 292 GLY A C 1
ATOM 2337 O O . GLY A 1 292 ? -11.922 8.064 11.616 1.00 34.97 292 GLY A O 1
ATOM 2338 N N . LYS A 1 293 ? -11.545 5.887 11.990 1.00 48.41 293 LYS A N 1
ATOM 2339 C CA . LYS A 1 293 ? -12.485 5.853 13.147 1.00 48.41 293 LYS A CA 1
ATOM 2340 C C . LYS A 1 293 ? -12.051 5.117 14.420 1.00 48.41 293 LYS A C 1
ATOM 2342 O O . LYS A 1 293 ? -12.716 5.300 15.441 1.00 48.41 293 LYS A O 1
ATOM 2347 N N . LEU A 1 294 ? -10.963 4.348 14.413 1.00 48.66 294 LEU A N 1
ATOM 2348 C CA . LEU A 1 294 ? -10.467 3.638 15.600 1.00 48.66 294 LEU A CA 1
ATOM 2349 C C . LEU A 1 294 ? -8.973 3.900 15.781 1.00 48.66 294 LEU A C 1
ATOM 2351 O O . LEU A 1 294 ? -8.180 3.631 14.886 1.00 48.66 294 LEU A O 1
ATOM 2355 N N . LEU A 1 295 ? -8.620 4.466 16.930 1.00 58.31 295 LEU A N 1
ATOM 2356 C CA . LEU A 1 295 ? -7.254 4.789 17.318 1.00 58.31 295 LEU A CA 1
ATOM 2357 C C . LEU A 1 295 ? -6.629 3.631 18.119 1.00 58.31 295 LEU A C 1
ATOM 2359 O O . LEU A 1 295 ? -7.367 2.919 18.805 1.00 58.31 295 LEU A O 1
ATOM 2363 N N . PRO A 1 296 ? -5.294 3.464 18.087 1.00 56.38 296 PRO A N 1
ATOM 2364 C CA . PRO A 1 296 ? -4.573 2.418 18.816 1.00 56.38 296 PRO A CA 1
ATOM 2365 C C . PRO A 1 296 ? -4.927 2.289 20.303 1.00 56.38 296 PRO A C 1
ATOM 2367 O O . PRO A 1 296 ? -4.956 1.185 20.830 1.00 56.38 296 PRO A O 1
ATOM 2370 N N . GLU A 1 297 ? -5.227 3.390 20.996 1.00 63.09 297 GLU A N 1
ATOM 2371 C CA . GLU A 1 297 ? -5.605 3.375 22.417 1.00 63.09 297 GLU A CA 1
ATOM 2372 C C . GLU A 1 297 ? -7.026 2.856 22.688 1.00 63.09 297 GLU A C 1
ATOM 2374 O O . GLU A 1 297 ? -7.437 2.762 23.846 1.00 63.09 297 GLU A O 1
ATOM 2379 N N . GLN A 1 298 ? -7.811 2.612 21.636 1.00 60.00 298 GLN A N 1
ATOM 2380 C CA . GLN A 1 298 ? -9.198 2.155 21.721 1.00 60.00 298 GLN A CA 1
ATOM 2381 C C . GLN A 1 298 ? -9.324 0.628 21.652 1.00 60.00 298 GLN A C 1
ATOM 2383 O O . GLN A 1 298 ? -10.446 0.132 21.566 1.00 60.00 298 GLN A O 1
ATOM 2388 N N . PHE A 1 299 ? -8.210 -0.106 21.643 1.00 56.19 299 PHE A N 1
ATOM 2389 C CA . PHE A 1 299 ? -8.195 -1.566 21.652 1.00 56.19 299 PHE A CA 1
ATOM 2390 C C . PHE A 1 299 ? -8.098 -2.117 23.085 1.00 56.19 299 PHE A C 1
ATOM 2392 O O . PHE A 1 299 ? -7.586 -1.457 23.992 1.00 56.19 299 PHE A O 1
ATOM 2399 N N . ALA A 1 300 ? -8.605 -3.339 23.293 1.00 49.03 300 ALA A N 1
ATOM 2400 C CA . ALA A 1 300 ? -8.405 -4.062 24.551 1.00 49.03 300 ALA A CA 1
ATOM 2401 C C . ALA A 1 300 ? -6.909 -4.293 24.781 1.00 49.03 300 ALA A C 1
ATOM 2403 O O . ALA A 1 300 ? -6.181 -4.560 23.828 1.00 49.03 300 ALA A O 1
ATOM 2404 N N . ASP A 1 301 ? -6.471 -4.228 26.040 1.00 55.75 301 ASP A N 1
ATOM 2405 C CA . ASP A 1 301 ? -5.111 -4.611 26.445 1.00 55.75 301 ASP A CA 1
ATOM 2406 C C . ASP A 1 301 ? -3.983 -3.766 25.812 1.00 55.75 301 ASP A C 1
ATOM 2408 O O . ASP A 1 301 ? -2.807 -4.136 25.840 1.00 55.75 301 ASP A O 1
ATOM 2412 N N . SER A 1 302 ? -4.328 -2.571 25.314 1.00 60.72 302 SER A N 1
ATOM 2413 C CA . SER A 1 302 ? -3.368 -1.534 24.940 1.00 60.72 302 SER A CA 1
ATOM 2414 C C . SER A 1 302 ? -2.560 -1.080 26.157 1.00 60.72 302 SER A C 1
ATOM 2416 O O . SER A 1 302 ? -3.057 -0.376 27.041 1.00 60.72 302 SER A O 1
ATOM 2418 N N . LYS A 1 303 ? -1.274 -1.423 26.183 1.00 69.50 303 LYS A N 1
ATOM 2419 C CA . LYS A 1 303 ? -0.279 -0.839 27.079 1.00 69.50 303 LYS A CA 1
ATOM 2420 C C . LYS A 1 303 ? 0.044 0.568 26.608 1.00 69.50 303 LYS A C 1
ATOM 2422 O O . LYS A 1 303 ? 0.729 0.793 25.614 1.00 69.50 303 LYS A O 1
ATOM 2427 N N . ILE A 1 304 ? -0.464 1.531 27.353 1.00 73.38 304 ILE A N 1
ATOM 2428 C CA . ILE A 1 304 ? -0.290 2.946 27.068 1.00 73.38 304 ILE A CA 1
ATOM 2429 C C . ILE A 1 304 ? 0.933 3.459 27.829 1.00 73.38 304 ILE A C 1
ATOM 2431 O O . ILE A 1 304 ? 0.934 3.477 29.058 1.00 73.38 304 ILE A O 1
ATOM 2435 N N . PHE A 1 305 ? 1.958 3.903 27.101 1.00 73.88 305 PHE A N 1
ATOM 2436 C CA . PHE A 1 305 ? 3.137 4.551 27.688 1.00 73.88 305 PHE A CA 1
ATOM 2437 C C . PHE A 1 305 ? 2.975 6.071 27.696 1.00 73.88 305 PHE A C 1
ATOM 2439 O O . PHE A 1 305 ? 3.266 6.716 28.703 1.00 73.88 305 PHE A O 1
ATOM 2446 N N . ASN A 1 306 ? 2.480 6.638 26.591 1.00 82.44 306 ASN A N 1
ATOM 2447 C CA . ASN A 1 306 ? 2.109 8.048 26.491 1.00 82.44 306 ASN A CA 1
ATOM 2448 C C . ASN A 1 306 ? 1.007 8.244 25.436 1.00 82.44 306 ASN A C 1
ATOM 2450 O O . ASN A 1 306 ? 1.169 7.826 24.292 1.00 82.44 306 ASN A O 1
ATOM 2454 N N . LEU A 1 307 ? -0.098 8.890 25.816 1.00 84.06 307 LEU A N 1
ATOM 2455 C CA . LEU A 1 307 ? -1.255 9.188 24.956 1.00 84.06 307 LEU A CA 1
ATOM 2456 C C . LEU A 1 307 ? -1.146 10.509 24.208 1.00 84.06 307 LEU A C 1
ATOM 2458 O O . LEU A 1 307 ? -1.904 10.739 23.266 1.00 84.06 307 LEU A O 1
ATOM 2462 N N . TYR A 1 308 ? -0.258 11.405 24.635 1.00 86.56 308 TYR A N 1
ATOM 2463 C CA . TYR A 1 308 ? -0.127 12.692 23.974 1.00 86.56 308 TYR A CA 1
ATOM 2464 C C . TYR A 1 308 ? 0.698 12.549 22.693 1.00 86.56 308 TYR A C 1
ATOM 2466 O O . TYR A 1 308 ? 1.906 12.333 22.751 1.00 86.56 308 TYR A O 1
ATOM 2474 N N . ASN A 1 309 ? 0.035 12.687 21.542 1.00 83.31 309 ASN A N 1
ATOM 2475 C CA . ASN A 1 309 ? 0.657 12.669 20.221 1.00 83.31 309 ASN A CA 1
ATOM 2476 C C . ASN A 1 309 ? 0.754 14.086 19.645 1.00 83.31 309 ASN A C 1
ATOM 2478 O O . ASN A 1 309 ? -0.242 14.614 19.144 1.00 83.31 309 ASN A O 1
ATOM 2482 N N . ASN A 1 310 ? 1.962 14.657 19.678 1.00 83.19 310 ASN A N 1
ATOM 2483 C CA . ASN A 1 310 ? 2.231 15.993 19.152 1.00 83.19 310 ASN A CA 1
ATOM 2484 C C . ASN A 1 310 ? 2.025 16.109 17.633 1.00 83.19 31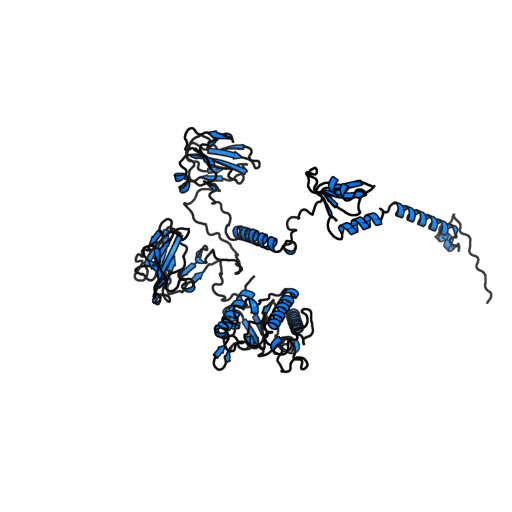0 ASN A C 1
ATOM 2486 O O . ASN A 1 310 ? 1.570 17.154 17.183 1.00 83.19 310 ASN A O 1
ATOM 2490 N N . ASP A 1 311 ? 2.297 15.058 16.859 1.00 76.12 311 ASP A N 1
ATOM 2491 C CA . ASP A 1 311 ? 2.167 15.079 15.392 1.00 76.12 311 ASP A CA 1
ATOM 2492 C C . ASP A 1 311 ? 0.702 15.207 14.953 1.00 76.12 311 ASP A C 1
ATOM 2494 O O . ASP A 1 311 ? 0.397 15.690 13.866 1.00 76.12 311 ASP A O 1
ATOM 2498 N N . SER A 1 312 ? -0.219 14.794 15.828 1.00 75.81 312 SER A N 1
ATOM 2499 C CA . SER A 1 312 ? -1.668 14.923 15.636 1.00 75.81 312 SER A CA 1
ATOM 2500 C C . SER A 1 312 ? -2.292 16.115 16.372 1.00 75.81 312 SER A C 1
ATOM 2502 O O . SER A 1 312 ? -3.515 16.276 16.354 1.00 75.81 312 SER A O 1
ATOM 2504 N N . SER A 1 313 ? -1.485 16.910 17.079 1.00 85.06 313 SER A N 1
ATOM 2505 C CA . SER A 1 313 ? -1.960 18.088 17.803 1.00 85.06 313 SER A CA 1
ATOM 2506 C C . SER A 1 313 ? -2.184 19.261 16.851 1.00 85.06 313 SER A C 1
ATOM 2508 O O . SER A 1 313 ? -1.475 19.442 15.866 1.00 85.06 313 SER A O 1
ATOM 2510 N N . GLU A 1 314 ? -3.153 20.108 17.181 1.00 92.06 314 GLU A N 1
ATOM 2511 C CA . GLU A 1 314 ? -3.310 21.407 16.541 1.00 92.06 314 GLU A CA 1
ATOM 2512 C C . GLU A 1 314 ? -2.210 22.345 17.053 1.00 92.06 314 GLU A C 1
ATOM 2514 O O . GLU A 1 314 ? -2.183 22.720 18.234 1.00 92.06 314 GLU A O 1
ATOM 2519 N N . GLU A 1 315 ? -1.275 22.696 16.169 1.00 90.94 315 GLU A N 1
ATOM 2520 C CA . GLU A 1 315 ? -0.161 23.569 16.517 1.00 90.94 315 GLU A CA 1
ATOM 2521 C C . GLU A 1 315 ? -0.642 24.993 16.807 1.00 90.94 315 GLU A C 1
ATOM 2523 O O . GLU A 1 315 ? -1.464 25.556 16.086 1.00 90.94 315 GLU A O 1
ATOM 2528 N N . SER A 1 316 ? -0.074 25.604 17.845 1.00 93.56 316 SER A N 1
ATOM 2529 C CA . SER A 1 316 ? -0.358 26.990 18.228 1.00 93.56 316 SER A CA 1
ATOM 2530 C C . SER A 1 316 ? -1.835 27.250 18.554 1.00 93.56 316 SER A C 1
ATOM 2532 O O . SER A 1 316 ? -2.341 28.361 18.377 1.00 93.56 316 SER A O 1
ATOM 2534 N N . LYS A 1 317 ? -2.533 26.219 19.037 1.00 96.19 317 LYS A N 1
ATOM 2535 C CA . LYS A 1 317 ? -3.908 26.281 19.533 1.00 96.19 317 LYS A CA 1
ATOM 2536 C C . LYS A 1 317 ? -3.947 25.938 21.014 1.00 96.19 317 LYS A C 1
ATOM 2538 O O . LYS A 1 317 ? -3.114 25.190 21.521 1.00 96.19 317 LYS A O 1
ATOM 2543 N N . TYR A 1 318 ? -4.957 26.454 21.702 1.00 96.06 318 TYR A N 1
ATOM 2544 C CA . TYR A 1 318 ? -5.284 26.064 23.069 1.00 96.06 318 TYR A CA 1
ATOM 2545 C C . TYR A 1 318 ? -6.797 26.031 23.268 1.00 96.06 318 TYR A C 1
ATOM 2547 O O . TYR A 1 318 ? -7.549 26.622 22.491 1.00 96.06 318 TYR A O 1
ATOM 2555 N N . ILE A 1 319 ? -7.241 25.352 24.321 1.00 95.81 319 ILE A N 1
ATOM 2556 C CA . ILE A 1 319 ? -8.621 25.411 24.796 1.00 95.81 319 ILE A CA 1
ATOM 2557 C C . ILE A 1 319 ? -8.702 26.099 26.157 1.00 95.81 319 ILE A C 1
ATOM 2559 O O . ILE A 1 319 ? -7.946 25.762 27.071 1.00 95.81 319 ILE A O 1
ATOM 2563 N N . ASP A 1 320 ? -9.608 27.066 26.294 1.00 93.69 320 ASP A N 1
ATOM 2564 C CA . ASP A 1 320 ? -9.825 27.777 27.553 1.00 93.69 320 ASP A CA 1
ATOM 2565 C C . ASP A 1 320 ? -10.714 26.987 28.539 1.00 93.69 320 ASP A C 1
ATOM 2567 O O . ASP A 1 320 ? -11.291 25.943 28.225 1.00 93.69 320 ASP A O 1
ATOM 2571 N N . ASN A 1 321 ? -10.866 27.507 29.761 1.00 93.00 321 ASN A N 1
ATOM 2572 C CA . ASN A 1 321 ? -11.692 26.885 30.807 1.00 93.00 321 ASN A CA 1
ATOM 2573 C C . ASN A 1 321 ? -13.212 26.945 30.532 1.00 93.00 321 ASN A C 1
ATOM 2575 O O . ASN A 1 321 ? -13.996 26.468 31.355 1.00 93.00 321 ASN A O 1
ATOM 2579 N N . LEU A 1 322 ? -13.631 27.531 29.406 1.00 90.62 322 LEU A N 1
ATOM 2580 C CA . LEU A 1 322 ? -15.013 27.595 28.928 1.00 90.62 322 LEU A CA 1
ATOM 2581 C C . LEU A 1 322 ? -15.236 26.706 27.691 1.00 90.62 322 LEU A C 1
ATOM 2583 O O . LEU A 1 322 ? -16.332 26.717 27.128 1.00 90.62 322 LEU A O 1
ATOM 2587 N N . GLY A 1 323 ? -14.223 25.943 27.268 1.00 88.50 323 GLY A N 1
ATOM 2588 C CA . GLY A 1 323 ? -14.296 25.037 26.127 1.00 88.50 323 GLY A CA 1
ATOM 2589 C C . GLY A 1 323 ? -14.131 25.706 24.763 1.00 88.50 323 GLY A C 1
ATOM 2590 O O . GLY A 1 323 ? -14.460 25.094 23.747 1.00 88.50 323 GLY A O 1
ATOM 2591 N N . ARG A 1 324 ? -13.647 26.952 24.714 1.00 92.75 324 ARG A N 1
ATOM 2592 C CA . ARG A 1 324 ? -13.421 27.693 23.466 1.00 92.75 324 ARG A CA 1
ATOM 2593 C C . ARG A 1 324 ? -11.992 27.465 22.995 1.00 92.75 324 ARG A C 1
ATOM 2595 O O . ARG A 1 324 ? -11.048 27.613 23.768 1.00 92.75 324 ARG A O 1
ATOM 2602 N N . VAL A 1 325 ? -11.842 27.111 21.722 1.00 95.12 325 VAL A N 1
ATOM 2603 C CA . VAL A 1 325 ? -10.531 26.944 21.084 1.00 95.12 325 VAL A CA 1
ATOM 2604 C C . VAL A 1 325 ? -10.066 28.301 20.561 1.00 95.12 325 VAL A C 1
ATOM 2606 O O . VAL A 1 325 ? -10.803 28.959 19.827 1.00 95.12 325 VAL A O 1
ATOM 2609 N N . GLY A 1 326 ? -8.854 28.707 20.929 1.00 93.69 326 GLY A N 1
ATOM 2610 C CA . GLY A 1 326 ? -8.211 29.938 20.471 1.00 93.69 326 GLY A CA 1
ATOM 2611 C C . GLY A 1 326 ? -6.776 29.705 20.001 1.00 93.69 326 GLY A C 1
ATOM 2612 O O . GLY A 1 326 ? -6.254 28.592 20.077 1.00 93.69 326 GLY A O 1
ATOM 2613 N N . ASP A 1 327 ? -6.138 30.768 19.516 1.00 95.81 327 ASP A N 1
ATOM 2614 C CA . ASP A 1 327 ? -4.726 30.765 19.122 1.00 95.81 327 ASP A CA 1
ATOM 2615 C C . ASP A 1 327 ? -3.808 31.017 20.325 1.00 95.81 327 ASP A C 1
ATOM 2617 O O . ASP A 1 327 ? -4.076 31.882 21.159 1.00 95.81 327 ASP A O 1
ATOM 2621 N N . ALA A 1 328 ? -2.694 30.291 20.399 1.00 91.94 328 ALA A N 1
ATOM 2622 C CA . ALA A 1 328 ? -1.655 30.474 21.405 1.00 91.94 328 ALA A CA 1
ATOM 2623 C C . ALA A 1 328 ? -0.271 30.181 20.820 1.00 91.94 328 ALA A C 1
ATOM 2625 O O . ALA A 1 328 ? 0.019 29.065 20.417 1.00 91.94 328 ALA A O 1
ATOM 2626 N N . GLN A 1 329 ? 0.638 31.155 20.861 1.00 91.75 329 GLN A N 1
ATOM 2627 C CA . GLN A 1 329 ? 1.992 31.019 20.293 1.00 91.75 329 GLN A CA 1
ATOM 2628 C C . GLN A 1 329 ? 2.835 29.911 20.951 1.00 91.75 329 GLN A C 1
ATOM 2630 O O . GLN A 1 329 ? 3.746 29.360 20.335 1.00 91.75 329 GLN A O 1
ATOM 2635 N N . ILE A 1 330 ? 2.537 29.582 22.210 1.00 93.25 330 ILE A N 1
ATOM 2636 C CA . ILE A 1 330 ? 3.363 28.702 23.045 1.00 93.25 330 ILE A CA 1
ATOM 2637 C C . ILE A 1 330 ? 2.674 27.390 23.428 1.00 93.25 330 ILE A C 1
ATOM 2639 O O . ILE A 1 330 ? 3.235 26.653 24.231 1.00 93.25 330 ILE A O 1
ATOM 2643 N N . ILE A 1 331 ? 1.479 27.090 22.911 1.00 94.19 331 ILE A N 1
ATOM 2644 C CA . ILE A 1 331 ? 0.692 25.908 23.305 1.00 94.19 331 ILE A CA 1
ATOM 2645 C C . ILE A 1 331 ? 0.312 25.111 22.061 1.00 94.19 331 ILE A C 1
ATOM 2647 O O . ILE A 1 331 ? -0.047 25.694 21.044 1.00 94.19 331 ILE A O 1
ATOM 2651 N N . ASN A 1 332 ? 0.373 23.786 22.165 1.00 94.06 332 ASN A N 1
ATOM 2652 C CA . ASN A 1 332 ? -0.256 22.871 21.223 1.00 94.06 332 ASN A CA 1
ATOM 2653 C C . ASN A 1 332 ? -1.456 22.203 21.901 1.00 94.06 332 ASN A C 1
ATOM 2655 O O . ASN A 1 332 ? -1.384 21.799 23.068 1.00 94.06 332 ASN A O 1
ATOM 2659 N N . LEU A 1 333 ? -2.553 22.076 21.160 1.00 95.62 333 LEU A N 1
ATOM 2660 C CA . LEU A 1 333 ? -3.787 21.470 21.641 1.00 95.62 333 LEU A CA 1
ATOM 2661 C C . LEU A 1 333 ? -3.915 20.070 21.054 1.00 95.62 333 LEU A C 1
ATOM 2663 O O . LEU A 1 333 ? -3.960 19.903 19.838 1.00 95.62 333 LEU A O 1
ATOM 2667 N N . SER A 1 334 ? -4.028 19.055 21.906 1.00 93.25 334 SER A N 1
ATOM 2668 C CA . SER A 1 334 ? -4.160 17.678 21.431 1.00 93.25 334 SER A CA 1
ATOM 2669 C C . SER A 1 334 ? -5.369 17.501 20.515 1.00 93.25 334 SER A C 1
ATOM 2671 O O . SER A 1 334 ? -6.392 18.185 20.655 1.00 93.25 334 SER A O 1
ATOM 2673 N N . ARG A 1 335 ? -5.322 16.476 19.661 1.00 87.69 335 ARG A N 1
ATOM 2674 C CA . ARG A 1 335 ? -6.541 15.866 19.115 1.00 87.69 335 ARG A CA 1
ATOM 2675 C C . ARG A 1 335 ? -7.513 15.458 20.230 1.00 87.69 335 ARG A C 1
ATOM 2677 O O . ARG A 1 335 ? -7.168 15.425 21.415 1.00 87.69 335 ARG A O 1
ATOM 2684 N N . PHE A 1 336 ? -8.727 15.080 19.846 1.00 83.00 336 PHE A N 1
ATOM 2685 C CA . PHE A 1 336 ? -9.636 14.405 20.769 1.00 83.00 336 PHE A CA 1
ATOM 2686 C C . PHE A 1 336 ? -9.068 13.038 21.174 1.00 83.00 336 PHE A C 1
ATOM 2688 O O . PHE A 1 336 ? -8.734 12.212 20.321 1.00 83.00 336 PHE A O 1
ATOM 2695 N N . ILE A 1 337 ? -8.988 12.808 22.480 1.00 84.69 337 ILE A N 1
ATOM 2696 C CA . ILE A 1 337 ? -8.554 11.553 23.099 1.00 84.69 337 ILE A CA 1
ATOM 2697 C C . ILE A 1 337 ? -9.797 10.895 23.693 1.00 84.69 337 ILE A C 1
ATOM 2699 O O . ILE A 1 337 ? -10.544 11.550 24.420 1.00 84.69 337 ILE A O 1
ATOM 2703 N N . LYS A 1 338 ? -10.059 9.630 23.353 1.00 75.00 338 LYS A N 1
ATOM 2704 C CA . LYS A 1 338 ? -11.224 8.904 23.876 1.00 75.00 338 LYS A CA 1
ATOM 2705 C C . LYS A 1 338 ? -11.004 8.555 25.348 1.00 75.00 338 LYS A C 1
ATOM 2707 O O . LYS A 1 338 ? -9.915 8.129 25.724 1.00 75.00 338 LYS A O 1
ATOM 2712 N N . VAL A 1 339 ? -12.042 8.722 26.158 1.00 76.62 339 VAL A N 1
ATOM 2713 C CA . VAL A 1 339 ? -12.017 8.450 27.601 1.00 76.62 339 VAL A CA 1
ATOM 2714 C C . VAL A 1 339 ? -13.287 7.730 28.030 1.00 76.62 339 VAL A C 1
ATOM 2716 O O . VAL A 1 339 ? -14.303 7.823 27.340 1.00 76.62 339 VAL A O 1
ATOM 2719 N N . SER A 1 340 ? -13.240 7.044 29.168 1.00 75.12 340 SER A N 1
ATOM 2720 C CA . SER A 1 340 ? -14.425 6.428 29.775 1.00 75.12 340 SER A CA 1
ATOM 2721 C C . SER A 1 340 ? -14.766 7.095 31.109 1.00 75.12 340 SER A C 1
ATOM 2723 O O . SER A 1 340 ? -13.850 7.390 31.880 1.00 75.12 340 SER A O 1
ATOM 2725 N N . PRO A 1 341 ? -16.051 7.332 31.431 1.00 73.75 341 PRO A N 1
ATOM 2726 C CA . PRO A 1 341 ? -16.449 7.836 32.742 1.00 73.75 341 PRO A CA 1
ATOM 2727 C C . PRO A 1 341 ? -15.837 7.032 33.899 1.00 73.75 341 PRO A C 1
ATOM 2729 O O . PRO A 1 341 ? -15.880 5.806 33.900 1.00 73.75 341 PRO A O 1
ATOM 2732 N N . GLY A 1 342 ? -15.274 7.724 34.892 1.00 77.56 342 GLY A N 1
ATOM 2733 C CA . GLY A 1 342 ? -14.608 7.111 36.048 1.00 77.56 342 GLY A CA 1
ATOM 2734 C C . GLY A 1 342 ? -13.152 6.689 35.819 1.00 77.56 342 GLY A C 1
ATOM 2735 O O . GLY A 1 342 ? -12.462 6.358 36.781 1.00 77.56 342 GLY A O 1
ATOM 2736 N N . GLU A 1 343 ? -12.650 6.735 34.584 1.00 81.69 343 GLU A N 1
ATOM 2737 C CA . GLU A 1 343 ? -11.258 6.409 34.268 1.00 81.69 343 GLU A CA 1
ATOM 2738 C C . GLU A 1 343 ? -10.291 7.455 34.849 1.00 81.69 343 GLU A C 1
ATOM 2740 O O . GLU A 1 343 ? -10.599 8.649 34.911 1.00 81.69 343 GLU A O 1
ATOM 2745 N N . ARG A 1 344 ? -9.106 7.013 35.284 1.00 88.56 344 ARG A N 1
ATOM 2746 C CA . ARG A 1 344 ? -8.095 7.871 35.916 1.00 88.56 344 ARG A CA 1
ATOM 2747 C C . ARG A 1 344 ? -6.897 8.089 34.994 1.00 88.56 344 ARG A C 1
ATOM 2749 O O . ARG A 1 344 ? -6.238 7.129 34.594 1.00 88.56 344 ARG A O 1
ATOM 2756 N N . PHE A 1 345 ? -6.573 9.352 34.731 1.00 92.12 345 PHE A N 1
ATOM 2757 C CA . PHE A 1 345 ? -5.433 9.761 33.907 1.00 92.12 345 PHE A CA 1
ATOM 2758 C C . PHE A 1 345 ? -4.370 10.457 34.746 1.00 92.12 345 PHE A C 1
ATOM 2760 O O . PHE A 1 345 ? -4.701 11.205 35.663 1.00 92.12 345 PHE A O 1
ATOM 2767 N N . LEU A 1 346 ? -3.105 10.217 34.413 1.00 92.94 346 LEU A N 1
ATOM 2768 C CA . LEU A 1 346 ? -1.921 10.753 35.074 1.00 92.94 346 LEU A CA 1
ATOM 2769 C C . LEU A 1 346 ? -1.147 11.673 34.122 1.00 92.94 346 LEU A C 1
ATOM 2771 O O . LEU A 1 346 ? -0.960 11.345 32.951 1.00 92.94 346 LEU A O 1
ATOM 2775 N N . PHE A 1 347 ? -0.671 12.793 34.655 1.00 95.12 347 PHE A N 1
ATOM 2776 C CA . PHE A 1 347 ? 0.035 13.866 33.964 1.00 95.12 347 PHE A CA 1
ATOM 2777 C C . PHE A 1 347 ? 1.343 14.147 34.700 1.00 95.12 347 PHE A C 1
ATOM 2779 O O . PHE A 1 347 ? 1.323 14.354 35.911 1.00 95.12 347 PHE A O 1
ATOM 2786 N N . ASN A 1 348 ? 2.473 14.207 34.002 1.00 93.38 348 ASN A N 1
ATOM 2787 C CA . ASN A 1 348 ? 3.756 14.556 34.636 1.00 93.38 348 ASN A CA 1
ATOM 2788 C C . ASN A 1 348 ? 4.028 16.073 34.687 1.00 93.38 348 ASN A C 1
ATOM 2790 O O . ASN A 1 348 ? 5.083 16.516 35.138 1.00 93.38 348 ASN A O 1
ATOM 2794 N N . LYS A 1 349 ? 3.090 16.878 34.181 1.00 93.50 349 LYS A N 1
ATOM 2795 C CA . LYS A 1 349 ? 3.106 18.341 34.216 1.00 93.50 349 LYS A CA 1
ATOM 2796 C C . LYS A 1 349 ? 1.709 18.844 34.543 1.00 93.50 349 LYS A C 1
ATOM 2798 O O . LYS A 1 349 ? 0.714 18.222 34.179 1.00 93.50 349 LYS A O 1
ATOM 2803 N N . SER A 1 350 ? 1.645 19.986 35.212 1.00 91.06 350 SER A N 1
ATOM 2804 C CA . SER A 1 350 ? 0.396 20.687 35.488 1.00 91.06 350 SER A CA 1
ATOM 2805 C C . SER A 1 350 ? 0.442 22.070 34.863 1.00 91.06 350 SER A C 1
ATOM 2807 O O . SER A 1 350 ? 1.462 22.758 34.922 1.00 91.06 350 SER A O 1
ATOM 2809 N N . TYR A 1 351 ? -0.676 22.468 34.270 1.00 91.06 351 TYR A N 1
ATOM 2810 C CA . TYR A 1 351 ? -0.858 23.760 33.623 1.00 91.06 351 TYR A CA 1
ATOM 2811 C C . TYR A 1 351 ? -2.046 24.480 34.251 1.00 91.06 351 TYR A C 1
ATOM 2813 O O . TYR A 1 351 ? -2.962 23.843 34.766 1.00 91.06 351 TYR A O 1
ATOM 2821 N N . GLN A 1 352 ? -2.070 25.814 34.166 1.00 86.69 352 GLN A N 1
ATOM 2822 C CA . GLN A 1 352 ? -3.223 26.603 34.627 1.00 86.69 352 GLN A CA 1
ATOM 2823 C C . GLN A 1 352 ? -4.511 26.268 33.857 1.00 86.69 352 GLN A C 1
ATOM 2825 O O . GLN A 1 352 ? -5.609 26.379 34.398 1.00 86.69 352 GLN A O 1
ATOM 2830 N N . GLN A 1 353 ? -4.369 25.862 32.593 1.00 92.19 353 GLN A N 1
ATOM 2831 C CA . GLN A 1 353 ? -5.455 25.430 31.715 1.00 92.19 353 GLN A CA 1
ATOM 2832 C C . GLN A 1 353 ? -5.061 24.086 31.097 1.00 92.19 353 GLN A C 1
ATOM 2834 O O . GLN A 1 353 ? -4.542 24.063 29.985 1.00 92.19 353 GLN A O 1
ATOM 2839 N N . PRO A 1 354 ? -5.230 22.962 31.810 1.00 93.62 354 PRO A N 1
ATOM 2840 C CA . PRO A 1 354 ? -4.755 21.659 31.344 1.00 93.62 354 PRO A CA 1
ATOM 2841 C C . PRO A 1 354 ? -5.599 21.087 30.196 1.00 93.62 354 PRO A C 1
ATOM 2843 O O . PRO A 1 354 ? -5.135 20.200 29.486 1.00 93.62 354 PRO A O 1
ATOM 2846 N N . GLY A 1 355 ? -6.815 21.604 29.988 1.00 96.38 355 GLY A N 1
ATOM 2847 C CA . GLY A 1 355 ? -7.733 21.178 28.935 1.00 96.38 355 GLY A CA 1
ATOM 2848 C C . GLY A 1 355 ? -9.142 20.914 29.465 1.00 96.38 355 GLY A C 1
ATOM 2849 O O . GLY A 1 355 ? -9.550 21.487 30.479 1.00 96.38 355 GLY A O 1
ATOM 2850 N N . GLY A 1 356 ? -9.888 20.023 28.811 1.00 96.25 356 GLY A N 1
ATOM 2851 C CA . GLY A 1 356 ? -11.236 19.667 29.252 1.00 96.25 356 GLY A CA 1
ATOM 2852 C C . GLY A 1 356 ? -11.870 18.462 28.574 1.00 96.25 356 GLY A C 1
ATOM 2853 O O . GLY A 1 356 ? -11.295 17.839 27.682 1.00 96.25 356 GLY A O 1
ATOM 2854 N N . PHE A 1 357 ? -13.072 18.146 29.044 1.00 91.88 357 PHE A N 1
ATOM 2855 C CA . PHE A 1 357 ? -13.865 16.980 28.689 1.00 91.88 357 PHE A CA 1
ATOM 2856 C C . PHE A 1 357 ? -15.065 17.342 27.814 1.00 91.88 357 PHE A C 1
ATOM 2858 O O . PHE A 1 357 ? -15.650 18.420 27.931 1.00 91.88 357 PHE A O 1
ATOM 2865 N N . PHE A 1 358 ? -15.466 16.394 26.972 1.00 84.38 358 PHE A N 1
ATOM 2866 C CA . PHE A 1 358 ? -16.525 16.546 25.984 1.00 84.38 358 PHE A CA 1
ATOM 2867 C C . PHE A 1 358 ? -17.472 15.345 25.962 1.00 84.38 358 PHE A C 1
ATOM 2869 O O . PHE A 1 358 ? -17.125 14.224 26.354 1.00 84.38 358 PHE A O 1
ATOM 2876 N N . SER A 1 359 ? -18.680 15.598 25.463 1.00 63.56 359 SER A N 1
ATOM 2877 C CA . SER A 1 359 ? -19.727 14.594 25.278 1.00 63.56 359 SER A CA 1
ATOM 2878 C C . SER A 1 359 ? -19.410 13.641 24.122 1.00 63.56 359 SER A C 1
ATOM 2880 O O . SER A 1 359 ? -18.539 13.928 23.304 1.00 63.56 359 SER A O 1
ATOM 2882 N N . TYR A 1 360 ? -20.132 12.519 24.033 1.00 61.12 360 TYR A N 1
ATOM 2883 C CA . TYR A 1 360 ? -19.924 11.447 23.045 1.00 61.12 360 TYR A CA 1
ATOM 2884 C C . TYR A 1 360 ? -19.785 11.935 21.592 1.00 61.12 360 TYR A C 1
ATOM 2886 O O . TYR A 1 360 ? -18.953 11.428 20.841 1.00 61.12 360 TYR A O 1
ATOM 2894 N N . ASP A 1 361 ? -20.545 12.964 21.219 1.00 60.50 361 ASP A N 1
ATOM 2895 C CA . ASP A 1 361 ? -20.562 13.565 19.881 1.00 60.50 361 ASP A CA 1
ATOM 2896 C C . ASP A 1 361 ? -19.394 14.531 19.583 1.00 60.50 361 ASP A C 1
ATOM 2898 O O . ASP A 1 361 ? -19.320 15.051 18.471 1.00 60.50 361 ASP A O 1
ATOM 2902 N N . LYS A 1 362 ? -18.504 14.795 20.555 1.00 73.81 362 LYS A N 1
ATOM 2903 C CA . LYS A 1 362 ? -17.425 15.812 20.536 1.00 73.81 362 LYS A CA 1
ATOM 2904 C C . LYS A 1 362 ? -17.889 17.271 20.409 1.00 73.81 362 LYS A C 1
ATOM 2906 O O . LYS A 1 362 ? -17.055 18.172 20.415 1.00 73.81 362 LYS A O 1
ATOM 2911 N N . LYS A 1 363 ? -19.192 17.533 20.301 1.00 68.12 363 LYS A N 1
ATOM 2912 C CA . LYS A 1 363 ? -19.744 18.873 20.037 1.00 68.12 363 LYS A CA 1
ATOM 2913 C C . LYS A 1 363 ? -19.997 19.672 21.306 1.00 68.12 363 LYS A C 1
ATOM 2915 O O . LYS A 1 363 ? -20.028 20.897 21.262 1.00 68.12 363 LYS A O 1
ATOM 2920 N N . ARG A 1 364 ? -20.211 18.989 22.431 1.00 79.62 364 ARG A N 1
ATOM 2921 C CA . ARG A 1 364 ? -20.575 19.625 23.701 1.00 79.62 364 ARG A CA 1
ATOM 2922 C C . ARG A 1 364 ? -19.430 19.553 24.700 1.00 79.62 364 ARG A C 1
ATOM 2924 O O . ARG A 1 364 ? -18.990 18.460 25.056 1.00 79.62 364 ARG A O 1
ATOM 2931 N N . TRP A 1 365 ? -18.985 20.721 25.154 1.00 89.00 365 TRP A N 1
ATOM 2932 C CA . TRP A 1 365 ? -18.113 20.877 26.315 1.00 89.00 365 TRP A CA 1
ATOM 2933 C C . TRP A 1 365 ? -18.841 20.434 27.585 1.00 89.00 365 TRP A C 1
ATOM 2935 O O . TRP A 1 365 ? -19.991 20.816 27.799 1.00 89.00 365 TRP A O 1
ATOM 2945 N N . MET A 1 366 ? -18.172 19.638 28.416 1.00 86.62 366 MET A N 1
ATOM 2946 C CA . MET A 1 366 ? -18.740 19.098 29.652 1.00 86.62 366 MET A CA 1
ATOM 2947 C C . MET A 1 366 ? -18.136 19.776 30.880 1.00 86.62 366 MET A C 1
ATOM 2949 O O . MET A 1 366 ? -18.866 20.273 31.734 1.00 86.62 366 MET A O 1
ATOM 2953 N N . SER A 1 367 ? -16.806 19.817 30.970 1.00 93.06 367 SER A N 1
ATOM 2954 C CA . SER A 1 367 ? -16.097 20.459 32.078 1.00 93.06 367 SER A CA 1
ATOM 2955 C C . SER A 1 367 ? -14.620 20.664 31.751 1.00 93.06 367 SER A C 1
ATOM 2957 O O . SER A 1 367 ? -14.047 19.942 30.938 1.00 93.06 367 SER A O 1
ATOM 2959 N N . LYS A 1 368 ? -13.969 21.599 32.448 1.00 95.69 368 LYS A N 1
ATOM 2960 C CA . LYS A 1 368 ? -12.501 21.695 32.458 1.00 95.69 368 LYS A CA 1
ATOM 2961 C C . LYS A 1 368 ? -11.878 20.465 33.132 1.00 95.69 368 LYS A C 1
ATOM 2963 O O . LYS A 1 368 ? -12.531 19.798 33.939 1.00 95.69 368 LYS A O 1
ATOM 2968 N N . ILE A 1 369 ? -10.617 20.184 32.814 1.00 96.88 369 ILE A N 1
ATOM 2969 C CA . ILE A 1 369 ? -9.799 19.228 33.565 1.00 96.88 369 ILE A CA 1
ATOM 2970 C C . ILE A 1 369 ? -9.325 19.916 34.847 1.00 96.88 369 ILE A C 1
ATOM 2972 O O . ILE A 1 369 ? -8.742 20.998 34.809 1.00 96.88 369 ILE A O 1
ATOM 2976 N N . GLU A 1 370 ? -9.550 19.265 35.984 1.00 93.94 370 GLU A N 1
ATOM 2977 C CA . GLU A 1 370 ? -8.975 19.659 37.266 1.00 93.94 370 GLU A CA 1
ATOM 2978 C C . GLU A 1 370 ? -7.934 18.616 37.671 1.00 93.94 370 GLU A C 1
ATOM 2980 O O . GLU A 1 370 ? -8.246 17.436 37.840 1.00 93.94 370 GLU A O 1
ATOM 2985 N N . LEU A 1 371 ? -6.677 19.053 37.763 1.00 95.12 371 LEU A N 1
ATOM 2986 C CA . LEU A 1 371 ? -5.557 18.199 38.134 1.00 95.12 371 LEU A CA 1
ATOM 2987 C C . LEU A 1 371 ? -5.373 18.215 39.651 1.00 95.12 371 LEU A C 1
ATOM 2989 O O . LEU A 1 371 ? -5.195 19.269 40.257 1.00 95.12 371 LEU A O 1
ATOM 2993 N N . THR A 1 372 ? -5.369 17.032 40.253 1.00 94.50 372 THR A N 1
ATOM 2994 C CA . THR A 1 372 ? -5.024 16.818 41.661 1.00 94.50 372 THR A CA 1
ATOM 2995 C C . THR A 1 372 ? -3.607 16.271 41.746 1.00 94.50 372 THR A C 1
ATOM 2997 O O . THR A 1 372 ? -3.208 15.460 40.915 1.00 94.50 372 THR A O 1
ATOM 3000 N N . LYS A 1 373 ? -2.820 16.705 42.733 1.00 94.44 373 LYS A N 1
ATOM 3001 C CA . LYS A 1 373 ? -1.465 16.179 42.943 1.00 94.44 373 LYS A CA 1
ATOM 3002 C C . LYS A 1 373 ? -1.537 14.688 43.303 1.00 94.44 373 LYS A C 1
ATOM 3004 O O . LYS A 1 373 ? -2.282 14.322 44.208 1.00 94.44 373 LYS A O 1
ATOM 3009 N N . ASP A 1 374 ? -0.794 13.850 42.583 1.00 91.56 374 ASP A N 1
ATOM 3010 C CA . ASP A 1 374 ? -0.649 12.419 42.883 1.00 91.56 374 ASP A CA 1
ATOM 3011 C C . ASP A 1 374 ? 0.615 12.159 43.712 1.00 91.56 374 ASP A C 1
ATOM 3013 O O . ASP A 1 374 ? 0.571 11.474 44.728 1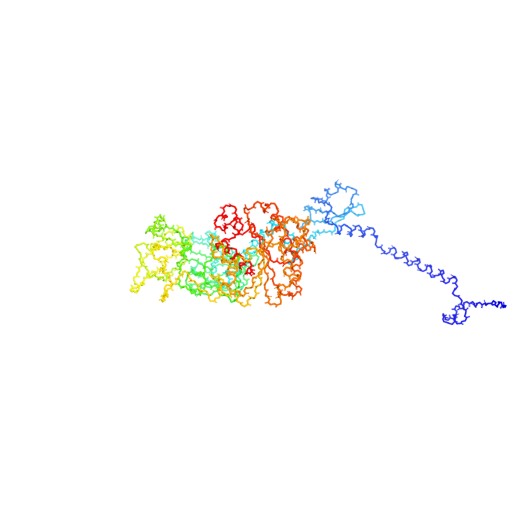.00 91.56 374 ASP A O 1
ATOM 3017 N N . ASP A 1 375 ? 1.735 12.755 43.296 1.00 90.31 375 ASP A N 1
ATOM 3018 C CA . ASP A 1 375 ? 2.997 12.796 44.035 1.00 90.31 375 ASP A CA 1
ATOM 3019 C C . ASP A 1 375 ? 3.768 14.093 43.719 1.00 90.31 375 ASP A C 1
ATOM 3021 O O . ASP A 1 375 ? 3.195 15.064 43.227 1.00 90.31 375 ASP A O 1
ATOM 3025 N N . GLU A 1 376 ? 5.058 14.168 44.049 1.00 86.81 376 GLU A N 1
ATOM 3026 C CA . GLU A 1 376 ? 5.885 15.357 43.794 1.00 86.81 376 GLU A CA 1
ATOM 3027 C C . GLU A 1 376 ? 6.051 15.710 42.308 1.00 86.81 376 GLU A C 1
ATOM 3029 O O . GLU A 1 376 ? 6.281 16.873 41.982 1.00 86.81 376 GLU A O 1
ATOM 3034 N N . THR A 1 377 ? 5.898 14.733 41.419 1.00 87.44 377 THR A N 1
ATOM 3035 C CA . THR A 1 377 ? 6.183 14.819 39.979 1.00 87.44 377 THR A CA 1
ATOM 3036 C C . THR A 1 377 ? 4.972 14.533 39.088 1.00 87.44 377 THR A C 1
ATOM 3038 O O . THR A 1 377 ? 4.997 14.872 37.906 1.00 87.44 377 THR A O 1
ATOM 3041 N N . TRP A 1 378 ? 3.904 13.949 39.637 1.00 93.75 378 TRP A N 1
ATOM 3042 C CA . TRP A 1 378 ? 2.706 13.549 38.905 1.00 93.75 378 TRP A CA 1
ATOM 3043 C C . TRP A 1 378 ? 1.428 14.157 39.476 1.00 93.75 378 TRP A C 1
ATOM 3045 O O . TRP A 1 378 ? 1.254 14.348 40.680 1.00 93.75 378 TRP A O 1
ATOM 3055 N N . PHE A 1 379 ? 0.488 14.392 38.571 1.00 95.50 379 PHE A N 1
ATOM 3056 C CA . PHE A 1 379 ? -0.866 14.858 38.817 1.00 95.50 379 PHE A CA 1
ATOM 3057 C C . PHE A 1 379 ? -1.853 13.876 38.196 1.00 95.50 379 PHE A C 1
ATOM 3059 O O . PHE A 1 379 ? -1.499 13.139 37.280 1.00 95.50 379 PHE A O 1
ATOM 3066 N N . TYR A 1 380 ? -3.099 13.872 38.654 1.00 94.88 380 TYR A N 1
ATOM 3067 C CA . TYR A 1 380 ? -4.146 13.038 38.088 1.00 94.88 380 TYR A CA 1
ATOM 3068 C C . TYR A 1 380 ? -5.468 13.779 37.925 1.00 94.88 380 TYR A C 1
ATOM 3070 O O . TYR A 1 380 ? -5.756 14.731 38.649 1.00 94.88 380 TYR A O 1
ATOM 3078 N N . CYS A 1 381 ? -6.302 13.292 37.012 1.00 94.44 381 CYS A N 1
ATOM 3079 C CA . CYS A 1 381 ? -7.723 13.617 36.958 1.00 94.44 381 CYS A CA 1
ATOM 3080 C C . CYS A 1 381 ? -8.554 12.337 36.819 1.00 94.44 381 CYS A C 1
ATOM 3082 O O . CYS A 1 381 ? -8.056 11.296 36.380 1.00 94.44 381 CYS A O 1
ATOM 3084 N N . THR A 1 382 ? -9.823 12.421 37.215 1.00 92.75 382 THR A N 1
ATOM 3085 C CA . THR A 1 382 ? -10.810 11.355 37.006 1.00 92.75 382 THR A CA 1
ATOM 3086 C C . THR A 1 382 ? -11.846 11.853 36.013 1.00 92.75 382 THR A C 1
ATOM 3088 O O . THR A 1 382 ? -12.348 12.969 36.154 1.00 92.75 382 THR A O 1
ATOM 3091 N N . VAL A 1 383 ? -12.157 11.043 35.006 1.00 86.62 383 VAL A N 1
ATOM 3092 C CA . VAL A 1 383 ? -13.113 11.399 33.956 1.00 86.62 383 VAL A CA 1
ATOM 3093 C C . VAL A 1 383 ? -14.518 11.529 34.561 1.00 86.62 383 VAL A C 1
ATOM 3095 O O . VAL A 1 383 ? -15.008 10.571 35.169 1.00 86.62 383 VAL A O 1
ATOM 3098 N N . PRO A 1 384 ? -15.204 12.675 34.404 1.00 79.50 384 PRO A N 1
ATOM 3099 C CA . PRO A 1 384 ? -16.551 12.858 34.935 1.00 79.50 384 PRO A CA 1
ATOM 3100 C C . PRO A 1 384 ? -17.598 11.975 34.240 1.00 79.50 384 PRO A C 1
ATOM 3102 O O . PRO A 1 384 ? -17.395 11.462 33.138 1.00 79.50 384 PRO A O 1
ATOM 3105 N N . LYS A 1 385 ? -18.774 11.839 34.864 1.00 72.81 385 LYS A N 1
ATOM 3106 C CA . LYS A 1 385 ? -19.920 11.143 34.256 1.00 72.81 385 LYS A CA 1
ATOM 3107 C C . LYS A 1 385 ? -20.283 11.769 32.902 1.00 72.81 385 LYS A C 1
ATOM 3109 O O . LYS A 1 385 ? -20.217 12.987 32.741 1.00 72.81 385 LYS A O 1
ATOM 3114 N N . ASN A 1 386 ? -20.705 10.938 31.948 1.00 70.56 386 ASN A N 1
ATOM 3115 C CA . ASN A 1 386 ? -21.124 11.338 30.594 1.00 70.56 386 ASN A CA 1
ATOM 3116 C C . ASN A 1 386 ? -20.040 12.026 29.736 1.00 70.56 386 ASN A C 1
ATOM 3118 O O . ASN A 1 386 ? -20.364 12.625 28.707 1.00 70.56 386 ASN A O 1
ATOM 3122 N N . CYS A 1 387 ? -18.769 11.955 30.140 1.00 65.06 387 CYS A N 1
ATOM 3123 C CA . CYS A 1 387 ? -17.637 12.448 29.363 1.00 65.06 387 CYS A CA 1
ATOM 3124 C C . CYS A 1 387 ? -16.973 11.288 28.623 1.00 65.06 387 CYS A C 1
ATOM 3126 O O . CYS A 1 387 ? -16.612 10.291 29.240 1.00 65.06 387 CYS A O 1
ATOM 3128 N N . TYR A 1 388 ? -16.797 11.441 27.311 1.00 72.94 388 TYR A N 1
ATOM 3129 C CA . TYR A 1 388 ? -16.290 10.375 26.434 1.00 72.94 388 TYR A CA 1
ATOM 3130 C C . TYR A 1 388 ? -15.087 10.807 25.596 1.00 72.94 388 TYR A C 1
ATOM 3132 O O . TYR A 1 388 ? -14.437 9.983 24.950 1.00 72.94 388 TYR A O 1
ATOM 3140 N N . TRP A 1 389 ? -14.765 12.102 25.624 1.00 80.94 389 TRP A N 1
ATOM 3141 C CA . TRP A 1 389 ? -13.568 12.642 24.999 1.00 80.94 389 TRP A CA 1
ATOM 3142 C C . TRP A 1 389 ? -12.897 13.671 25.904 1.00 80.94 389 TRP A C 1
ATOM 3144 O O . TRP A 1 389 ? -13.574 14.380 26.646 1.00 80.94 389 TRP A O 1
ATOM 3154 N N . MET A 1 390 ? -11.575 13.785 25.811 1.00 92.56 390 MET A N 1
ATOM 3155 C CA . MET A 1 390 ? -10.804 14.880 26.393 1.00 92.56 390 MET A CA 1
ATOM 3156 C C . MET A 1 390 ? -9.938 15.564 25.330 1.00 92.56 390 MET A C 1
ATOM 3158 O O . MET A 1 390 ? -9.565 14.950 24.327 1.00 92.56 390 MET A O 1
ATOM 3162 N N . ARG A 1 391 ? -9.597 16.828 25.566 1.00 95.12 391 ARG A N 1
ATOM 3163 C CA . ARG A 1 391 ? -8.510 17.535 24.879 1.00 95.12 391 ARG A CA 1
ATOM 3164 C C . ARG A 1 391 ? -7.605 18.174 25.915 1.00 95.12 391 ARG A C 1
ATOM 3166 O O . ARG A 1 391 ? -8.110 18.662 26.926 1.00 95.12 391 ARG A O 1
ATOM 3173 N N . ILE A 1 392 ? -6.304 18.185 25.650 1.00 96.69 392 ILE A N 1
ATOM 3174 C CA . ILE A 1 392 ? -5.291 18.686 26.578 1.00 96.69 392 ILE A CA 1
ATOM 3175 C C . ILE A 1 392 ? -4.422 19.761 25.928 1.00 96.69 392 ILE A C 1
ATOM 3177 O O . ILE A 1 392 ? -4.072 19.663 24.752 1.00 96.69 392 ILE A O 1
ATOM 3181 N N . ASN A 1 393 ? -4.079 20.779 26.710 1.00 97.31 393 ASN A N 1
ATOM 3182 C CA . ASN A 1 393 ? -3.117 21.807 26.324 1.00 97.31 393 ASN A CA 1
ATOM 3183 C C . ASN A 1 393 ? -1.720 21.376 26.773 1.00 97.31 393 ASN A C 1
ATOM 3185 O O . ASN A 1 393 ? -1.549 20.988 27.929 1.00 97.31 393 ASN A O 1
ATOM 3189 N N . VAL A 1 394 ? -0.723 21.501 25.898 1.00 96.19 394 VAL A N 1
ATOM 3190 C CA . VAL A 1 394 ? 0.685 21.251 26.234 1.00 96.19 394 VAL A CA 1
ATOM 3191 C C . VAL A 1 394 ? 1.535 22.426 25.775 1.00 96.19 394 VAL A C 1
ATOM 3193 O O . VAL A 1 394 ? 1.452 22.856 24.627 1.00 96.19 394 VAL A O 1
ATOM 3196 N N . VAL A 1 395 ? 2.356 22.970 26.674 1.00 95.12 395 VAL A N 1
ATOM 3197 C CA . VAL A 1 395 ? 3.249 24.091 26.350 1.00 95.12 395 VAL A CA 1
ATOM 3198 C C . VAL A 1 395 ? 4.393 23.589 25.462 1.00 95.12 395 VAL A C 1
ATOM 3200 O O . VAL A 1 395 ? 4.982 22.550 25.749 1.00 95.12 395 VAL A O 1
ATOM 3203 N N . LYS A 1 396 ? 4.753 24.334 24.407 1.00 92.50 396 LYS A N 1
ATOM 3204 C CA . LYS A 1 396 ? 5.745 23.928 23.393 1.00 92.50 396 LYS A CA 1
ATOM 3205 C C . LYS A 1 396 ? 7.096 23.504 23.990 1.00 92.50 396 LYS A C 1
ATOM 3207 O O . LYS A 1 396 ? 7.703 22.554 23.506 1.00 92.50 396 LYS A O 1
ATOM 3212 N N . ILE A 1 397 ? 7.544 24.157 25.067 1.00 90.94 397 ILE A N 1
ATOM 3213 C CA . ILE A 1 397 ? 8.806 23.811 25.748 1.00 90.94 397 ILE A CA 1
ATOM 3214 C C . ILE A 1 397 ? 8.776 22.428 26.417 1.00 90.94 397 ILE A C 1
ATOM 3216 O O . ILE A 1 397 ? 9.816 21.794 26.571 1.00 90.94 397 ILE A O 1
ATOM 3220 N N . ASP A 1 398 ? 7.592 21.938 26.785 1.00 91.94 398 ASP A N 1
ATOM 3221 C CA . ASP A 1 398 ? 7.418 20.645 27.440 1.00 91.94 398 ASP A CA 1
ATOM 3222 C C . ASP A 1 398 ? 7.156 19.503 26.444 1.00 91.94 398 ASP A C 1
ATOM 3224 O O . ASP A 1 398 ? 7.081 18.354 26.871 1.00 91.94 398 ASP A O 1
ATOM 3228 N N . LEU A 1 399 ? 7.033 19.754 25.132 1.00 85.75 399 LEU A N 1
ATOM 3229 C CA . LEU A 1 399 ? 6.674 18.715 24.147 1.00 85.75 399 LEU A CA 1
ATOM 3230 C C . LEU A 1 399 ? 7.616 17.503 24.175 1.00 85.75 399 LEU A C 1
ATOM 3232 O O . LEU A 1 399 ? 7.164 16.370 24.039 1.00 85.75 399 LEU A O 1
ATOM 3236 N N . GLY A 1 400 ? 8.910 17.738 24.407 1.00 81.44 400 GLY A N 1
ATOM 3237 C CA . GLY A 1 400 ? 9.926 16.687 24.526 1.00 81.44 400 GLY A CA 1
ATOM 3238 C C . GLY A 1 400 ? 9.980 15.990 25.890 1.00 81.44 400 GLY A C 1
ATOM 3239 O O . GLY A 1 400 ? 10.897 15.210 26.124 1.00 81.44 400 GLY A O 1
ATOM 3240 N N . MET A 1 401 ? 9.065 16.301 26.813 1.00 85.94 401 MET A N 1
ATOM 3241 C CA . MET A 1 401 ? 9.031 15.700 28.152 1.00 85.94 401 MET A CA 1
ATOM 3242 C C . MET A 1 401 ? 7.628 15.444 28.716 1.00 85.94 401 MET A C 1
ATOM 3244 O O . MET A 1 401 ? 7.518 14.788 29.747 1.00 85.94 401 MET A O 1
ATOM 3248 N N . PHE A 1 402 ? 6.560 15.933 28.088 1.00 92.56 402 PHE A N 1
ATOM 3249 C CA . PHE A 1 402 ? 5.189 15.782 28.566 1.00 92.56 402 PHE A CA 1
ATOM 3250 C C . PHE A 1 402 ? 4.665 14.351 28.375 1.00 92.56 402 PHE A C 1
ATOM 3252 O O . PHE A 1 402 ? 4.798 13.759 27.303 1.00 92.56 402 PHE A O 1
ATOM 3259 N N . MET A 1 403 ? 4.018 13.808 29.405 1.00 89.38 403 MET A N 1
ATOM 3260 C CA . MET A 1 403 ? 3.407 12.482 29.396 1.00 89.38 403 MET A CA 1
ATOM 3261 C C . MET A 1 403 ? 1.985 12.504 29.947 1.00 89.38 403 MET A C 1
ATOM 3263 O O . MET A 1 403 ? 1.731 13.045 31.026 1.00 89.38 403 MET A O 1
ATOM 3267 N N . LEU A 1 404 ? 1.096 11.824 29.221 1.00 93.00 404 LEU A N 1
ATOM 3268 C CA . LEU A 1 404 ? -0.270 11.494 29.619 1.00 93.00 404 LEU A CA 1
ATOM 3269 C C . LEU A 1 404 ? -0.444 9.969 29.611 1.00 93.00 404 LEU A C 1
ATOM 3271 O O . LEU A 1 404 ? -0.258 9.338 28.575 1.00 93.00 404 LEU A O 1
ATOM 3275 N N . THR A 1 405 ? -0.828 9.368 30.735 1.00 86.62 405 THR A N 1
ATOM 3276 C CA . THR A 1 405 ? -0.918 7.901 30.891 1.00 86.62 405 THR A CA 1
ATOM 3277 C C . THR A 1 405 ? -2.157 7.471 31.682 1.00 86.62 405 THR A C 1
ATOM 3279 O O . THR A 1 405 ? -2.757 8.273 32.400 1.00 86.62 405 THR A O 1
ATOM 3282 N N . LYS A 1 406 ? -2.553 6.199 31.550 1.00 81.94 406 LYS A N 1
ATOM 3283 C CA . LYS A 1 406 ? -3.652 5.574 32.299 1.00 81.94 406 LYS A CA 1
ATOM 3284 C C . LYS A 1 406 ? -3.096 4.767 33.471 1.00 81.94 406 LYS A C 1
ATOM 3286 O O . LYS A 1 406 ? -2.550 3.687 33.276 1.00 81.94 406 LYS A O 1
ATOM 3291 N N . GLY A 1 407 ? -3.221 5.285 34.692 1.00 67.50 407 GLY A N 1
ATOM 3292 C CA . GLY A 1 407 ? -2.943 4.559 35.945 1.00 67.50 407 GLY A CA 1
ATOM 3293 C C . GLY A 1 407 ? -1.488 4.143 36.245 1.00 67.50 407 GLY A C 1
ATOM 3294 O O . GLY A 1 407 ? -1.151 4.007 37.418 1.00 67.50 407 GLY A O 1
ATOM 3295 N N . ILE A 1 408 ? -0.611 3.983 35.246 1.00 71.25 408 ILE A N 1
ATOM 3296 C CA . ILE A 1 408 ? 0.788 3.550 35.409 1.00 71.25 408 ILE A CA 1
ATOM 3297 C C . ILE A 1 408 ? 1.738 4.707 35.093 1.00 71.25 408 ILE A C 1
ATOM 3299 O O . ILE A 1 408 ? 1.655 5.297 34.019 1.00 71.25 408 ILE A O 1
ATOM 3303 N N . LYS A 1 409 ? 2.677 4.997 36.001 1.00 82.12 409 LYS A N 1
ATOM 3304 C CA . LYS A 1 409 ? 3.724 6.018 35.827 1.00 82.12 409 LYS A CA 1
ATOM 3305 C C . LYS A 1 409 ? 4.940 5.433 35.090 1.00 82.12 409 LYS A C 1
ATOM 3307 O O . LYS A 1 409 ? 5.578 4.524 35.627 1.00 82.12 409 LYS A O 1
ATOM 3312 N N . PRO A 1 410 ? 5.308 5.937 33.901 1.00 74.38 410 PRO A N 1
ATOM 3313 C CA . PRO A 1 410 ? 6.555 5.575 33.239 1.00 74.38 410 PRO A CA 1
ATOM 3314 C C . PRO A 1 410 ? 7.780 5.989 34.066 1.00 74.38 410 PRO A C 1
ATOM 3316 O O . PRO A 1 410 ? 7.784 7.043 34.701 1.00 74.38 410 PRO A O 1
ATOM 3319 N N . LYS A 1 411 ? 8.847 5.177 34.028 1.00 71.69 411 LYS A N 1
ATOM 3320 C CA . LYS A 1 411 ? 10.120 5.462 34.725 1.00 71.69 411 LYS A CA 1
ATOM 3321 C C . LYS A 1 411 ? 10.923 6.602 34.089 1.00 71.69 411 LYS A C 1
ATOM 3323 O O . LYS A 1 411 ? 11.765 7.201 34.749 1.00 71.69 411 LYS A O 1
ATOM 3328 N N . SER A 1 412 ? 10.689 6.875 32.811 1.00 75.31 412 SER A N 1
ATOM 3329 C CA . SER A 1 412 ? 11.358 7.915 32.033 1.00 75.31 412 SER A CA 1
ATOM 3330 C C . SER A 1 412 ? 10.406 8.456 30.976 1.00 75.31 412 SER A C 1
ATOM 3332 O O . SER A 1 412 ? 9.419 7.800 30.630 1.00 75.31 412 SER A O 1
ATOM 3334 N N . PHE A 1 413 ? 10.722 9.636 30.438 1.00 77.69 413 PHE A N 1
ATOM 3335 C CA . PHE A 1 413 ? 9.988 10.176 29.301 1.00 77.69 413 PHE A CA 1
ATOM 3336 C C . PHE A 1 413 ? 9.938 9.155 28.162 1.00 77.69 413 PHE A C 1
ATOM 3338 O O . PHE A 1 413 ? 10.956 8.577 27.781 1.00 77.69 413 PHE A O 1
ATOM 3345 N N . THR A 1 414 ? 8.734 8.947 27.643 1.00 66.94 414 THR A N 1
ATOM 3346 C CA . THR A 1 414 ? 8.483 8.189 26.424 1.00 66.94 414 THR A CA 1
ATOM 3347 C C . THR A 1 414 ? 7.621 9.082 25.532 1.00 66.94 414 THR A C 1
ATOM 3349 O O . THR A 1 414 ? 6.615 9.602 26.028 1.00 66.94 414 THR A O 1
ATOM 3352 N N . PRO A 1 415 ? 7.980 9.306 24.253 1.00 72.25 415 PRO A N 1
ATOM 3353 C CA . PRO A 1 415 ? 7.085 9.976 23.308 1.00 72.25 415 PRO A CA 1
ATOM 3354 C C . PRO A 1 415 ? 5.788 9.171 23.148 1.00 72.25 415 PRO A C 1
ATOM 3356 O O . PRO A 1 415 ? 5.672 8.083 23.715 1.00 72.25 415 PRO A O 1
ATOM 3359 N N . TYR A 1 416 ? 4.811 9.694 22.398 1.00 75.31 416 TYR A N 1
ATOM 3360 C CA . TYR A 1 416 ? 3.584 8.951 22.088 1.00 75.31 416 TYR A CA 1
ATOM 3361 C C . TYR A 1 416 ? 3.902 7.498 21.731 1.00 75.31 416 TYR A C 1
ATOM 3363 O O . TYR A 1 416 ? 4.679 7.237 20.812 1.00 75.31 416 TYR A O 1
ATOM 3371 N N . LYS A 1 417 ? 3.361 6.570 22.520 1.00 68.12 417 LYS A N 1
ATOM 3372 C CA . LYS A 1 417 ? 3.643 5.147 22.371 1.00 68.12 417 LYS A CA 1
ATOM 3373 C C . LYS A 1 417 ? 2.541 4.330 23.025 1.00 68.12 417 LYS A C 1
ATOM 3375 O O . LYS A 1 417 ? 2.273 4.462 24.226 1.00 68.12 417 LYS A O 1
ATOM 3380 N N . ILE A 1 418 ? 1.941 3.460 22.224 1.00 66.12 418 ILE A N 1
ATOM 3381 C CA . ILE A 1 418 ? 0.944 2.481 22.639 1.00 66.12 418 ILE A CA 1
ATOM 3382 C C . ILE A 1 418 ? 1.413 1.127 22.113 1.00 66.12 418 ILE A C 1
ATOM 3384 O O . ILE A 1 418 ? 1.734 0.990 20.939 1.00 66.12 418 ILE A O 1
ATOM 3388 N N . GLU A 1 419 ? 1.467 0.123 22.976 1.00 59.06 419 GLU A N 1
ATOM 3389 C CA . GLU A 1 419 ? 1.739 -1.257 22.580 1.00 59.06 419 GLU A CA 1
ATOM 3390 C C . GLU A 1 419 ? 0.468 -2.080 22.767 1.00 59.06 419 GLU A C 1
ATOM 3392 O O . GLU A 1 419 ? -0.167 -2.013 23.811 1.00 59.06 419 GLU A O 1
ATOM 3397 N N . ASN A 1 420 ? 0.094 -2.886 21.782 1.00 55.59 420 ASN A N 1
ATOM 3398 C CA . ASN A 1 420 ? -0.973 -3.872 21.920 1.00 55.59 420 ASN A CA 1
ATOM 3399 C C . ASN A 1 420 ? -0.347 -5.264 21.828 1.00 55.59 420 ASN A C 1
ATOM 3401 O O . ASN A 1 420 ? 0.386 -5.543 20.883 1.00 55.59 420 ASN A O 1
ATOM 3405 N N . GLU A 1 421 ? -0.634 -6.157 22.781 1.00 51.03 421 GLU A N 1
ATOM 3406 C CA . GLU A 1 421 ? -0.032 -7.504 22.780 1.00 51.03 421 GLU A CA 1
ATOM 3407 C C . GLU A 1 421 ? -0.438 -8.341 21.555 1.00 51.03 421 GLU A C 1
ATOM 3409 O O . GLU A 1 421 ? 0.297 -9.240 21.145 1.00 51.03 421 GLU A O 1
ATOM 3414 N N . TRP A 1 422 ? -1.592 -8.040 20.952 1.00 40.16 422 TRP A N 1
ATOM 3415 C CA . TRP A 1 422 ? -2.150 -8.814 19.834 1.00 40.16 422 TRP A CA 1
ATOM 3416 C C . TRP A 1 422 ? -2.291 -8.018 18.547 1.00 40.16 422 TRP A C 1
ATOM 3418 O O . TRP A 1 422 ? -2.468 -8.607 17.483 1.00 40.16 422 TRP A O 1
ATOM 3428 N N . ILE A 1 423 ? -2.172 -6.695 18.633 1.00 41.00 423 ILE A N 1
ATOM 3429 C CA . ILE A 1 423 ? -2.084 -5.837 17.464 1.00 41.00 423 ILE A CA 1
ATOM 3430 C C . ILE A 1 423 ? -0.657 -5.318 17.406 1.00 41.00 423 ILE A C 1
ATOM 3432 O O . ILE A 1 423 ? -0.311 -4.311 18.020 1.00 41.00 423 ILE A O 1
ATOM 3436 N N . LYS A 1 424 ? 0.167 -5.993 16.605 1.00 39.75 424 LYS A N 1
ATOM 3437 C CA . LYS A 1 424 ? 1.340 -5.349 16.020 1.00 39.75 424 LYS A CA 1
ATOM 3438 C C . LYS A 1 424 ? 0.831 -4.349 14.984 1.00 39.75 424 LYS A C 1
ATOM 3440 O O . LYS A 1 424 ? 0.845 -4.633 13.792 1.00 39.75 424 LYS A O 1
ATOM 3445 N N . ILE A 1 425 ? 0.297 -3.218 15.444 1.00 36.41 425 ILE A N 1
ATOM 3446 C CA . ILE A 1 425 ? 0.196 -2.034 14.592 1.00 36.41 425 ILE A CA 1
ATOM 3447 C C . ILE A 1 425 ? 1.657 -1.721 14.286 1.00 36.41 425 ILE A C 1
ATOM 3449 O O . ILE A 1 425 ? 2.411 -1.531 15.245 1.00 36.41 425 ILE A O 1
ATOM 3453 N N . PRO A 1 426 ? 2.110 -1.734 13.025 1.00 39.19 426 PRO A N 1
ATOM 3454 C CA . PRO A 1 426 ? 3.474 -1.353 12.726 1.00 39.19 426 PRO A CA 1
ATOM 3455 C C . PRO A 1 426 ? 3.562 0.172 12.847 1.00 39.19 426 PRO A C 1
ATOM 3457 O O . PRO A 1 426 ? 3.692 0.890 11.865 1.00 39.19 426 PRO A O 1
ATOM 3460 N N . GLU A 1 427 ? 3.460 0.688 14.076 1.00 42.44 427 GLU A N 1
ATOM 3461 C CA . GLU A 1 427 ? 3.865 2.059 14.407 1.00 42.44 427 GLU A CA 1
ATOM 3462 C C . GLU A 1 427 ? 5.395 2.199 14.391 1.00 42.44 427 GLU A C 1
ATOM 3464 O O . GLU A 1 427 ? 5.932 3.300 14.483 1.00 42.44 427 GLU A O 1
ATOM 3469 N N . ARG A 1 428 ? 6.106 1.096 14.149 1.00 43.19 428 ARG A N 1
ATOM 3470 C CA . ARG A 1 428 ? 7.414 1.074 13.512 1.00 43.19 428 ARG A CA 1
ATOM 3471 C C . ARG A 1 428 ? 7.440 -0.064 12.500 1.00 43.19 428 ARG A C 1
ATOM 3473 O O . ARG A 1 428 ? 6.878 -1.129 12.727 1.00 43.19 428 ARG A O 1
ATOM 3480 N N . MET A 1 429 ? 8.107 0.174 11.376 1.00 46.22 429 MET A N 1
ATOM 3481 C CA . MET A 1 429 ? 8.455 -0.878 10.422 1.00 46.22 429 MET A CA 1
ATOM 3482 C C . MET A 1 429 ? 9.489 -1.861 11.002 1.00 46.22 429 MET A C 1
ATOM 3484 O O . MET A 1 429 ? 9.891 -2.773 10.289 1.00 46.22 429 MET A O 1
ATOM 3488 N N . ASP A 1 430 ? 9.920 -1.690 12.259 1.00 44.44 430 ASP A N 1
ATOM 3489 C CA . ASP A 1 430 ? 11.035 -2.420 12.847 1.00 44.44 430 ASP A CA 1
ATOM 3490 C C . ASP A 1 430 ? 10.767 -3.929 12.875 1.00 44.44 430 ASP A C 1
ATOM 3492 O O . ASP A 1 430 ? 9.841 -4.447 13.496 1.00 44.44 430 ASP A O 1
ATOM 3496 N N . GLY A 1 431 ? 11.603 -4.634 12.127 1.00 46.81 431 GLY A N 1
ATOM 3497 C CA . GLY A 1 431 ? 11.638 -6.082 12.067 1.00 46.81 431 GLY A CA 1
ATOM 3498 C C . GLY A 1 431 ? 10.515 -6.786 11.307 1.00 46.81 431 GLY A C 1
ATOM 3499 O O . GLY A 1 431 ? 10.370 -8.003 11.393 1.00 46.81 431 GLY A O 1
ATOM 3500 N N . PHE A 1 432 ? 9.713 -6.076 10.507 1.00 60.31 432 PHE A N 1
ATOM 3501 C CA . PHE A 1 432 ? 8.754 -6.750 9.618 1.00 60.31 432 PHE A CA 1
ATOM 3502 C C . PHE A 1 432 ? 9.444 -7.498 8.470 1.00 60.31 432 PHE A C 1
ATOM 3504 O O . PHE A 1 432 ? 8.998 -8.568 8.048 1.00 60.31 432 PHE A O 1
ATOM 3511 N N . LEU A 1 433 ? 10.524 -6.918 7.958 1.00 68.94 433 LEU A N 1
ATOM 3512 C CA . LEU A 1 433 ? 11.385 -7.542 6.967 1.00 68.94 433 LEU A CA 1
ATOM 3513 C C . LEU A 1 433 ? 12.540 -8.299 7.627 1.00 68.94 433 LEU A C 1
ATOM 3515 O O . LEU A 1 433 ? 13.486 -8.641 6.919 1.00 68.94 433 LEU A O 1
ATOM 3519 N N . ASP A 1 434 ? 12.461 -8.584 8.936 1.00 76.25 434 ASP A N 1
ATOM 3520 C CA . ASP A 1 434 ? 13.447 -9.429 9.612 1.00 76.25 434 ASP A CA 1
ATOM 3521 C C . ASP A 1 434 ? 13.639 -10.722 8.816 1.00 76.25 434 ASP A C 1
ATOM 3523 O O . ASP A 1 434 ? 12.686 -11.357 8.344 1.00 76.25 434 ASP A O 1
ATOM 3527 N N . ASP A 1 435 ? 14.905 -11.071 8.612 1.00 78.56 435 ASP A N 1
ATOM 3528 C CA . ASP A 1 435 ? 15.345 -12.245 7.859 1.00 78.56 435 ASP A CA 1
ATOM 3529 C C . ASP A 1 435 ? 14.916 -12.271 6.376 1.00 78.56 435 ASP A C 1
ATOM 3531 O O . ASP A 1 435 ? 14.997 -13.316 5.722 1.00 78.56 435 ASP A O 1
ATOM 3535 N N . LYS A 1 436 ? 14.451 -11.151 5.803 1.00 87.81 436 LYS A N 1
ATOM 3536 C CA . LYS A 1 436 ? 14.199 -11.029 4.359 1.00 87.81 436 LYS A CA 1
ATOM 3537 C C . LYS A 1 436 ? 15.447 -10.516 3.661 1.00 87.81 436 LYS A C 1
ATOM 3539 O O . LYS A 1 436 ? 15.895 -9.397 3.905 1.00 87.81 436 LYS A O 1
ATOM 3544 N N . ASN A 1 437 ? 15.967 -11.312 2.735 1.00 95.75 437 ASN A N 1
ATOM 3545 C CA . ASN A 1 437 ? 17.030 -10.881 1.837 1.00 95.75 437 ASN A CA 1
ATOM 3546 C C . ASN A 1 437 ? 16.401 -10.199 0.618 1.00 95.75 437 ASN A C 1
ATOM 3548 O O . ASN A 1 437 ? 15.654 -10.830 -0.137 1.00 95.75 437 ASN A O 1
ATOM 3552 N N . ILE A 1 438 ? 16.698 -8.915 0.418 1.00 97.38 438 ILE A N 1
ATOM 3553 C CA . ILE A 1 438 ? 16.104 -8.092 -0.640 1.00 97.38 438 ILE A CA 1
ATOM 3554 C C . ILE A 1 438 ? 17.188 -7.601 -1.595 1.00 97.38 438 ILE A C 1
ATOM 3556 O O . ILE A 1 438 ? 18.102 -6.883 -1.192 1.00 97.38 438 ILE A O 1
ATOM 3560 N N . ALA A 1 439 ? 17.053 -7.941 -2.875 1.00 98.38 439 ALA A N 1
ATOM 3561 C CA . ALA A 1 439 ? 17.813 -7.310 -3.945 1.00 98.38 439 ALA A CA 1
ATOM 3562 C C . ALA A 1 439 ? 17.044 -6.087 -4.450 1.00 98.38 439 ALA A C 1
ATOM 3564 O O . ALA A 1 439 ? 15.889 -6.206 -4.861 1.00 98.38 439 ALA A O 1
ATOM 3565 N N . VAL A 1 440 ? 17.677 -4.915 -4.449 1.00 98.06 440 VAL A N 1
ATOM 3566 C CA . VAL A 1 440 ? 17.099 -3.700 -5.038 1.00 98.06 440 VAL A CA 1
ATOM 3567 C C . VAL A 1 440 ? 17.910 -3.280 -6.255 1.00 98.06 440 VAL A C 1
ATOM 3569 O O . VAL A 1 440 ? 19.120 -3.084 -6.154 1.00 98.06 440 VAL A O 1
ATOM 3572 N N . SER A 1 441 ? 17.263 -3.162 -7.412 1.00 98.19 441 SER A N 1
ATOM 3573 C CA . SER A 1 441 ? 17.911 -2.757 -8.660 1.00 98.19 441 SER A CA 1
ATOM 3574 C C . SER A 1 441 ? 17.260 -1.518 -9.251 1.00 98.19 441 SER A C 1
ATOM 3576 O O . SER A 1 441 ? 16.043 -1.339 -9.186 1.00 98.19 441 SER A O 1
ATOM 3578 N N . GLY A 1 442 ? 18.086 -0.675 -9.860 1.00 98.00 442 GLY A N 1
ATOM 3579 C CA . GLY A 1 442 ? 17.632 0.543 -10.502 1.00 98.00 442 GLY A CA 1
ATOM 3580 C C . GLY A 1 442 ? 18.780 1.382 -11.034 1.00 98.00 442 GLY A C 1
ATOM 3581 O O . GLY A 1 442 ? 19.919 0.927 -11.140 1.00 98.00 442 GLY A O 1
ATOM 3582 N N . ASP A 1 443 ? 18.467 2.622 -11.378 1.00 97.69 443 ASP A N 1
ATOM 3583 C CA . ASP A 1 443 ? 19.408 3.549 -12.003 1.00 97.69 443 ASP A CA 1
ATOM 3584 C C . ASP A 1 443 ? 20.208 4.381 -10.973 1.00 97.69 443 ASP A C 1
ATOM 3586 O O . ASP A 1 443 ? 20.566 3.893 -9.893 1.00 97.69 443 ASP A O 1
ATOM 3590 N N . SER A 1 444 ? 20.512 5.645 -11.297 1.00 97.44 444 SER A N 1
ATOM 3591 C CA . SER A 1 444 ? 21.220 6.571 -10.412 1.00 97.44 444 SER A CA 1
ATOM 3592 C C . SER A 1 444 ? 20.493 6.789 -9.087 1.00 97.44 444 SER A C 1
ATOM 3594 O O . SER A 1 444 ? 21.161 6.885 -8.062 1.00 97.44 444 SER A O 1
ATOM 3596 N N . ILE A 1 445 ? 19.155 6.782 -9.056 1.00 98.12 445 ILE A N 1
ATOM 3597 C CA . ILE A 1 445 ? 18.393 6.947 -7.805 1.00 98.12 445 ILE A CA 1
ATOM 3598 C C . ILE A 1 445 ? 18.710 5.808 -6.826 1.00 98.12 445 ILE A C 1
ATOM 3600 O O . ILE A 1 445 ? 18.863 6.032 -5.627 1.00 98.12 445 ILE A O 1
ATOM 3604 N N . THR A 1 446 ? 18.877 4.590 -7.343 1.00 98.38 446 THR A N 1
ATOM 3605 C CA . THR A 1 446 ? 19.265 3.421 -6.543 1.00 98.38 446 THR A CA 1
ATOM 3606 C C . THR A 1 446 ? 20.749 3.463 -6.180 1.00 98.38 446 THR A C 1
ATOM 3608 O O . THR A 1 446 ? 21.116 3.196 -5.036 1.00 98.38 446 THR A O 1
ATOM 3611 N N . TRP A 1 447 ? 21.606 3.838 -7.132 1.00 97.88 447 TRP A N 1
ATOM 3612 C CA . TRP A 1 447 ? 23.059 3.924 -6.951 1.00 97.88 447 TRP A CA 1
ATOM 3613 C C . TRP A 1 447 ? 23.487 4.955 -5.893 1.00 97.88 447 TRP A C 1
ATOM 3615 O O . TRP A 1 447 ? 24.493 4.753 -5.217 1.00 97.88 447 TRP A O 1
ATOM 3625 N N . LEU A 1 448 ? 22.711 6.029 -5.709 1.00 97.25 448 LEU A N 1
ATOM 3626 C CA . LEU A 1 448 ? 23.016 7.130 -4.788 1.00 97.25 448 LEU A CA 1
ATOM 3627 C C . LEU A 1 448 ? 23.029 6.743 -3.300 1.00 97.25 448 LEU A C 1
ATOM 3629 O O . LEU A 1 448 ? 23.474 7.540 -2.475 1.00 97.25 448 LEU A O 1
ATOM 3633 N N . HIS A 1 449 ? 22.572 5.547 -2.921 1.00 95.88 449 HIS A N 1
ATOM 3634 C CA . HIS A 1 449 ? 22.612 5.122 -1.525 1.00 95.88 449 HIS A CA 1
ATOM 3635 C C . HIS A 1 449 ? 24.045 5.126 -0.970 1.00 95.88 449 HIS A C 1
ATOM 3637 O O . HIS A 1 449 ? 24.933 4.453 -1.492 1.00 95.88 449 HIS A O 1
ATOM 3643 N N . ASN A 1 450 ? 24.254 5.882 0.112 1.00 92.50 450 ASN A N 1
ATOM 3644 C CA . ASN A 1 450 ? 25.541 6.136 0.760 1.00 92.50 450 ASN A CA 1
ATOM 3645 C C . ASN A 1 450 ? 26.585 6.884 -0.092 1.00 92.50 450 ASN A C 1
ATOM 3647 O O . ASN A 1 450 ? 27.740 6.969 0.327 1.00 92.50 450 ASN A O 1
ATOM 3651 N N . GLN A 1 451 ? 26.196 7.481 -1.223 1.00 95.50 451 GLN A N 1
ATOM 3652 C CA . GLN A 1 451 ? 27.079 8.343 -2.016 1.00 95.50 451 GLN A CA 1
ATOM 3653 C C . GLN A 1 451 ? 27.125 9.765 -1.447 1.00 95.50 451 GLN A C 1
ATOM 3655 O O . GLN A 1 451 ? 26.160 10.240 -0.847 1.00 95.50 451 GLN A O 1
ATOM 3660 N N . THR A 1 452 ? 28.237 10.468 -1.659 1.00 95.44 452 THR A N 1
ATOM 3661 C CA . THR A 1 452 ? 28.366 11.896 -1.330 1.00 95.44 452 THR A CA 1
ATOM 3662 C C . THR A 1 452 ? 28.267 12.714 -2.608 1.00 95.44 452 THR A C 1
ATOM 3664 O O . THR A 1 452 ? 29.058 12.516 -3.526 1.00 95.44 452 THR A O 1
ATOM 3667 N N . VAL A 1 453 ? 27.312 13.642 -2.652 1.00 93.38 453 VAL A N 1
ATOM 3668 C CA . VAL A 1 453 ? 27.090 14.545 -3.786 1.00 93.38 453 VAL A CA 1
ATOM 3669 C C . VAL A 1 453 ? 27.589 15.941 -3.420 1.00 93.38 453 VAL A C 1
ATOM 3671 O O . VAL A 1 453 ? 27.267 16.467 -2.351 1.00 93.38 453 VAL A O 1
ATOM 3674 N N . GLU A 1 454 ? 28.391 16.546 -4.295 1.00 92.31 454 GLU A N 1
ATOM 3675 C CA . GLU A 1 454 ? 28.895 17.909 -4.107 1.00 92.31 454 GLU A CA 1
ATOM 3676 C C . GLU A 1 454 ? 27.730 18.905 -3.974 1.00 92.31 454 GLU A C 1
ATOM 3678 O O . GLU A 1 454 ? 26.760 18.849 -4.725 1.00 92.31 454 GLU A O 1
ATOM 3683 N N . GLY A 1 455 ? 27.788 19.786 -2.972 1.00 85.69 455 GLY A N 1
ATOM 3684 C CA . GLY A 1 455 ? 26.730 20.769 -2.701 1.00 85.69 455 GLY A CA 1
ATOM 3685 C C . GLY A 1 455 ? 25.469 20.226 -2.012 1.00 85.69 455 GLY A C 1
ATOM 3686 O O . GLY A 1 455 ? 24.659 21.026 -1.554 1.00 85.69 455 GLY A O 1
ATOM 3687 N N . VAL A 1 456 ? 25.315 18.903 -1.871 1.00 88.25 456 VAL A N 1
ATOM 3688 C CA . VAL A 1 456 ? 24.152 18.272 -1.206 1.00 88.25 456 VAL A CA 1
ATOM 3689 C C . VAL A 1 456 ? 24.564 17.508 0.056 1.00 88.25 456 VAL A C 1
ATOM 3691 O O . VAL A 1 456 ? 23.866 17.545 1.067 1.00 88.25 456 VAL A O 1
ATOM 3694 N N . GLY A 1 457 ? 25.721 16.843 0.027 1.00 90.75 457 GLY A N 1
ATOM 3695 C CA . GLY A 1 457 ? 26.224 16.006 1.113 1.00 90.75 457 GLY A CA 1
ATOM 3696 C C . GLY A 1 457 ? 25.942 14.517 0.903 1.00 90.75 457 GLY A C 1
ATOM 3697 O O . GLY A 1 457 ? 25.729 14.052 -0.217 1.00 90.75 457 GLY A O 1
ATOM 3698 N N . LYS A 1 458 ? 26.001 13.743 1.992 1.00 94.44 458 LYS A N 1
ATOM 3699 C CA . LYS A 1 458 ? 25.782 12.292 1.953 1.00 94.44 458 LYS A CA 1
ATOM 3700 C C . LYS A 1 458 ? 24.299 11.975 1.731 1.00 94.44 458 LYS A C 1
ATOM 3702 O O . LYS A 1 458 ? 23.450 12.419 2.508 1.00 94.44 458 LYS A O 1
ATOM 3707 N N . ILE A 1 459 ? 24.016 11.164 0.715 1.00 93.06 459 ILE A N 1
ATOM 3708 C CA . ILE A 1 459 ? 22.679 10.669 0.404 1.00 93.06 459 ILE A CA 1
ATOM 3709 C C . ILE A 1 459 ? 22.427 9.340 1.116 1.00 93.06 459 ILE A C 1
ATOM 3711 O O . ILE A 1 459 ? 23.095 8.332 0.880 1.00 93.06 459 ILE A O 1
ATOM 3715 N N . THR A 1 460 ? 21.417 9.323 1.974 1.00 92.75 460 THR A N 1
ATOM 3716 C CA . THR A 1 460 ? 20.835 8.108 2.538 1.00 92.75 460 THR A CA 1
ATOM 3717 C C . THR A 1 460 ? 19.712 7.664 1.607 1.00 92.75 460 THR A C 1
ATOM 3719 O O . THR A 1 460 ? 18.611 8.209 1.643 1.00 92.75 460 THR A O 1
ATOM 3722 N N . GLY A 1 461 ? 20.011 6.705 0.729 1.00 93.25 461 GLY A N 1
ATOM 3723 C CA . GLY A 1 461 ? 19.048 6.201 -0.257 1.00 93.25 461 GLY A CA 1
ATOM 3724 C C . GLY A 1 461 ? 17.824 5.533 0.379 1.00 93.25 461 GLY A C 1
ATOM 3725 O O . GLY A 1 461 ? 17.863 5.130 1.544 1.00 93.25 461 GLY A O 1
ATOM 3726 N N . TYR A 1 462 ? 16.756 5.373 -0.407 1.00 96.62 462 TYR A N 1
ATOM 3727 C CA . TYR A 1 462 ? 15.470 4.800 0.021 1.00 96.62 462 TYR A CA 1
ATOM 3728 C C . TYR A 1 462 ? 15.589 3.399 0.647 1.00 96.62 462 TYR A C 1
ATOM 3730 O O . TYR A 1 462 ? 14.751 2.992 1.450 1.00 96.62 462 TYR A O 1
ATOM 3738 N N . GLN A 1 463 ? 16.665 2.685 0.321 1.00 97.06 463 GLN A N 1
ATOM 3739 C CA . GLN A 1 463 ? 17.059 1.404 0.896 1.00 97.06 463 GLN A CA 1
ATOM 3740 C C . GLN A 1 463 ? 17.148 1.445 2.417 1.00 97.06 463 GLN A C 1
ATOM 3742 O O . GLN A 1 463 ? 16.845 0.446 3.061 1.00 97.06 463 GLN A O 1
ATOM 3747 N N . GLN A 1 464 ? 17.506 2.594 3.000 1.00 89.25 464 GLN A N 1
ATOM 3748 C CA . GLN A 1 464 ? 17.602 2.725 4.449 1.00 89.25 464 GLN A CA 1
ATOM 3749 C C . GLN A 1 464 ? 16.269 2.417 5.131 1.00 89.25 464 GLN A C 1
ATOM 3751 O O . GLN A 1 464 ? 16.273 1.756 6.154 1.00 89.25 464 GLN A O 1
ATOM 3756 N N . LYS A 1 465 ? 15.127 2.776 4.531 1.00 86.00 465 LYS A N 1
ATOM 3757 C CA . LYS A 1 465 ? 13.808 2.451 5.100 1.00 86.00 465 LYS A CA 1
ATOM 3758 C C . LYS A 1 465 ? 13.520 0.951 5.107 1.00 86.00 465 LYS A C 1
ATOM 3760 O O . LYS A 1 465 ? 12.849 0.476 6.012 1.00 86.00 465 LYS A O 1
ATOM 3765 N N . LEU A 1 466 ? 14.038 0.205 4.130 1.00 87.38 466 LEU A N 1
ATOM 3766 C CA . LEU A 1 466 ? 13.941 -1.258 4.103 1.00 87.38 466 LEU A CA 1
ATOM 3767 C C . LEU A 1 466 ? 14.851 -1.886 5.171 1.00 87.38 466 LEU A C 1
ATOM 3769 O O . LEU A 1 466 ? 14.436 -2.825 5.842 1.00 87.38 466 LEU A O 1
ATOM 3773 N N . ILE A 1 467 ? 16.056 -1.339 5.362 1.00 87.12 467 ILE A N 1
ATOM 3774 C CA . ILE A 1 467 ? 17.003 -1.771 6.405 1.00 87.12 467 ILE A CA 1
ATOM 3775 C C . ILE A 1 467 ? 16.441 -1.479 7.800 1.00 87.12 467 ILE A C 1
ATOM 3777 O O . ILE A 1 467 ? 16.415 -2.362 8.651 1.00 87.12 467 ILE A O 1
ATOM 3781 N N . ASP A 1 468 ? 15.928 -0.268 8.020 1.00 80.44 468 ASP A N 1
ATOM 3782 C CA . ASP A 1 468 ? 15.261 0.137 9.261 1.00 80.44 468 ASP A CA 1
ATOM 3783 C C . ASP A 1 468 ? 14.031 -0.742 9.541 1.00 80.44 468 ASP A C 1
ATOM 3785 O O . ASP A 1 468 ? 13.639 -0.921 10.695 1.00 80.44 468 ASP A O 1
ATOM 3789 N N . ALA A 1 469 ? 13.444 -1.321 8.486 1.00 75.44 469 ALA A N 1
ATOM 3790 C CA . ALA A 1 469 ? 12.352 -2.275 8.576 1.00 75.44 469 ALA A CA 1
ATOM 3791 C C . ALA A 1 469 ? 12.784 -3.729 8.873 1.00 75.44 469 ALA A C 1
ATOM 3793 O O . ALA A 1 469 ? 11.940 -4.624 8.905 1.00 75.44 469 ALA A O 1
ATOM 3794 N N . GLY A 1 470 ? 14.081 -3.982 9.080 1.00 80.38 470 GLY A N 1
ATOM 3795 C CA . GLY A 1 470 ? 14.656 -5.298 9.394 1.00 80.38 470 GLY A CA 1
ATOM 3796 C C . GLY A 1 470 ? 15.229 -6.070 8.199 1.00 80.38 470 GLY A C 1
ATOM 3797 O O . GLY A 1 470 ? 15.761 -7.162 8.380 1.00 80.38 470 GLY A O 1
ATOM 3798 N N . ALA A 1 471 ? 15.151 -5.537 6.974 1.00 88.44 471 ALA A N 1
ATOM 3799 C CA . ALA A 1 471 ? 15.606 -6.258 5.784 1.00 88.44 471 ALA A CA 1
ATOM 3800 C C . ALA A 1 471 ? 17.134 -6.316 5.661 1.00 88.44 471 ALA A C 1
ATOM 3802 O O . ALA A 1 471 ? 17.833 -5.315 5.837 1.00 88.44 471 ALA A O 1
ATOM 3803 N N . ASN A 1 472 ? 17.638 -7.444 5.163 1.00 92.81 472 ASN A N 1
ATOM 3804 C CA . ASN A 1 472 ? 18.989 -7.544 4.619 1.00 92.81 472 ASN A CA 1
ATOM 3805 C C . ASN A 1 472 ? 18.975 -7.077 3.156 1.00 92.81 472 ASN A C 1
ATOM 3807 O O . ASN A 1 472 ? 18.575 -7.821 2.257 1.00 92.81 472 ASN A O 1
ATOM 3811 N N . VAL A 1 473 ? 19.392 -5.835 2.902 1.00 96.38 473 VAL A N 1
ATOM 3812 C CA . VAL A 1 473 ? 19.307 -5.219 1.567 1.00 96.38 473 VAL A CA 1
ATOM 3813 C C . VAL A 1 473 ? 20.645 -5.280 0.830 1.00 96.38 473 VAL A C 1
ATOM 3815 O O . VAL A 1 473 ? 21.645 -4.746 1.305 1.00 96.38 473 VAL A O 1
ATOM 3818 N N . MET A 1 474 ? 20.652 -5.845 -0.381 1.00 97.50 474 MET A N 1
ATOM 3819 C CA . MET A 1 474 ? 21.739 -5.671 -1.351 1.00 97.50 474 MET A CA 1
ATOM 3820 C C . MET A 1 474 ? 21.315 -4.736 -2.482 1.00 97.50 474 MET A C 1
ATOM 3822 O O . MET A 1 474 ? 20.254 -4.900 -3.084 1.00 97.50 474 MET A O 1
ATOM 3826 N N . THR A 1 475 ? 22.172 -3.757 -2.775 1.00 97.12 475 THR A N 1
ATOM 3827 C CA . THR A 1 475 ? 21.904 -2.698 -3.755 1.00 97.12 475 THR A CA 1
ATOM 3828 C C . THR A 1 475 ? 22.646 -2.945 -5.064 1.00 97.12 475 THR A C 1
ATOM 3830 O O . THR A 1 475 ? 23.866 -3.076 -5.076 1.00 97.12 475 THR A O 1
ATOM 3833 N N . TYR A 1 476 ? 21.902 -2.920 -6.168 1.00 97.88 476 TYR A N 1
ATOM 3834 C CA . TYR A 1 476 ? 22.370 -3.098 -7.542 1.00 97.88 476 TYR A CA 1
ATOM 3835 C C . TYR A 1 476 ? 21.958 -1.893 -8.400 1.00 97.88 476 TYR A C 1
ATOM 3837 O O . TYR A 1 476 ? 21.184 -2.012 -9.353 1.00 97.88 476 TYR A O 1
ATOM 3845 N N . GLY A 1 477 ? 22.432 -0.709 -8.004 1.00 97.12 477 GLY A N 1
ATOM 3846 C CA . GLY A 1 477 ? 22.204 0.541 -8.726 1.00 97.12 477 GLY A CA 1
ATOM 3847 C C . GLY A 1 477 ? 23.262 0.789 -9.801 1.00 97.12 477 GLY A C 1
ATOM 3848 O O . GLY A 1 477 ? 24.455 0.663 -9.522 1.00 97.12 477 GLY A O 1
ATOM 3849 N N . ASN A 1 478 ? 22.841 1.196 -10.999 1.00 97.00 478 ASN A N 1
ATOM 3850 C CA . ASN A 1 478 ? 23.735 1.578 -12.093 1.00 97.00 478 ASN A CA 1
ATOM 3851 C C . ASN A 1 478 ? 23.425 3.005 -12.571 1.00 97.00 478 ASN A C 1
ATOM 3853 O O . ASN A 1 478 ? 22.388 3.272 -13.184 1.00 97.00 478 ASN A O 1
ATOM 3857 N N . SER A 1 479 ? 24.325 3.943 -12.267 1.00 96.31 479 SER A N 1
ATOM 3858 C CA . SER A 1 479 ? 24.114 5.362 -12.558 1.00 96.31 479 SER A CA 1
ATOM 3859 C C . SER A 1 479 ? 23.932 5.623 -14.056 1.00 96.31 479 SER A C 1
ATOM 3861 O O . SER A 1 479 ? 24.770 5.260 -14.878 1.00 96.31 479 SER A O 1
ATOM 3863 N N . GLY A 1 480 ? 22.816 6.262 -14.419 1.00 94.25 480 GLY A N 1
ATOM 3864 C CA . GLY A 1 480 ? 22.483 6.585 -15.809 1.00 94.25 480 GLY A CA 1
ATOM 3865 C C . GLY A 1 480 ? 22.004 5.404 -16.663 1.00 94.25 480 GLY A C 1
ATOM 3866 O O . GLY A 1 480 ? 21.769 5.601 -17.858 1.00 94.25 480 GLY A O 1
ATOM 3867 N N . ALA A 1 481 ? 21.845 4.207 -16.089 1.00 97.12 481 ALA A N 1
ATOM 3868 C CA . ALA A 1 481 ? 21.390 3.033 -16.824 1.00 97.12 481 ALA A CA 1
ATOM 3869 C C . ALA A 1 481 ? 19.927 3.142 -17.271 1.00 97.12 481 ALA A C 1
ATOM 3871 O O . ALA A 1 481 ? 19.079 3.717 -16.581 1.00 97.12 481 ALA A O 1
ATOM 3872 N N . THR A 1 482 ? 19.646 2.549 -18.428 1.00 97.62 482 THR A N 1
ATOM 3873 C CA . THR A 1 482 ? 18.296 2.236 -18.915 1.00 97.62 482 THR A CA 1
ATOM 3874 C C . THR A 1 482 ? 17.932 0.795 -18.564 1.00 97.62 482 THR A C 1
ATOM 3876 O O . THR A 1 482 ? 18.803 0.010 -18.186 1.00 97.62 482 THR A O 1
ATOM 3879 N N . TYR A 1 483 ? 16.679 0.381 -18.762 1.00 98.44 483 TYR A N 1
ATOM 3880 C CA . TYR A 1 483 ? 16.374 -1.057 -18.762 1.00 98.44 483 TYR A CA 1
ATOM 3881 C C . TYR A 1 483 ? 17.014 -1.760 -19.959 1.00 98.44 483 TYR A C 1
ATOM 3883 O O . TYR A 1 483 ? 17.726 -2.752 -19.792 1.00 98.44 483 TYR A O 1
ATOM 3891 N N . ARG A 1 484 ? 16.796 -1.215 -21.160 1.00 97.12 484 ARG A N 1
ATOM 3892 C CA . ARG A 1 484 ? 17.251 -1.809 -22.426 1.00 97.12 484 ARG A CA 1
ATOM 3893 C C . ARG A 1 484 ? 18.765 -1.811 -22.597 1.00 97.12 484 ARG A C 1
ATOM 3895 O O . ARG A 1 484 ? 19.463 -1.020 -21.963 1.00 97.12 484 ARG A O 1
ATOM 3902 N N . LEU A 1 485 ? 19.254 -2.673 -23.482 1.00 96.56 485 LEU A N 1
ATOM 3903 C CA . LEU A 1 485 ? 20.610 -2.604 -24.015 1.00 96.56 485 LEU A CA 1
ATOM 3904 C C . LEU A 1 485 ? 20.819 -1.319 -24.815 1.00 96.56 485 LEU A C 1
ATOM 3906 O O . LEU A 1 485 ? 19.897 -0.804 -25.449 1.00 96.56 485 LEU A O 1
ATOM 3910 N N . TYR A 1 486 ? 22.057 -0.833 -24.802 1.00 94.19 486 TYR A N 1
ATOM 3911 C CA . TYR A 1 486 ? 22.476 0.241 -25.688 1.00 94.19 486 TYR A CA 1
ATOM 3912 C C . TYR A 1 486 ? 22.415 -0.213 -27.152 1.00 94.19 486 TYR A C 1
ATOM 3914 O O . TYR A 1 486 ? 22.864 -1.306 -27.505 1.00 94.19 486 TYR A O 1
ATOM 3922 N N . ASP A 1 487 ? 21.875 0.660 -27.998 1.00 90.38 487 ASP A N 1
ATOM 3923 C CA . ASP A 1 487 ? 21.894 0.534 -29.448 1.00 90.38 487 ASP A CA 1
ATOM 3924 C C . ASP A 1 487 ? 22.265 1.895 -30.047 1.00 90.38 487 ASP A C 1
ATOM 3926 O O . ASP A 1 487 ? 21.556 2.885 -29.844 1.00 90.38 487 ASP A O 1
ATOM 3930 N N . SER A 1 488 ? 23.374 1.941 -30.787 1.00 89.56 488 SER A N 1
ATOM 3931 C CA . SER A 1 488 ? 23.879 3.160 -31.423 1.00 89.56 488 SER A CA 1
ATOM 3932 C C . SER A 1 488 ? 22.970 3.689 -32.537 1.00 89.56 488 SER A C 1
ATOM 3934 O O . SER A 1 488 ? 23.091 4.852 -32.914 1.00 89.56 488 SER A O 1
ATOM 3936 N N . ALA A 1 489 ? 22.040 2.877 -33.051 1.00 87.25 489 ALA A N 1
ATOM 3937 C CA . ALA A 1 489 ? 21.016 3.328 -33.992 1.00 87.25 489 ALA A CA 1
ATOM 3938 C C . ALA A 1 489 ? 19.880 4.116 -33.309 1.00 87.25 489 ALA A C 1
ATOM 3940 O O . ALA A 1 489 ? 19.111 4.795 -33.987 1.00 87.25 489 ALA A O 1
ATOM 3941 N N . ILE A 1 490 ? 19.760 4.017 -31.980 1.00 82.62 490 ILE A N 1
ATOM 3942 C CA . ILE A 1 490 ? 18.637 4.551 -31.192 1.00 82.62 490 ILE A CA 1
ATOM 3943 C C . ILE A 1 490 ? 19.100 5.657 -30.242 1.00 82.62 490 ILE A C 1
ATOM 3945 O O . ILE A 1 490 ? 18.418 6.672 -30.092 1.00 82.62 490 ILE A O 1
ATOM 3949 N N . SER A 1 491 ? 20.257 5.469 -29.604 1.00 83.06 491 SER A N 1
ATOM 3950 C CA . SER A 1 491 ? 20.858 6.432 -28.686 1.00 83.06 491 SER A CA 1
ATOM 3951 C C . SER A 1 491 ? 22.168 6.960 -29.253 1.00 83.06 491 SER A C 1
ATOM 3953 O O . SER A 1 491 ? 23.047 6.197 -29.640 1.00 83.06 491 SER A O 1
ATOM 3955 N N . ASN A 1 492 ? 22.335 8.279 -29.218 1.00 78.12 492 ASN A N 1
ATOM 3956 C CA . ASN A 1 492 ? 23.597 8.948 -29.535 1.00 78.12 492 ASN A CA 1
ATOM 3957 C C . ASN A 1 492 ? 24.568 9.001 -28.341 1.00 78.12 492 ASN A C 1
ATOM 3959 O O . ASN A 1 492 ? 25.689 9.484 -28.483 1.00 78.12 492 ASN A O 1
ATOM 3963 N N . MET A 1 493 ? 24.136 8.545 -27.164 1.00 83.06 493 MET A N 1
ATOM 3964 C CA . MET A 1 493 ? 24.946 8.500 -25.951 1.00 83.06 493 MET A CA 1
ATOM 3965 C C . MET A 1 493 ? 24.989 7.071 -25.428 1.00 83.06 493 MET A C 1
ATOM 3967 O O . MET A 1 493 ? 23.945 6.486 -25.128 1.00 83.06 493 MET A O 1
ATOM 3971 N N . GLU A 1 494 ? 26.196 6.528 -25.304 1.00 88.62 494 GLU A N 1
ATOM 3972 C CA . GLU A 1 494 ? 26.422 5.236 -24.664 1.00 88.62 494 GLU A CA 1
ATOM 3973 C C . GLU A 1 494 ? 25.914 5.271 -23.215 1.00 88.62 494 GLU A C 1
ATOM 3975 O O . GLU A 1 494 ? 26.055 6.275 -22.508 1.00 88.62 494 GLU A O 1
ATOM 3980 N N . HIS A 1 495 ? 25.258 4.193 -22.788 1.00 92.38 495 HIS A N 1
ATOM 3981 C CA . HIS A 1 495 ? 24.646 4.099 -21.467 1.00 92.38 495 HIS A CA 1
ATOM 3982 C C . HIS A 1 495 ? 24.695 2.668 -20.925 1.00 92.38 495 HIS A C 1
ATOM 3984 O O . HIS A 1 495 ? 24.746 1.694 -21.677 1.00 92.38 495 HIS A O 1
ATOM 3990 N N . GLY A 1 496 ? 24.638 2.547 -19.596 1.00 95.56 496 GLY A N 1
ATOM 3991 C CA . GLY A 1 496 ? 24.473 1.262 -18.920 1.00 95.56 496 GLY A CA 1
ATOM 3992 C C . GLY A 1 496 ? 23.101 0.633 -19.182 1.00 95.56 496 GLY A C 1
ATOM 3993 O O . GLY A 1 496 ? 22.180 1.285 -19.684 1.00 95.56 496 GLY A O 1
ATOM 3994 N N . SER A 1 497 ? 22.958 -0.640 -18.811 1.00 97.69 497 SER A N 1
ATOM 3995 C CA . SER A 1 497 ? 21.723 -1.407 -18.978 1.00 97.69 497 SER A CA 1
ATOM 3996 C C . SER A 1 497 ? 21.484 -2.316 -17.779 1.00 97.69 497 SER A C 1
ATOM 3998 O O . SER A 1 497 ? 22.340 -3.135 -17.445 1.00 97.69 497 SER A O 1
ATOM 4000 N N . LEU A 1 498 ? 20.295 -2.218 -17.181 1.00 98.50 498 LEU A N 1
ATOM 4001 C CA . LEU A 1 498 ? 19.867 -3.137 -16.125 1.00 98.50 498 LEU A CA 1
ATOM 4002 C C . LEU A 1 498 ? 19.701 -4.561 -16.665 1.00 98.50 498 LEU A C 1
ATOM 4004 O O . LEU A 1 498 ? 20.064 -5.511 -15.981 1.00 98.50 498 LEU A O 1
ATOM 4008 N N . TYR A 1 499 ? 19.232 -4.727 -17.906 1.00 98.56 499 TYR A N 1
ATOM 4009 C CA . TYR A 1 499 ? 19.179 -6.046 -18.539 1.00 98.56 499 TYR A CA 1
ATOM 4010 C C . TYR A 1 499 ? 20.573 -6.658 -18.683 1.00 98.56 499 TYR A C 1
ATOM 4012 O O . TYR A 1 499 ? 20.766 -7.817 -18.321 1.00 98.56 499 TYR A O 1
ATOM 4020 N N . LYS A 1 500 ? 21.562 -5.880 -19.145 1.00 98.19 500 LYS A N 1
ATOM 4021 C CA . LYS A 1 500 ? 22.947 -6.365 -19.214 1.00 98.19 500 LYS A CA 1
ATOM 4022 C C . LYS A 1 500 ? 23.447 -6.776 -17.832 1.00 98.19 500 LYS A C 1
ATOM 4024 O O . LYS A 1 500 ? 23.946 -7.882 -17.686 1.00 98.19 500 LYS A O 1
ATOM 4029 N N . ASP A 1 501 ? 23.286 -5.910 -16.835 1.00 98.25 501 ASP A N 1
ATOM 4030 C CA . ASP A 1 501 ? 23.764 -6.161 -15.476 1.00 98.25 501 ASP A CA 1
ATOM 4031 C C . ASP A 1 501 ? 23.151 -7.425 -14.861 1.00 98.25 501 ASP A C 1
ATOM 4033 O O . ASP A 1 501 ? 23.849 -8.197 -14.205 1.00 98.25 501 ASP A O 1
ATOM 4037 N N . ILE A 1 502 ? 21.852 -7.637 -15.066 1.00 98.50 502 ILE A N 1
ATOM 4038 C CA . ILE A 1 502 ? 21.101 -8.702 -14.400 1.00 98.50 502 ILE A CA 1
ATOM 4039 C C . ILE A 1 502 ? 21.180 -10.023 -15.168 1.00 98.50 502 ILE A C 1
ATOM 4041 O O . ILE A 1 502 ? 21.380 -11.063 -14.547 1.00 98.50 502 ILE A O 1
ATOM 4045 N N . VAL A 1 503 ? 21.004 -9.991 -16.492 1.00 98.44 503 VAL A N 1
ATOM 4046 C CA . VAL A 1 503 ? 20.813 -11.196 -17.318 1.00 98.44 503 VAL A CA 1
ATOM 4047 C C . VAL A 1 503 ? 22.101 -11.626 -18.014 1.00 98.44 503 VAL A C 1
ATOM 4049 O O . VAL A 1 503 ? 22.376 -12.816 -18.089 1.00 98.44 503 VAL A O 1
ATOM 4052 N N . ILE A 1 504 ? 22.900 -10.683 -18.525 1.00 98.25 504 ILE A N 1
ATOM 4053 C CA . ILE A 1 504 ? 24.134 -11.016 -19.262 1.00 98.25 504 ILE A CA 1
ATOM 4054 C C . ILE A 1 504 ? 25.309 -11.189 -18.303 1.00 98.25 504 ILE A C 1
ATOM 4056 O O . ILE A 1 504 ? 26.031 -12.177 -18.371 1.00 98.25 504 ILE A O 1
ATOM 4060 N N . ASP A 1 505 ? 25.505 -10.213 -17.420 1.00 98.12 505 ASP A N 1
ATOM 4061 C CA . ASP A 1 505 ? 26.625 -10.189 -16.480 1.00 98.12 505 ASP A CA 1
ATOM 4062 C C . ASP A 1 505 ? 26.314 -10.977 -15.197 1.00 98.12 505 ASP A C 1
ATOM 4064 O O . ASP A 1 505 ? 27.180 -11.094 -14.332 1.00 98.12 505 ASP A O 1
ATOM 4068 N N . GLU A 1 506 ? 25.077 -11.475 -15.063 1.00 97.62 506 GLU A N 1
ATOM 4069 C CA . GLU A 1 506 ? 24.561 -12.241 -13.923 1.00 97.62 506 GLU A CA 1
ATOM 4070 C C . GLU A 1 506 ? 24.948 -11.641 -12.552 1.00 97.62 506 GLU A C 1
ATOM 4072 O O . GLU A 1 506 ? 25.254 -12.360 -11.600 1.00 97.62 506 GLU A O 1
ATOM 4077 N N . LYS A 1 507 ? 24.935 -10.303 -12.414 1.00 97.69 507 LYS A N 1
ATOM 4078 C CA . LYS A 1 507 ? 25.411 -9.620 -11.190 1.00 97.69 507 LYS A CA 1
ATOM 4079 C C . LYS A 1 507 ? 24.578 -9.937 -9.947 1.00 97.69 507 LYS A C 1
ATOM 4081 O O . LYS A 1 507 ? 25.038 -9.694 -8.829 1.00 97.69 507 LYS A O 1
ATOM 4086 N N . ILE A 1 508 ? 23.360 -10.447 -10.127 1.00 97.81 508 ILE A N 1
ATOM 4087 C CA . ILE A 1 508 ? 22.447 -10.819 -9.046 1.00 97.81 508 ILE A CA 1
ATOM 4088 C C . ILE A 1 508 ? 22.282 -12.339 -9.019 1.00 97.81 508 ILE A C 1
ATOM 4090 O O . ILE A 1 508 ? 21.714 -12.937 -9.930 1.00 97.81 508 ILE A O 1
ATOM 4094 N N . ASP A 1 509 ? 22.712 -12.957 -7.920 1.00 97.31 509 ASP A N 1
ATOM 4095 C CA . ASP A 1 509 ? 22.403 -14.354 -7.613 1.00 97.31 509 ASP A CA 1
ATOM 4096 C C . ASP A 1 509 ? 21.027 -14.441 -6.935 1.00 97.31 509 ASP A C 1
ATOM 4098 O O . ASP A 1 509 ? 20.902 -14.342 -5.711 1.00 97.31 509 ASP A O 1
ATOM 4102 N N . PHE A 1 510 ? 19.978 -14.605 -7.744 1.00 97.75 510 PHE A N 1
ATOM 4103 C CA . PHE A 1 510 ? 18.586 -14.625 -7.279 1.00 97.75 510 PHE A CA 1
ATOM 4104 C C . PHE A 1 510 ? 18.238 -15.766 -6.315 1.00 97.75 510 PHE A C 1
ATOM 4106 O O . PHE A 1 510 ? 17.222 -15.676 -5.622 1.00 97.75 510 PHE A O 1
ATOM 4113 N N . THR A 1 511 ? 19.069 -16.807 -6.201 1.00 95.81 511 THR A N 1
ATOM 4114 C CA . THR A 1 511 ? 18.825 -17.895 -5.242 1.00 95.81 511 THR A CA 1
ATOM 4115 C C . THR A 1 511 ? 19.010 -17.458 -3.784 1.00 95.81 511 THR A C 1
ATOM 4117 O O . THR A 1 511 ? 18.550 -18.143 -2.872 1.00 95.81 511 THR A O 1
ATOM 4120 N N . LYS A 1 512 ? 19.642 -16.297 -3.553 1.00 95.81 512 LYS A N 1
ATOM 4121 C CA . LYS A 1 512 ? 19.918 -15.737 -2.220 1.00 95.81 512 LYS A CA 1
ATOM 4122 C C . LYS A 1 512 ? 18.834 -14.794 -1.696 1.00 95.81 512 LYS A C 1
ATOM 4124 O O . LYS A 1 512 ? 18.923 -14.367 -0.546 1.00 95.81 512 LYS A O 1
ATOM 4129 N N . PHE A 1 513 ? 17.843 -14.444 -2.514 1.00 97.19 513 PHE A N 1
ATOM 4130 C CA . PHE A 1 513 ? 16.891 -13.378 -2.204 1.00 97.19 513 PHE A CA 1
ATOM 4131 C C . PHE A 1 513 ? 15.454 -13.886 -2.088 1.00 97.19 513 PHE A C 1
ATOM 4133 O O . PHE A 1 513 ? 15.007 -14.736 -2.855 1.00 97.19 513 PHE A O 1
ATOM 4140 N N . ASP A 1 514 ? 14.712 -13.320 -1.138 1.00 95.50 514 ASP A N 1
ATOM 4141 C CA . ASP A 1 514 ? 13.265 -13.498 -1.007 1.00 95.50 514 ASP A CA 1
ATOM 4142 C C . ASP A 1 514 ? 12.498 -12.532 -1.919 1.00 95.50 514 ASP A C 1
ATOM 4144 O O . ASP A 1 514 ? 11.418 -12.851 -2.427 1.00 95.50 514 ASP A O 1
ATOM 4148 N N . ILE A 1 515 ? 13.036 -11.318 -2.069 1.00 97.31 515 ILE A N 1
ATOM 4149 C CA . ILE A 1 515 ? 12.375 -10.188 -2.718 1.00 97.31 515 ILE A CA 1
ATOM 4150 C C . ILE A 1 515 ? 13.346 -9.531 -3.696 1.00 97.31 515 ILE A C 1
ATOM 4152 O O . ILE A 1 515 ? 14.520 -9.322 -3.387 1.00 97.31 515 ILE A O 1
ATOM 4156 N N . PHE A 1 516 ? 12.824 -9.158 -4.858 1.00 98.56 516 PHE A N 1
ATOM 4157 C CA . PHE A 1 516 ? 13.520 -8.368 -5.857 1.00 98.56 516 PHE A CA 1
ATOM 4158 C C . PHE A 1 516 ? 12.703 -7.126 -6.208 1.00 98.56 516 PHE A C 1
ATOM 4160 O O . PHE A 1 516 ? 11.516 -7.225 -6.520 1.00 98.56 516 PHE A O 1
ATOM 4167 N N . THR A 1 517 ? 13.327 -5.950 -6.158 1.00 98.38 517 THR A N 1
ATOM 4168 C CA . THR A 1 517 ? 12.694 -4.699 -6.583 1.00 98.38 517 THR A CA 1
ATOM 4169 C C . THR A 1 517 ? 13.358 -4.138 -7.830 1.00 98.38 517 THR A C 1
ATOM 4171 O O . THR A 1 517 ? 14.581 -4.176 -7.983 1.00 98.38 517 THR A O 1
ATOM 4174 N N . MET A 1 518 ? 12.528 -3.606 -8.722 1.00 98.50 518 MET A N 1
ATOM 4175 C CA . MET A 1 518 ? 12.946 -2.974 -9.967 1.00 98.50 518 MET A CA 1
ATOM 4176 C C . MET A 1 518 ? 12.471 -1.522 -9.969 1.00 98.50 518 MET A C 1
ATOM 4178 O O . MET A 1 518 ? 11.267 -1.272 -10.016 1.00 98.50 518 MET A O 1
ATOM 4182 N N . PHE A 1 519 ? 13.410 -0.578 -9.931 1.00 98.44 519 PHE A N 1
ATOM 4183 C CA . PHE A 1 519 ? 13.136 0.859 -9.911 1.00 98.44 519 PHE A CA 1
ATOM 4184 C C . PHE A 1 519 ? 14.072 1.610 -10.861 1.00 98.44 519 PHE A C 1
ATOM 4186 O O . PHE A 1 519 ? 15.040 2.259 -10.465 1.00 98.44 519 PHE A O 1
ATOM 4193 N N . GLY A 1 520 ? 13.789 1.470 -12.152 1.00 96.00 520 GLY A N 1
ATOM 4194 C CA . GLY A 1 520 ? 14.507 2.140 -13.228 1.00 96.00 520 GLY A CA 1
ATOM 4195 C C . GLY A 1 520 ? 13.548 2.690 -14.277 1.00 96.00 520 GLY A C 1
ATOM 4196 O O . GLY A 1 520 ? 12.332 2.713 -14.091 1.00 96.00 520 GLY A O 1
ATOM 4197 N N . GLY A 1 521 ? 14.096 3.117 -15.411 1.00 96.75 521 GLY A N 1
ATOM 4198 C CA . GLY A 1 521 ? 13.308 3.568 -16.558 1.00 96.75 521 GLY A CA 1
ATOM 4199 C C . GLY A 1 521 ? 13.359 5.073 -16.810 1.00 96.75 521 GLY A C 1
ATOM 4200 O O . GLY A 1 521 ? 13.029 5.508 -17.908 1.00 96.75 521 GLY A O 1
ATOM 4201 N N . THR A 1 522 ? 13.815 5.894 -15.855 1.00 95.81 522 THR A N 1
ATOM 4202 C CA . THR A 1 522 ? 13.841 7.363 -16.039 1.00 95.81 522 THR A CA 1
ATOM 4203 C C . THR A 1 522 ? 14.800 7.805 -17.152 1.00 95.81 522 THR A C 1
ATOM 4205 O O . THR A 1 522 ? 14.631 8.857 -17.771 1.00 95.81 522 THR A O 1
ATOM 4208 N N . ASN A 1 523 ? 15.819 6.990 -17.435 1.00 96.75 523 ASN A N 1
ATOM 4209 C CA . ASN A 1 523 ? 16.800 7.259 -18.483 1.00 96.75 523 ASN A CA 1
ATOM 4210 C C . ASN A 1 523 ? 16.361 6.730 -19.851 1.00 96.75 523 ASN A C 1
ATOM 4212 O O . ASN A 1 523 ? 16.847 7.217 -20.867 1.00 96.75 523 ASN A O 1
ATOM 4216 N N . ASP A 1 524 ? 15.432 5.774 -19.909 1.00 96.06 524 ASP A N 1
ATOM 4217 C CA . ASP A 1 524 ? 14.970 5.174 -21.159 1.00 96.06 524 ASP A CA 1
ATOM 4218 C C . ASP A 1 524 ? 14.422 6.201 -22.166 1.00 96.06 524 ASP A C 1
ATOM 4220 O O . ASP A 1 524 ? 14.822 6.117 -23.333 1.00 96.06 524 ASP A O 1
ATOM 4224 N N . PRO A 1 525 ? 13.577 7.180 -21.777 1.00 93.19 525 PRO A N 1
ATOM 4225 C CA . PRO A 1 525 ? 13.176 8.254 -22.681 1.00 93.19 525 PRO A CA 1
ATOM 4226 C C . PRO A 1 525 ? 14.292 9.278 -22.929 1.00 93.19 525 PRO A C 1
ATOM 4228 O O . PRO A 1 525 ? 14.394 9.791 -24.042 1.00 93.19 525 PRO A O 1
ATOM 4231 N N . ALA A 1 526 ? 15.157 9.532 -21.942 1.00 90.75 526 ALA A N 1
ATOM 4232 C CA . ALA A 1 526 ? 16.259 10.492 -22.057 1.00 90.75 526 ALA A CA 1
ATOM 4233 C C . ALA A 1 526 ? 17.389 10.025 -22.994 1.00 90.75 526 ALA A C 1
ATOM 4235 O O . ALA A 1 526 ? 18.158 10.843 -23.493 1.00 90.75 526 ALA A O 1
ATOM 4236 N N . ARG A 1 527 ? 17.495 8.713 -23.242 1.00 90.75 527 ARG A N 1
ATOM 4237 C CA . ARG A 1 527 ? 18.498 8.074 -24.113 1.00 90.75 527 ARG A CA 1
ATOM 4238 C C . ARG A 1 527 ? 17.908 7.588 -25.445 1.00 90.75 527 ARG A C 1
ATOM 4240 O O . ARG A 1 527 ? 18.348 6.579 -25.982 1.00 90.75 527 ARG A O 1
ATOM 4247 N N . GLY A 1 528 ? 16.867 8.255 -25.944 1.00 86.75 528 GLY A N 1
ATOM 4248 C CA . GLY A 1 528 ? 16.152 7.859 -27.162 1.00 86.75 528 GLY A CA 1
ATOM 4249 C C . GLY A 1 528 ? 15.084 6.804 -26.877 1.00 86.75 528 GLY A C 1
ATOM 4250 O O . GLY A 1 528 ? 15.376 5.618 -26.768 1.00 86.75 528 GLY A O 1
ATOM 4251 N N . ALA A 1 529 ? 13.830 7.236 -26.722 1.00 86.12 529 ALA A N 1
ATOM 4252 C CA . ALA A 1 529 ? 12.721 6.355 -26.362 1.00 86.12 529 ALA A CA 1
ATOM 4253 C C . ALA A 1 529 ? 12.517 5.226 -27.394 1.00 86.12 529 ALA A C 1
ATOM 4255 O O . ALA A 1 529 ? 11.984 5.461 -28.476 1.00 86.12 529 ALA A O 1
ATOM 4256 N N . ASN A 1 530 ? 12.877 3.997 -27.021 1.00 94.31 530 ASN A N 1
ATOM 4257 C CA . ASN A 1 530 ? 12.542 2.774 -27.748 1.00 94.31 530 ASN A CA 1
ATOM 4258 C C . ASN A 1 530 ? 11.891 1.774 -26.793 1.00 94.31 530 ASN A C 1
ATOM 4260 O O . ASN A 1 530 ? 12.558 0.916 -26.212 1.00 94.31 530 ASN A O 1
ATOM 4264 N N . PHE A 1 531 ? 10.588 1.930 -26.572 1.00 96.12 531 PHE A N 1
ATOM 4265 C CA . PHE A 1 531 ? 9.896 1.129 -25.570 1.00 96.12 531 PHE A CA 1
ATOM 4266 C C . PHE A 1 531 ? 9.536 -0.276 -26.057 1.00 96.12 531 PHE A C 1
ATOM 4268 O O . PHE A 1 531 ? 9.559 -1.204 -25.254 1.00 96.12 531 PHE A O 1
ATOM 4275 N N . GLY A 1 532 ? 9.293 -0.454 -27.359 1.00 95.06 532 GLY A N 1
ATOM 4276 C CA . GLY A 1 532 ? 8.732 -1.692 -27.904 1.00 95.06 532 GLY A CA 1
ATOM 4277 C C . GLY A 1 532 ? 7.269 -1.892 -27.497 1.00 95.06 532 GLY A C 1
ATOM 4278 O O . GLY A 1 532 ? 6.612 -0.975 -27.002 1.00 95.06 532 GLY A O 1
ATOM 4279 N N . THR A 1 533 ? 6.748 -3.096 -27.714 1.00 95.25 533 THR A N 1
ATOM 4280 C CA . THR A 1 533 ? 5.425 -3.516 -27.232 1.00 95.25 533 THR A CA 1
ATOM 4281 C C . THR A 1 533 ? 5.542 -4.206 -25.872 1.00 95.25 533 THR A C 1
ATOM 4283 O O . THR A 1 533 ? 6.611 -4.671 -25.485 1.00 95.25 533 THR A O 1
ATOM 4286 N N . VAL A 1 534 ? 4.447 -4.261 -25.111 1.00 92.31 534 VAL A N 1
ATOM 4287 C CA . VAL A 1 534 ? 4.443 -4.830 -23.746 1.00 92.31 534 VAL A CA 1
ATOM 4288 C C . VAL A 1 534 ? 4.726 -6.335 -23.705 1.00 92.31 534 VAL A C 1
ATOM 4290 O O . VAL A 1 534 ? 5.128 -6.849 -22.671 1.00 92.31 534 VAL A O 1
ATOM 4293 N N . ASP A 1 535 ? 4.533 -7.026 -24.823 1.00 91.25 535 ASP A N 1
ATOM 4294 C CA . ASP A 1 535 ? 4.825 -8.442 -25.056 1.00 91.25 535 ASP A CA 1
ATOM 4295 C C . ASP A 1 535 ? 6.170 -8.666 -25.769 1.00 91.25 535 ASP A C 1
ATOM 4297 O O . ASP A 1 535 ? 6.515 -9.801 -26.083 1.00 91.25 535 ASP A O 1
ATOM 4301 N N . SER A 1 536 ? 6.938 -7.599 -26.022 1.00 94.81 536 SER A N 1
ATOM 4302 C CA . SER A 1 536 ? 8.260 -7.691 -26.643 1.00 94.81 536 SER A CA 1
ATOM 4303 C C . SER A 1 536 ? 9.192 -8.583 -25.821 1.00 94.81 536 SER A C 1
ATOM 4305 O O . SER A 1 536 ? 9.139 -8.603 -24.592 1.00 94.81 536 SER A O 1
ATOM 4307 N N . GLU A 1 537 ? 10.099 -9.271 -26.507 1.00 95.81 537 GLU A N 1
ATOM 4308 C CA . GLU A 1 537 ? 11.230 -9.995 -25.914 1.00 95.81 537 GLU A CA 1
ATOM 4309 C C . GLU A 1 537 ? 12.561 -9.521 -26.518 1.00 95.81 537 GLU A C 1
ATOM 4311 O O . GLU A 1 537 ? 13.571 -10.213 -26.454 1.00 95.81 537 GLU A O 1
ATOM 4316 N N . ASP A 1 538 ? 12.574 -8.331 -27.127 1.00 97.31 538 ASP A N 1
ATOM 4317 C CA . ASP A 1 538 ? 13.797 -7.713 -27.634 1.00 97.31 538 ASP A CA 1
ATOM 4318 C C . ASP A 1 538 ? 14.512 -6.948 -26.503 1.00 97.31 538 ASP A C 1
ATOM 4320 O O . ASP A 1 538 ? 13.972 -5.940 -26.020 1.00 97.31 538 ASP A O 1
ATOM 4324 N N . PRO A 1 539 ? 15.737 -7.345 -26.099 1.00 97.25 539 PRO A N 1
ATOM 4325 C CA . PRO A 1 539 ? 16.485 -6.667 -25.041 1.00 97.25 539 PRO A CA 1
ATOM 4326 C C . PRO A 1 539 ? 16.906 -5.233 -25.401 1.00 97.25 539 PRO A C 1
ATOM 4328 O O . PRO A 1 539 ? 17.341 -4.487 -24.522 1.00 97.25 539 PRO A O 1
ATOM 4331 N N . LYS A 1 540 ? 16.788 -4.818 -26.668 1.00 96.31 540 LYS A N 1
ATOM 4332 C CA . LYS A 1 540 ? 17.014 -3.436 -27.124 1.00 96.31 540 LYS A CA 1
ATOM 4333 C C . LYS A 1 540 ? 15.775 -2.548 -27.001 1.00 96.31 540 LYS A C 1
ATOM 4335 O O . LYS A 1 540 ? 15.866 -1.340 -27.220 1.00 96.31 540 LYS A O 1
ATOM 4340 N N . THR A 1 541 ? 14.631 -3.112 -26.624 1.00 97.50 541 THR A N 1
ATOM 4341 C CA . THR A 1 541 ? 13.418 -2.361 -26.272 1.00 97.50 541 THR A CA 1
ATOM 4342 C C . THR A 1 541 ? 13.252 -2.317 -24.757 1.00 97.50 541 THR A C 1
ATOM 4344 O O . THR A 1 541 ? 13.582 -3.281 -24.069 1.00 97.50 541 THR A O 1
ATOM 4347 N N . THR A 1 542 ? 12.752 -1.210 -24.204 1.00 98.31 542 THR A N 1
ATOM 4348 C CA . THR A 1 542 ? 12.575 -1.070 -22.746 1.00 98.31 542 THR A CA 1
ATOM 4349 C C . THR A 1 542 ? 11.660 -2.151 -22.176 1.00 98.31 542 THR A C 1
ATOM 4351 O O . THR A 1 542 ? 12.018 -2.792 -21.192 1.00 98.31 542 THR A O 1
ATOM 4354 N N . PHE A 1 543 ? 10.505 -2.395 -22.798 1.00 98.56 543 PHE A N 1
ATOM 4355 C CA . PHE A 1 543 ? 9.555 -3.405 -22.334 1.00 98.56 543 PHE A CA 1
ATOM 4356 C C . PHE A 1 543 ? 10.076 -4.827 -22.538 1.00 98.56 543 PHE A C 1
ATOM 4358 O O . PHE A 1 543 ? 9.942 -5.646 -21.631 1.00 98.56 543 PHE A O 1
ATOM 4365 N N . GLY A 1 544 ? 10.766 -5.098 -23.652 1.00 98.44 544 GLY A N 1
ATOM 4366 C CA . GLY A 1 544 ? 11.397 -6.399 -23.866 1.00 98.44 544 GLY A CA 1
ATOM 4367 C C . GLY A 1 544 ? 12.491 -6.707 -22.851 1.00 98.44 544 GLY A C 1
ATOM 4368 O O . GLY A 1 544 ? 12.517 -7.793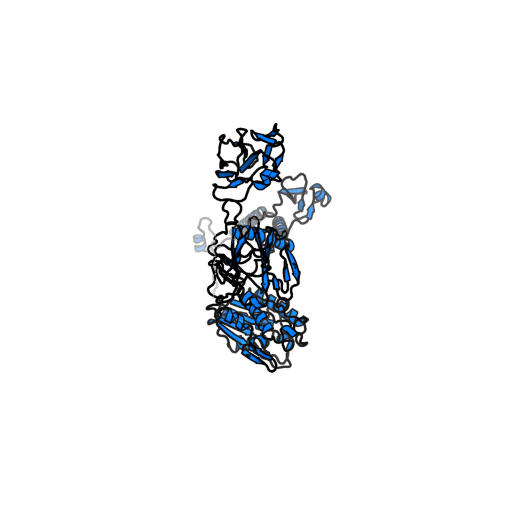 -22.277 1.00 98.44 544 GLY A O 1
ATOM 4369 N N . ALA A 1 545 ? 13.328 -5.726 -22.523 1.00 98.69 545 ALA A N 1
ATOM 4370 C CA . ALA A 1 545 ? 14.330 -5.858 -21.474 1.00 98.69 545 ALA A CA 1
ATOM 4371 C C . ALA A 1 545 ? 13.716 -6.133 -20.090 1.00 98.69 545 ALA A C 1
ATOM 4373 O O . ALA A 1 545 ? 14.202 -7.004 -19.372 1.00 98.69 545 ALA A O 1
ATOM 4374 N N . VAL A 1 546 ? 12.635 -5.435 -19.719 1.00 98.81 546 VAL A N 1
ATOM 4375 C CA . VAL A 1 546 ? 11.922 -5.683 -18.450 1.00 98.81 546 VAL A CA 1
ATOM 4376 C C . VAL A 1 546 ? 11.332 -7.095 -18.422 1.00 98.81 546 VAL A C 1
ATOM 4378 O O . VAL A 1 546 ? 11.518 -7.800 -17.431 1.00 98.81 546 VAL A O 1
ATOM 4381 N N . ASN A 1 547 ? 10.687 -7.533 -19.508 1.00 98.69 547 ASN A N 1
ATOM 4382 C CA . ASN A 1 547 ? 10.141 -8.886 -19.630 1.00 98.69 547 ASN A CA 1
ATOM 4383 C C . ASN A 1 547 ? 11.225 -9.947 -19.426 1.00 98.69 547 ASN A C 1
ATOM 4385 O O . ASN A 1 547 ? 11.046 -10.867 -18.630 1.00 98.69 547 ASN A O 1
ATOM 4389 N N . LEU A 1 548 ? 12.371 -9.798 -20.092 1.00 98.75 548 LEU A N 1
ATOM 4390 C CA . LEU A 1 548 ? 13.472 -10.748 -19.971 1.00 98.75 548 LEU A CA 1
ATOM 4391 C C . LEU A 1 548 ? 14.107 -10.749 -18.572 1.00 98.75 548 LEU A C 1
ATOM 4393 O O . LEU A 1 548 ? 14.447 -11.819 -18.075 1.00 98.75 548 LEU A O 1
ATOM 4397 N N . ILE A 1 549 ? 14.224 -9.591 -17.907 1.00 98.81 549 ILE A N 1
ATOM 4398 C CA . ILE A 1 549 ? 14.685 -9.522 -16.507 1.00 98.81 549 ILE A CA 1
ATOM 4399 C C . ILE A 1 549 ? 13.740 -10.308 -15.590 1.00 98.81 549 ILE A C 1
ATOM 4401 O O . ILE A 1 549 ? 14.207 -11.100 -14.773 1.00 98.81 549 ILE A O 1
ATOM 4405 N N . ILE A 1 550 ? 12.423 -10.105 -15.721 1.00 98.69 550 ILE A N 1
ATOM 4406 C CA . ILE A 1 550 ? 11.417 -10.792 -14.896 1.00 98.69 550 ILE A CA 1
ATOM 4407 C C . ILE A 1 550 ? 11.485 -12.305 -15.123 1.00 98.69 550 ILE A C 1
ATOM 4409 O O . ILE A 1 550 ? 11.548 -13.060 -14.152 1.00 98.69 550 ILE A O 1
ATOM 4413 N N . LYS A 1 551 ? 11.524 -12.746 -16.388 1.00 98.50 551 LYS A N 1
ATOM 4414 C CA . LYS A 1 551 ? 11.653 -14.167 -16.741 1.00 98.50 551 LYS A CA 1
ATOM 4415 C C . LYS A 1 551 ? 12.914 -14.778 -16.141 1.00 98.50 551 LYS A C 1
ATOM 4417 O O . LYS A 1 551 ? 12.815 -15.750 -15.404 1.00 98.50 551 LYS A O 1
ATOM 4422 N N . TYR A 1 552 ? 14.070 -14.157 -16.371 1.00 98.69 552 TYR A N 1
ATOM 4423 C CA . TYR A 1 552 ? 15.350 -14.628 -15.847 1.00 98.69 552 TYR A CA 1
ATOM 4424 C C . TYR A 1 552 ? 15.348 -14.734 -14.312 1.00 98.69 552 TYR A C 1
ATOM 4426 O O . TYR A 1 552 ? 15.792 -15.737 -13.750 1.00 98.69 552 TYR A O 1
ATOM 4434 N N . ALA A 1 553 ? 14.801 -13.735 -13.612 1.00 98.50 553 ALA A N 1
ATOM 4435 C CA . ALA A 1 553 ? 14.723 -13.745 -12.153 1.00 98.50 553 ALA A CA 1
ATOM 4436 C C . ALA A 1 553 ? 13.836 -14.889 -11.619 1.00 98.50 553 ALA A C 1
ATOM 4438 O O . ALA A 1 553 ? 14.230 -15.584 -10.679 1.00 98.50 553 ALA A O 1
ATOM 4439 N N . LEU A 1 554 ? 12.671 -15.123 -12.238 1.00 97.62 554 LEU A N 1
ATOM 4440 C CA . LEU A 1 554 ? 11.753 -16.206 -11.862 1.00 97.62 554 LEU A CA 1
ATOM 4441 C C . LEU A 1 554 ? 12.267 -17.594 -12.267 1.00 97.62 554 LEU A C 1
ATOM 4443 O O . LEU A 1 554 ? 12.025 -18.561 -11.549 1.00 97.62 554 LEU A O 1
ATOM 4447 N N . GLU A 1 555 ? 13.008 -17.707 -13.370 1.00 98.00 555 GLU A N 1
ATOM 4448 C CA . GLU A 1 555 ? 13.687 -18.946 -13.768 1.00 98.00 555 GLU A CA 1
ATOM 4449 C C . GLU A 1 555 ? 14.745 -19.358 -12.738 1.00 98.00 555 GLU A C 1
ATOM 4451 O O . GLU A 1 555 ? 14.822 -20.527 -12.357 1.00 98.00 555 GLU A O 1
ATOM 4456 N N . LYS A 1 556 ? 15.542 -18.401 -12.242 1.00 98.12 556 LYS A N 1
ATOM 4457 C CA . LYS A 1 556 ? 16.574 -18.661 -11.224 1.00 98.12 556 LYS A CA 1
ATOM 4458 C C . LYS A 1 556 ? 15.977 -18.894 -9.833 1.00 98.12 556 LYS A C 1
ATOM 4460 O O . LYS A 1 556 ? 16.545 -19.654 -9.050 1.00 98.12 556 LYS A O 1
ATOM 4465 N N . ASN A 1 557 ? 14.848 -18.261 -9.510 1.00 96.94 557 ASN A N 1
ATOM 4466 C CA . ASN A 1 557 ? 14.136 -18.469 -8.251 1.00 96.94 557 ASN A CA 1
ATOM 4467 C C . ASN A 1 557 ? 12.607 -18.353 -8.438 1.00 96.94 557 ASN A C 1
ATOM 4469 O O . ASN A 1 557 ? 12.048 -17.262 -8.309 1.00 96.94 557 ASN A O 1
ATOM 4473 N N . PRO A 1 558 ? 11.897 -19.482 -8.629 1.00 95.25 558 PRO A N 1
ATOM 4474 C CA . PRO A 1 558 ? 10.444 -19.485 -8.836 1.00 95.25 558 PRO A CA 1
ATOM 4475 C C . PRO A 1 558 ? 9.608 -18.985 -7.647 1.00 95.25 558 PRO A C 1
ATOM 4477 O O . PRO A 1 558 ? 8.403 -18.790 -7.783 1.00 95.25 558 PRO A O 1
ATOM 4480 N N . LYS A 1 559 ? 10.212 -18.820 -6.459 1.00 92.38 559 LYS A N 1
ATOM 4481 C CA . LYS A 1 559 ? 9.547 -18.301 -5.249 1.00 92.38 559 LYS A CA 1
ATOM 4482 C C . LYS A 1 559 ? 9.810 -16.811 -5.020 1.00 92.38 559 LYS A C 1
ATOM 4484 O O . LYS A 1 559 ? 9.273 -16.251 -4.061 1.00 92.38 559 LYS A O 1
ATOM 4489 N N . LEU A 1 560 ? 10.652 -16.193 -5.849 1.00 96.06 560 LEU A N 1
ATOM 4490 C CA . LEU A 1 560 ? 11.047 -14.799 -5.717 1.00 96.06 560 LEU A CA 1
ATOM 4491 C C . LEU A 1 560 ? 9.829 -13.887 -5.857 1.00 96.06 560 LEU A C 1
ATOM 4493 O O . LEU A 1 560 ? 9.056 -13.996 -6.808 1.00 96.06 560 LEU A O 1
ATOM 4497 N N . LYS A 1 561 ? 9.678 -12.948 -4.925 1.00 96.25 561 LYS A N 1
ATOM 4498 C CA . LYS A 1 561 ? 8.654 -11.908 -5.036 1.00 96.25 561 LYS A CA 1
ATOM 4499 C C . LYS A 1 561 ? 9.230 -10.691 -5.727 1.00 96.25 561 LYS A C 1
ATOM 4501 O O . LYS A 1 561 ? 10.146 -10.063 -5.202 1.00 96.25 561 LYS A O 1
ATOM 4506 N N . ILE A 1 562 ? 8.673 -10.350 -6.880 1.00 97.75 562 ILE A N 1
ATOM 4507 C CA . ILE A 1 562 ? 9.124 -9.209 -7.673 1.00 97.75 562 ILE A CA 1
ATOM 4508 C C . ILE A 1 562 ? 8.174 -8.036 -7.447 1.00 97.75 562 ILE A C 1
ATOM 4510 O O . ILE A 1 562 ? 6.962 -8.202 -7.530 1.00 97.75 562 ILE A O 1
ATOM 4514 N N . TYR A 1 563 ? 8.727 -6.855 -7.176 1.00 97.62 563 TYR A N 1
ATOM 4515 C CA . TYR A 1 563 ? 7.981 -5.604 -7.047 1.00 97.62 563 TYR A CA 1
ATOM 4516 C C . TYR A 1 563 ? 8.511 -4.597 -8.066 1.00 97.62 563 TYR A C 1
ATOM 4518 O O . TYR A 1 563 ? 9.702 -4.268 -8.067 1.00 97.62 563 TYR A O 1
ATOM 4526 N N . LEU A 1 564 ? 7.625 -4.108 -8.932 1.00 97.81 564 LEU A N 1
ATOM 4527 C CA . LEU A 1 564 ? 7.972 -3.150 -9.976 1.00 97.81 564 LEU A CA 1
ATOM 4528 C C . LEU A 1 564 ? 7.528 -1.740 -9.582 1.00 97.81 564 LEU A C 1
ATOM 4530 O O . LEU A 1 564 ? 6.380 -1.511 -9.205 1.00 97.81 564 LEU A O 1
ATOM 4534 N N . PHE A 1 565 ? 8.430 -0.776 -9.714 1.00 98.31 565 PHE A N 1
ATOM 4535 C CA . PHE A 1 565 ? 8.174 0.626 -9.412 1.00 98.31 565 PHE A CA 1
ATOM 4536 C C . PHE A 1 565 ? 8.390 1.452 -10.676 1.00 98.31 565 PHE A C 1
ATOM 4538 O O . PHE A 1 565 ? 9.428 1.337 -11.328 1.00 98.31 565 PHE A O 1
ATOM 4545 N N . SER A 1 566 ? 7.423 2.300 -11.033 1.00 97.88 566 SER A N 1
ATOM 4546 C CA . SER A 1 566 ? 7.662 3.297 -12.083 1.00 97.88 566 SER A CA 1
ATOM 4547 C C . SER A 1 566 ? 8.684 4.334 -11.610 1.00 97.88 566 SER A C 1
ATOM 4549 O O . SER A 1 566 ? 8.804 4.532 -10.403 1.00 97.88 566 SER A O 1
ATOM 4551 N N . PRO A 1 567 ? 9.340 5.085 -12.510 1.00 97.62 567 PRO A N 1
ATOM 4552 C CA . PRO A 1 567 ? 10.077 6.289 -12.129 1.00 97.62 567 PRO A CA 1
ATOM 4553 C C . PRO A 1 567 ? 9.207 7.316 -11.386 1.00 97.62 567 PRO A C 1
ATOM 4555 O O . PRO A 1 567 ? 7.985 7.330 -11.543 1.00 97.62 567 PRO A O 1
ATOM 4558 N N . ILE A 1 568 ? 9.843 8.209 -10.625 1.00 96.62 568 ILE A N 1
ATOM 4559 C CA . ILE A 1 568 ? 9.215 9.426 -10.078 1.00 96.62 568 ILE A CA 1
ATOM 4560 C C . ILE A 1 568 ? 9.073 10.514 -11.154 1.00 96.62 568 ILE A C 1
ATOM 4562 O O . ILE A 1 568 ? 9.643 10.401 -12.244 1.00 96.62 568 ILE A O 1
ATOM 4566 N N . GLN A 1 569 ? 8.343 11.594 -10.854 1.00 92.81 569 GLN A N 1
ATOM 4567 C CA . GLN A 1 569 ? 8.361 12.779 -11.714 1.00 92.81 569 GLN A CA 1
ATOM 4568 C C . GLN A 1 569 ? 9.720 13.482 -11.646 1.00 92.81 569 GLN A C 1
ATOM 4570 O O . GLN A 1 569 ? 10.300 13.643 -10.576 1.00 92.81 569 GLN A O 1
ATOM 4575 N N . SER A 1 570 ? 10.185 13.935 -12.807 1.00 89.44 570 SER A N 1
ATOM 4576 C CA . SER A 1 570 ? 11.315 14.847 -12.966 1.00 89.44 570 SER A CA 1
ATOM 4577 C C . SER A 1 570 ? 10.819 16.101 -13.676 1.00 89.44 570 SER A C 1
ATOM 4579 O O . SER A 1 570 ? 9.928 16.018 -14.524 1.00 89.44 570 SER A O 1
ATOM 4581 N N . THR A 1 571 ? 11.413 17.246 -13.355 1.00 86.19 571 THR A N 1
ATOM 4582 C CA . THR A 1 571 ? 11.190 18.521 -14.049 1.00 86.19 571 THR A CA 1
ATOM 4583 C C . THR A 1 571 ? 12.261 18.806 -15.109 1.00 86.19 571 THR A C 1
ATOM 4585 O O . THR A 1 571 ? 12.348 19.913 -15.625 1.00 86.19 571 THR A O 1
ATOM 4588 N N . THR A 1 572 ? 13.061 17.798 -15.486 1.00 88.62 572 THR A N 1
ATOM 4589 C CA . THR A 1 572 ? 14.039 17.904 -16.582 1.00 88.62 572 THR A CA 1
ATOM 4590 C C . THR A 1 572 ? 13.406 17.644 -17.955 1.00 88.62 572 THR A C 1
ATOM 4592 O O . THR A 1 572 ? 12.713 16.646 -18.156 1.00 88.62 572 THR A O 1
ATOM 4595 N N . ASP A 1 573 ? 13.732 18.481 -18.945 1.00 88.56 573 ASP A N 1
ATOM 4596 C CA . ASP A 1 573 ? 13.161 18.403 -20.306 1.00 88.56 573 ASP A CA 1
ATOM 4597 C C . ASP A 1 573 ? 13.497 17.104 -21.059 1.00 88.56 573 ASP A C 1
ATOM 4599 O O . ASP A 1 573 ? 12.777 16.684 -21.963 1.00 88.56 573 ASP A O 1
ATOM 4603 N N . SER A 1 574 ? 14.577 16.423 -20.668 1.00 89.50 574 SER A N 1
ATOM 4604 C CA . SER A 1 574 ? 14.984 15.138 -21.253 1.00 89.50 574 SER A CA 1
ATOM 4605 C C . SER A 1 574 ? 14.078 13.963 -20.860 1.00 89.50 574 SER A C 1
ATOM 4607 O O . SER A 1 574 ? 14.221 12.877 -21.418 1.00 89.50 574 SER A O 1
ATOM 4609 N N . ARG A 1 575 ? 13.113 14.159 -19.949 1.00 91.62 575 ARG A N 1
ATOM 4610 C CA . ARG A 1 575 ? 12.054 13.189 -19.622 1.00 91.62 575 ARG A CA 1
ATOM 4611 C C . ARG A 1 575 ? 10.680 13.756 -19.993 1.00 91.62 575 ARG A C 1
ATOM 4613 O O . ARG A 1 575 ? 9.887 14.086 -19.109 1.00 91.62 575 ARG A O 1
ATOM 4620 N N . PRO A 1 576 ? 10.360 13.868 -21.294 1.00 90.44 576 PRO A N 1
ATOM 4621 C CA . PRO A 1 576 ? 9.113 14.482 -21.722 1.00 90.44 576 PRO A CA 1
ATOM 4622 C C . PRO A 1 576 ? 7.907 13.717 -21.161 1.00 90.44 576 PRO A C 1
ATOM 4624 O O . PRO A 1 576 ? 7.829 12.486 -21.230 1.00 90.44 576 PRO A O 1
ATOM 4627 N N . ARG A 1 577 ? 6.954 14.465 -20.589 1.00 90.06 577 ARG A N 1
ATOM 4628 C CA . ARG A 1 577 ? 5.828 13.928 -19.806 1.00 90.06 577 ARG A CA 1
ATOM 4629 C C . ARG A 1 577 ? 5.045 12.841 -20.537 1.00 90.06 577 ARG A C 1
ATOM 4631 O O . ARG A 1 577 ? 4.732 11.817 -19.945 1.00 90.06 577 ARG A O 1
ATOM 4638 N N . ASN A 1 578 ? 4.756 13.027 -21.823 1.00 91.50 578 ASN A N 1
ATOM 4639 C CA . ASN A 1 578 ? 4.044 12.030 -22.626 1.00 91.50 578 ASN A CA 1
ATOM 4640 C C . ASN A 1 578 ? 4.795 10.689 -22.703 1.00 91.50 578 ASN A C 1
ATOM 4642 O O . ASN A 1 578 ? 4.164 9.641 -22.608 1.00 91.50 578 ASN A O 1
ATOM 4646 N N . LYS A 1 579 ? 6.130 10.711 -22.810 1.00 94.44 579 LYS A N 1
ATOM 4647 C CA . LYS A 1 579 ? 6.956 9.496 -22.831 1.00 94.44 579 LYS A CA 1
ATOM 4648 C C . LYS A 1 579 ? 7.091 8.849 -21.462 1.00 94.44 579 LYS A C 1
ATOM 4650 O O . LYS A 1 579 ? 7.091 7.627 -21.380 1.00 94.44 579 LYS A O 1
ATOM 4655 N N . MET A 1 580 ? 7.135 9.641 -20.393 1.00 95.00 580 MET A N 1
ATOM 4656 C CA . MET A 1 580 ? 7.088 9.104 -19.030 1.00 95.00 580 MET A CA 1
ATOM 4657 C C . MET A 1 580 ? 5.755 8.406 -18.742 1.00 95.00 580 MET A C 1
ATOM 4659 O O . MET A 1 580 ? 5.752 7.322 -18.169 1.00 95.00 580 MET A O 1
ATOM 4663 N N . ILE A 1 581 ? 4.632 8.981 -19.187 1.00 92.69 581 ILE A N 1
ATOM 4664 C CA . ILE A 1 581 ? 3.306 8.358 -19.057 1.00 92.69 581 ILE A CA 1
ATOM 4665 C C . ILE A 1 581 ? 3.245 7.048 -19.851 1.00 92.69 581 ILE A C 1
ATOM 4667 O O . ILE A 1 581 ? 2.833 6.028 -19.306 1.00 92.69 581 ILE A O 1
ATOM 4671 N N . GLU A 1 582 ? 3.700 7.054 -21.108 1.00 95.38 582 GLU A N 1
ATOM 4672 C CA . GLU A 1 582 ? 3.761 5.857 -21.960 1.00 95.38 582 GLU A CA 1
ATOM 4673 C C . GLU A 1 582 ? 4.587 4.733 -21.310 1.00 95.38 582 GLU A C 1
ATOM 4675 O O . GLU A 1 582 ? 4.135 3.588 -21.244 1.00 95.38 582 GLU A O 1
ATOM 4680 N N . LEU A 1 583 ? 5.753 5.073 -20.750 1.00 97.62 583 LEU A N 1
ATOM 4681 C CA . LEU A 1 583 ? 6.589 4.152 -19.985 1.00 97.62 583 LEU A CA 1
ATOM 4682 C C . LEU A 1 583 ? 5.849 3.588 -18.762 1.00 97.62 583 LEU A C 1
ATOM 4684 O O . LEU A 1 583 ? 5.820 2.374 -18.581 1.00 97.62 583 LEU A O 1
ATOM 4688 N N . CYS A 1 584 ? 5.242 4.442 -17.930 1.00 95.06 584 CYS A N 1
ATOM 4689 C CA . CYS A 1 584 ? 4.554 4.013 -16.706 1.00 95.06 584 CYS A CA 1
ATOM 4690 C C . CYS A 1 584 ? 3.378 3.073 -17.002 1.00 95.06 584 CYS A C 1
ATOM 4692 O O . CYS A 1 584 ? 3.224 2.051 -16.334 1.00 95.06 584 CYS A O 1
ATOM 4694 N N . GLU A 1 585 ? 2.577 3.381 -18.025 1.00 93.00 585 GLU A N 1
ATOM 4695 C CA . GLU A 1 585 ? 1.460 2.530 -18.445 1.00 93.00 585 GLU A CA 1
ATOM 4696 C C . GLU A 1 585 ? 1.936 1.189 -19.015 1.00 93.00 585 GLU A C 1
ATOM 4698 O O . GLU A 1 585 ? 1.325 0.151 -18.756 1.00 93.00 585 GLU A O 1
ATOM 4703 N N . GLY A 1 586 ? 3.044 1.176 -19.760 1.00 92.12 586 GLY A N 1
ATOM 4704 C CA . GLY A 1 586 ? 3.641 -0.066 -20.243 1.00 92.12 586 GLY A CA 1
ATOM 4705 C C . GLY A 1 586 ? 4.191 -0.941 -19.117 1.00 92.12 586 GLY A C 1
ATOM 4706 O O . GLY A 1 586 ? 3.884 -2.130 -19.074 1.00 92.12 586 GLY A O 1
ATOM 4707 N N . LEU A 1 587 ? 4.908 -0.355 -18.150 1.00 98.06 587 LEU A N 1
ATOM 4708 C CA . LEU A 1 587 ? 5.383 -1.068 -16.957 1.00 98.06 587 LEU A CA 1
ATOM 4709 C C . LEU A 1 587 ? 4.218 -1.648 -16.141 1.00 98.06 587 LEU A C 1
ATOM 4711 O O . LEU A 1 587 ? 4.281 -2.800 -15.719 1.00 98.06 587 LEU A O 1
ATOM 4715 N N . LYS A 1 588 ? 3.120 -0.896 -15.980 1.00 96.00 588 LYS A N 1
ATOM 4716 C CA . LYS A 1 588 ? 1.899 -1.384 -15.321 1.00 96.00 588 LYS A CA 1
ATOM 4717 C C . LYS A 1 588 ? 1.288 -2.581 -16.053 1.00 96.00 588 LYS A C 1
ATOM 4719 O O . LYS A 1 588 ? 0.892 -3.556 -15.420 1.00 96.00 588 LYS A O 1
ATOM 4724 N N . LYS A 1 589 ? 1.213 -2.524 -17.387 1.00 88.94 589 LYS A N 1
ATOM 4725 C CA . LYS A 1 589 ? 0.711 -3.636 -18.211 1.00 88.94 589 LYS A CA 1
ATOM 4726 C C . LYS A 1 589 ? 1.598 -4.876 -18.095 1.00 88.94 589 LYS A C 1
ATOM 4728 O O . LYS A 1 589 ? 1.056 -5.964 -17.934 1.00 88.94 589 LYS A O 1
ATOM 4733 N N . ILE A 1 590 ? 2.923 -4.712 -18.113 1.00 92.62 590 ILE A N 1
ATOM 4734 C CA . ILE A 1 590 ? 3.874 -5.809 -17.880 1.00 92.62 590 ILE A CA 1
ATOM 4735 C C . ILE A 1 590 ? 3.659 -6.421 -16.494 1.00 92.62 590 ILE A C 1
ATOM 4737 O O . ILE A 1 590 ? 3.552 -7.638 -16.366 1.00 92.62 590 ILE A O 1
ATOM 4741 N N . ALA A 1 591 ? 3.536 -5.593 -15.457 1.00 93.19 591 ALA A N 1
ATOM 4742 C CA . ALA A 1 591 ? 3.313 -6.086 -14.105 1.00 93.19 591 ALA A CA 1
ATOM 4743 C C . ALA A 1 591 ? 2.027 -6.919 -13.995 1.00 93.19 591 ALA A C 1
ATOM 4745 O O . ALA A 1 591 ? 2.052 -8.020 -13.448 1.00 93.19 591 ALA A O 1
ATOM 4746 N N . ASN A 1 592 ? 0.931 -6.446 -14.598 1.00 86.62 592 ASN A N 1
ATOM 4747 C CA . ASN A 1 592 ? -0.322 -7.198 -14.679 1.00 86.62 592 ASN A CA 1
ATOM 4748 C C . ASN A 1 592 ? -0.157 -8.516 -15.451 1.00 86.62 592 ASN A C 1
ATOM 4750 O O . ASN A 1 592 ? -0.700 -9.534 -15.031 1.00 86.62 592 ASN A O 1
ATOM 4754 N N . PHE A 1 593 ? 0.599 -8.511 -16.555 1.00 87.56 593 PHE A N 1
ATOM 4755 C CA . PHE A 1 593 ? 0.855 -9.706 -17.362 1.00 87.56 593 PHE A CA 1
ATOM 4756 C C . PHE A 1 593 ? 1.561 -10.806 -16.555 1.00 87.56 593 PHE A C 1
ATOM 4758 O O . PHE A 1 593 ? 1.148 -11.961 -16.609 1.00 87.56 593 PHE A O 1
ATOM 4765 N N . TYR A 1 594 ? 2.556 -10.448 -15.738 1.00 87.31 594 TYR A N 1
ATOM 4766 C CA . TYR A 1 594 ? 3.249 -11.392 -14.850 1.00 87.31 594 TYR A CA 1
ATOM 4767 C C . TYR A 1 594 ? 2.586 -11.566 -13.476 1.00 87.31 594 TYR A C 1
ATOM 4769 O O . TYR A 1 594 ? 3.113 -12.294 -12.639 1.00 87.31 594 TYR A O 1
ATOM 4777 N N . SER A 1 595 ? 1.442 -10.920 -13.224 1.00 88.00 595 SER A N 1
ATOM 4778 C CA . SER A 1 595 ? 0.774 -10.909 -11.912 1.00 88.00 595 SER A CA 1
ATOM 4779 C C . SER A 1 595 ? 1.693 -10.479 -10.756 1.00 88.00 595 SER A C 1
ATOM 4781 O O . SER A 1 595 ? 1.613 -11.020 -9.653 1.00 88.00 595 SER A O 1
ATOM 4783 N N . ILE A 1 596 ? 2.572 -9.501 -11.002 1.00 90.56 596 ILE A N 1
ATOM 4784 C CA . ILE A 1 596 ? 3.473 -8.939 -9.988 1.00 90.56 596 ILE A CA 1
ATOM 4785 C C . ILE A 1 596 ? 2.970 -7.572 -9.493 1.00 90.56 596 ILE A C 1
ATOM 4787 O O . ILE A 1 596 ? 2.405 -6.802 -10.274 1.00 90.56 596 ILE A O 1
ATOM 4791 N N . PRO A 1 597 ? 3.177 -7.226 -8.211 1.00 90.81 597 PRO A N 1
ATOM 4792 C CA . PRO A 1 597 ? 2.844 -5.907 -7.684 1.00 90.81 597 PRO A CA 1
ATOM 4793 C C . PRO A 1 597 ? 3.531 -4.753 -8.436 1.00 90.81 597 PRO A C 1
ATOM 4795 O O . PRO A 1 597 ? 4.741 -4.786 -8.678 1.00 90.81 597 PRO A O 1
ATOM 4798 N N . PHE A 1 598 ? 2.769 -3.689 -8.725 1.00 93.69 598 PHE A N 1
ATOM 4799 C CA . PHE A 1 598 ? 3.268 -2.449 -9.332 1.00 93.69 598 PHE A CA 1
ATOM 4800 C C . PHE A 1 598 ? 2.888 -1.208 -8.525 1.00 93.69 598 PHE A C 1
ATOM 4802 O O . PHE A 1 598 ? 1.712 -1.013 -8.216 1.00 93.69 598 PHE A O 1
ATOM 4809 N N . LYS A 1 599 ? 3.865 -0.342 -8.229 1.00 93.38 599 LYS A N 1
ATOM 4810 C CA . LYS A 1 599 ? 3.620 0.977 -7.635 1.00 93.38 599 LYS A CA 1
ATOM 4811 C C . LYS A 1 599 ? 3.962 2.071 -8.628 1.00 93.38 599 LYS A C 1
ATOM 4813 O O . LYS A 1 599 ? 5.099 2.217 -9.082 1.00 93.38 599 LYS A O 1
ATOM 4818 N N . ASN A 1 600 ? 2.950 2.875 -8.924 1.00 90.75 600 ASN A N 1
ATOM 4819 C CA . ASN A 1 600 ? 3.058 3.987 -9.845 1.00 90.75 600 ASN A CA 1
ATOM 4820 C C . ASN A 1 600 ? 3.623 5.228 -9.142 1.00 90.75 600 ASN A C 1
ATOM 4822 O O . ASN A 1 600 ? 2.892 6.160 -8.813 1.00 90.75 600 ASN A O 1
ATOM 4826 N N . MET A 1 601 ? 4.930 5.250 -8.890 1.00 92.75 601 MET A N 1
ATOM 4827 C CA . MET A 1 601 ? 5.606 6.380 -8.240 1.00 92.75 601 MET A CA 1
ATOM 4828 C C . MET A 1 601 ? 5.462 7.695 -9.020 1.0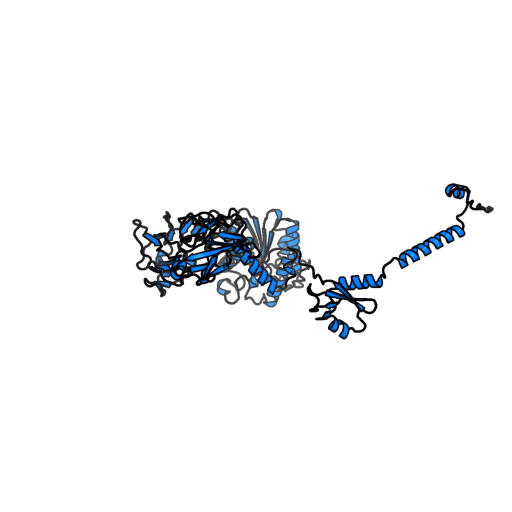0 92.75 601 MET A C 1
ATOM 4830 O O . MET A 1 601 ? 5.571 8.767 -8.430 1.00 92.75 601 MET A O 1
ATOM 4834 N N . TYR A 1 602 ? 5.179 7.640 -10.324 1.00 91.00 602 TYR A N 1
ATOM 4835 C CA . TYR A 1 602 ? 5.016 8.833 -11.152 1.00 91.00 602 TYR A CA 1
ATOM 4836 C C . TYR A 1 602 ? 3.724 9.588 -10.819 1.00 91.00 602 TYR A C 1
ATOM 4838 O O . TYR A 1 602 ? 3.717 10.816 -10.734 1.00 91.00 602 TYR A O 1
ATOM 4846 N N . PHE A 1 603 ? 2.622 8.863 -10.624 1.00 80.75 603 PHE A N 1
ATOM 4847 C CA . PHE A 1 603 ? 1.315 9.459 -10.330 1.00 80.75 603 PHE A CA 1
ATOM 4848 C C . PHE A 1 603 ? 0.971 9.462 -8.836 1.00 80.75 603 PHE A C 1
ATOM 4850 O O . PHE A 1 603 ? 0.243 10.338 -8.382 1.00 80.75 603 PHE A O 1
ATOM 4857 N N . GLU A 1 604 ? 1.513 8.519 -8.067 1.00 83.50 604 GLU A N 1
ATOM 4858 C CA . GLU A 1 604 ? 1.147 8.279 -6.664 1.00 83.50 604 GLU A CA 1
ATOM 4859 C C . GLU A 1 604 ? 2.314 8.501 -5.690 1.00 83.50 604 GLU A C 1
ATOM 4861 O O . GLU A 1 604 ? 2.146 8.337 -4.484 1.00 83.50 604 GLU A O 1
ATOM 4866 N N . GLY A 1 605 ? 3.509 8.846 -6.188 1.00 77.19 605 GLY A N 1
ATOM 4867 C CA . GLY A 1 605 ? 4.717 8.984 -5.366 1.00 77.19 605 GLY A CA 1
ATOM 4868 C C . GLY A 1 605 ? 4.821 10.292 -4.580 1.00 77.19 605 GLY A C 1
ATOM 4869 O O . GLY A 1 605 ? 5.737 10.444 -3.780 1.00 77.19 605 GLY A O 1
ATOM 4870 N N . GLY A 1 606 ? 3.916 11.249 -4.809 1.00 79.50 606 GLY A N 1
ATOM 4871 C CA . GLY A 1 606 ? 3.847 12.513 -4.063 1.00 79.50 606 GLY A CA 1
ATOM 4872 C C . GLY A 1 606 ? 4.868 13.588 -4.465 1.00 79.50 606 GLY A C 1
ATOM 4873 O O . GLY A 1 606 ? 4.691 14.741 -4.079 1.00 79.50 606 GLY A O 1
ATOM 4874 N N . ILE A 1 607 ? 5.878 13.260 -5.278 1.00 83.12 607 ILE A N 1
ATOM 4875 C CA . ILE A 1 607 ? 6.859 14.216 -5.822 1.00 83.12 607 ILE A CA 1
ATOM 4876 C C . ILE A 1 607 ? 6.392 14.701 -7.202 1.00 83.12 607 ILE A C 1
ATOM 4878 O O . ILE A 1 607 ? 6.094 13.889 -8.079 1.00 83.12 607 ILE A O 1
ATOM 4882 N N . ASN A 1 608 ? 6.307 16.017 -7.392 1.00 85.56 608 ASN A N 1
ATOM 4883 C CA . ASN A 1 608 ? 5.842 16.665 -8.617 1.00 85.56 608 ASN A CA 1
ATOM 4884 C C . ASN A 1 608 ? 6.450 18.072 -8.783 1.00 85.56 608 ASN A C 1
ATOM 4886 O O . ASN A 1 608 ? 7.133 18.578 -7.901 1.00 85.56 608 ASN A O 1
ATOM 4890 N N . TYR A 1 609 ? 6.161 18.731 -9.905 1.00 84.19 609 TYR A N 1
ATOM 4891 C CA . TYR A 1 609 ? 6.724 20.045 -10.250 1.00 84.19 609 TYR A CA 1
ATOM 4892 C C . TYR A 1 609 ? 6.403 21.194 -9.270 1.00 84.19 609 TYR A C 1
ATOM 4894 O O . TYR A 1 609 ? 7.035 22.241 -9.344 1.00 84.19 609 TYR A O 1
ATOM 4902 N N . LEU A 1 610 ? 5.409 21.051 -8.384 1.00 81.81 610 LEU A N 1
ATOM 4903 C CA . LEU A 1 610 ? 5.082 22.067 -7.374 1.00 81.81 610 LEU A CA 1
ATOM 4904 C C . LEU A 1 610 ? 5.929 21.927 -6.105 1.00 81.81 610 LEU A C 1
ATOM 4906 O O . LEU A 1 610 ? 6.010 22.873 -5.324 1.00 81.81 610 LEU A O 1
ATOM 4910 N N . ASN A 1 611 ? 6.509 20.749 -5.867 1.00 79.56 611 ASN A N 1
ATOM 4911 C CA . ASN A 1 611 ? 7.270 20.447 -4.657 1.00 79.56 611 ASN A CA 1
ATOM 4912 C C . ASN A 1 611 ? 8.665 19.867 -4.939 1.00 79.56 611 ASN A C 1
ATOM 4914 O O . ASN A 1 611 ? 9.353 19.460 -4.005 1.00 79.56 611 ASN A O 1
ATOM 4918 N N . ASP A 1 612 ? 9.110 19.869 -6.194 1.00 84.94 612 ASP A N 1
ATOM 4919 C CA . ASP A 1 612 ? 10.398 19.324 -6.622 1.00 84.94 612 ASP A CA 1
ATOM 4920 C C . ASP A 1 612 ? 11.576 19.932 -5.853 1.00 84.94 612 ASP A C 1
ATOM 4922 O O . ASP A 1 612 ? 12.380 19.181 -5.317 1.00 84.94 612 ASP A O 1
ATOM 4926 N N . ASN A 1 613 ? 11.607 21.250 -5.651 1.00 86.62 613 ASN A N 1
ATOM 4927 C CA . ASN A 1 613 ? 12.640 21.947 -4.872 1.00 86.62 613 ASN A CA 1
ATOM 4928 C C . ASN A 1 613 ? 12.746 21.471 -3.410 1.00 86.62 613 ASN A C 1
ATOM 4930 O O . ASN A 1 613 ? 13.755 21.706 -2.750 1.00 86.62 613 ASN A O 1
ATOM 4934 N N . THR A 1 614 ? 11.701 20.827 -2.878 1.00 86.19 614 THR A N 1
ATOM 4935 C CA . THR A 1 614 ? 11.707 20.258 -1.520 1.00 86.19 614 THR A CA 1
ATOM 4936 C C . THR A 1 614 ? 12.325 18.861 -1.496 1.00 86.19 614 THR A C 1
ATOM 4938 O O . THR A 1 614 ? 12.997 18.500 -0.530 1.00 86.19 614 THR A O 1
ATOM 4941 N N . TYR A 1 615 ? 12.110 18.062 -2.542 1.00 88.62 615 TYR A N 1
ATOM 4942 C CA . TYR A 1 615 ? 12.424 16.629 -2.546 1.00 88.62 615 TYR A CA 1
ATOM 4943 C C . TYR A 1 615 ? 13.567 16.237 -3.485 1.00 88.62 615 TYR A C 1
ATOM 4945 O O . TYR A 1 615 ? 14.147 15.169 -3.299 1.00 88.62 615 TYR A O 1
ATOM 4953 N N . LEU A 1 616 ? 13.903 17.070 -4.469 1.00 93.00 616 LEU A N 1
ATOM 4954 C CA . LEU A 1 616 ? 14.941 16.860 -5.476 1.00 93.00 616 LEU A CA 1
ATOM 4955 C C . LEU A 1 616 ? 16.036 17.923 -5.326 1.00 93.00 616 LEU A C 1
ATOM 4957 O O . LEU A 1 616 ? 15.758 19.040 -4.896 1.00 93.00 616 LEU A O 1
ATOM 4961 N N . TYR A 1 617 ? 17.279 17.587 -5.677 1.00 93.06 617 TYR A N 1
ATOM 4962 C CA . TYR A 1 617 ? 18.396 18.547 -5.630 1.00 93.06 617 TYR A CA 1
ATOM 4963 C C . TYR A 1 617 ? 18.850 19.049 -7.010 1.00 93.06 617 TYR A C 1
ATOM 4965 O O . TYR A 1 617 ? 19.575 20.036 -7.087 1.00 93.06 617 TYR A O 1
ATOM 4973 N N . ASP A 1 618 ? 18.435 18.394 -8.096 1.00 94.25 618 ASP A N 1
ATOM 4974 C CA . ASP A 1 618 ? 18.797 18.759 -9.474 1.00 94.25 618 ASP A CA 1
ATOM 4975 C C . ASP A 1 618 ? 17.656 18.511 -10.479 1.00 94.25 618 ASP A C 1
ATOM 4977 O O . ASP A 1 618 ? 17.890 18.166 -11.639 1.00 94.25 618 ASP A O 1
ATOM 4981 N N . ASN A 1 619 ? 16.403 18.662 -10.031 1.00 93.88 619 ASN A N 1
ATOM 4982 C CA . ASN A 1 619 ? 15.185 18.442 -10.829 1.00 93.88 619 ASN A CA 1
ATOM 4983 C C . ASN A 1 619 ? 14.966 16.982 -11.286 1.00 93.88 619 ASN A C 1
ATOM 4985 O O . ASN A 1 619 ? 14.013 16.684 -12.018 1.00 93.88 619 ASN A O 1
ATOM 4989 N N . LEU A 1 620 ? 15.822 16.048 -10.858 1.00 95.69 620 LEU A N 1
ATOM 4990 C CA . LEU A 1 620 ? 15.735 14.624 -11.186 1.00 95.69 620 LEU A CA 1
ATOM 4991 C C . LEU A 1 620 ? 15.981 13.733 -9.967 1.00 95.69 620 LEU A C 1
ATOM 4993 O O . LEU A 1 620 ? 15.181 12.845 -9.679 1.00 95.69 620 LEU A O 1
ATOM 4997 N N . HIS A 1 621 ? 17.091 13.945 -9.271 1.00 97.62 621 HIS A N 1
ATOM 4998 C CA . HIS A 1 621 ? 17.559 13.072 -8.212 1.00 97.62 621 HIS A CA 1
ATOM 4999 C C . HIS A 1 621 ? 17.022 13.514 -6.846 1.00 97.62 621 HIS A C 1
ATOM 5001 O O . HIS A 1 621 ? 17.125 14.695 -6.489 1.00 97.62 621 HIS A O 1
ATOM 5007 N N . PRO A 1 622 ? 16.468 12.578 -6.055 1.00 96.00 622 PRO A N 1
ATOM 5008 C CA . PRO A 1 622 ? 15.975 12.883 -4.722 1.00 96.00 622 PRO A CA 1
ATOM 5009 C C . PRO A 1 622 ? 17.089 13.269 -3.745 1.00 96.00 622 PRO A C 1
ATOM 5011 O O . PRO A 1 622 ? 18.139 12.630 -3.694 1.00 96.00 622 PRO A O 1
ATOM 5014 N N . ASN A 1 623 ? 16.823 14.267 -2.904 1.00 89.25 623 ASN A N 1
ATOM 5015 C CA . ASN A 1 623 ? 17.596 14.519 -1.689 1.00 89.25 623 ASN A CA 1
ATOM 5016 C C . ASN A 1 623 ? 17.196 13.519 -0.578 1.00 89.25 623 ASN A C 1
ATOM 5018 O O . ASN A 1 623 ? 16.359 12.641 -0.790 1.00 89.25 623 ASN A O 1
ATOM 5022 N N . ASN A 1 624 ? 17.753 13.648 0.631 1.00 87.44 624 ASN A N 1
ATOM 5023 C CA . ASN A 1 624 ? 17.450 12.725 1.738 1.00 87.44 624 ASN A CA 1
ATOM 5024 C C . ASN A 1 624 ? 15.960 12.669 2.117 1.00 87.44 624 ASN A C 1
ATOM 5026 O O . ASN A 1 624 ? 15.458 11.601 2.469 1.00 87.44 624 ASN A O 1
ATOM 5030 N N . LEU A 1 625 ? 15.234 13.786 2.013 1.00 83.88 625 LEU A N 1
ATOM 5031 C CA . LEU A 1 625 ? 13.796 13.820 2.276 1.00 83.88 625 LEU A CA 1
ATOM 5032 C C . LEU A 1 625 ? 13.016 13.082 1.176 1.00 83.88 625 LEU A C 1
ATOM 5034 O O . LEU A 1 625 ? 12.116 12.291 1.473 1.00 83.88 625 LEU A O 1
ATOM 5038 N N . GLY A 1 626 ? 13.393 13.282 -0.090 1.00 84.38 626 GLY A N 1
ATOM 5039 C CA . GLY A 1 626 ? 12.834 12.544 -1.223 1.00 84.38 626 GLY A CA 1
ATOM 5040 C C . GLY A 1 626 ? 13.118 11.041 -1.145 1.00 84.38 626 GLY A C 1
ATOM 5041 O O . GLY A 1 626 ? 12.195 10.238 -1.265 1.00 84.38 626 GLY A O 1
ATOM 5042 N N . MET A 1 627 ? 14.361 10.649 -0.846 1.00 94.44 627 MET A N 1
ATOM 5043 C CA . MET A 1 627 ? 14.750 9.248 -0.637 1.00 94.44 627 MET A CA 1
ATOM 5044 C C . MET A 1 627 ? 13.962 8.596 0.505 1.00 94.44 627 MET A C 1
ATOM 5046 O O . MET A 1 627 ? 13.470 7.479 0.351 1.00 94.44 627 MET A O 1
ATOM 5050 N N . SER A 1 628 ? 13.789 9.299 1.630 1.00 86.06 628 SER A N 1
ATOM 5051 C CA . SER A 1 628 ? 12.973 8.829 2.757 1.00 86.06 628 SER A CA 1
ATOM 5052 C C . SER A 1 628 ? 11.517 8.590 2.344 1.00 86.06 628 SER A C 1
ATOM 5054 O O . SER A 1 628 ? 10.961 7.538 2.654 1.00 86.06 628 SER A O 1
ATOM 5056 N N . THR A 1 629 ? 10.922 9.532 1.604 1.00 80.25 629 THR A N 1
ATOM 5057 C CA . THR A 1 629 ? 9.531 9.447 1.117 1.00 80.25 629 THR A CA 1
ATOM 5058 C C . THR A 1 629 ? 9.340 8.255 0.175 1.00 80.25 629 THR A C 1
ATOM 5060 O O . THR A 1 629 ? 8.386 7.490 0.308 1.00 80.25 629 THR A O 1
ATOM 5063 N N . ILE A 1 630 ? 10.284 8.051 -0.749 1.00 92.19 630 ILE A N 1
ATOM 5064 C CA . ILE A 1 630 ? 10.297 6.892 -1.650 1.00 92.19 630 ILE A CA 1
ATOM 5065 C C . ILE A 1 630 ? 10.403 5.594 -0.842 1.00 92.19 630 ILE A C 1
ATOM 5067 O O . ILE A 1 630 ? 9.629 4.667 -1.069 1.00 92.19 630 ILE A O 1
ATOM 5071 N N . GLY A 1 631 ? 11.317 5.530 0.128 1.00 87.88 631 GLY A N 1
ATOM 5072 C CA . GLY A 1 631 ? 11.538 4.332 0.939 1.00 87.88 631 GLY A CA 1
ATOM 5073 C C . GLY A 1 631 ? 10.311 3.916 1.750 1.00 87.88 631 GLY A C 1
ATOM 5074 O O . GLY A 1 631 ? 10.004 2.730 1.836 1.00 87.88 631 GLY A O 1
ATOM 5075 N N . GLU A 1 632 ? 9.550 4.875 2.276 1.00 82.12 632 GLU A N 1
ATOM 5076 C CA . GLU A 1 632 ? 8.287 4.592 2.970 1.00 82.12 632 GLU A CA 1
ATOM 5077 C C . GLU A 1 632 ? 7.246 3.953 2.047 1.00 82.12 632 GLU A C 1
ATOM 5079 O O . GLU A 1 632 ? 6.547 3.026 2.457 1.00 82.12 632 GLU A O 1
ATOM 5084 N N . LEU A 1 633 ? 7.160 4.401 0.792 1.00 83.88 633 LEU A N 1
ATOM 5085 C CA . LEU A 1 633 ? 6.267 3.805 -0.204 1.00 83.88 633 LEU A CA 1
ATOM 5086 C C . LEU A 1 633 ? 6.719 2.401 -0.619 1.00 83.88 633 LEU A C 1
ATOM 5088 O O . LEU A 1 633 ? 5.870 1.533 -0.818 1.00 83.88 633 LEU A O 1
ATOM 5092 N N . PHE A 1 634 ? 8.031 2.158 -0.697 1.00 91.56 634 PHE A N 1
ATOM 5093 C CA . PHE A 1 634 ? 8.583 0.823 -0.944 1.00 91.56 634 PHE A CA 1
ATOM 5094 C C . PHE A 1 634 ? 8.182 -0.150 0.156 1.00 91.56 634 PHE A C 1
ATOM 5096 O O . PHE A 1 634 ? 7.629 -1.210 -0.135 1.00 91.56 634 PHE A O 1
ATOM 5103 N N . VAL A 1 635 ? 8.418 0.212 1.418 1.00 82.25 635 VAL A N 1
ATOM 5104 C CA . VAL A 1 635 ? 8.077 -0.679 2.527 1.00 82.25 635 VAL A CA 1
ATOM 5105 C C . VAL A 1 635 ? 6.561 -0.877 2.606 1.00 82.25 635 VAL A C 1
ATOM 5107 O O . VAL A 1 635 ? 6.128 -2.012 2.762 1.00 82.25 635 VAL A O 1
ATOM 5110 N N . LYS A 1 636 ? 5.744 0.172 2.413 1.00 78.12 636 LYS A N 1
ATOM 5111 C CA . LYS A 1 636 ? 4.273 0.044 2.365 1.00 78.12 636 LYS A CA 1
ATOM 5112 C C . LYS A 1 636 ? 3.810 -0.935 1.287 1.00 78.12 636 LYS A C 1
ATOM 5114 O O . LYS A 1 636 ? 2.989 -1.796 1.569 1.00 78.12 636 LYS A O 1
ATOM 5119 N N . MET A 1 637 ? 4.358 -0.840 0.076 1.00 81.62 637 MET A N 1
ATOM 5120 C CA . MET A 1 637 ? 4.002 -1.746 -1.019 1.00 81.62 637 MET A CA 1
ATOM 5121 C C . MET A 1 637 ? 4.418 -3.194 -0.737 1.00 81.62 637 MET A C 1
ATOM 5123 O O . MET A 1 637 ? 3.691 -4.122 -1.075 1.00 81.62 637 MET A O 1
ATOM 5127 N N . ILE A 1 638 ? 5.588 -3.398 -0.129 1.00 83.06 638 ILE A N 1
ATOM 5128 C CA . ILE A 1 638 ? 6.059 -4.736 0.249 1.00 83.06 638 ILE A CA 1
ATOM 5129 C C . ILE A 1 638 ? 5.234 -5.295 1.424 1.00 83.06 638 ILE A C 1
ATOM 5131 O O . ILE A 1 638 ? 5.073 -6.514 1.532 1.00 83.06 638 ILE A O 1
ATOM 5135 N N . PHE A 1 639 ? 4.702 -4.416 2.277 1.00 67.25 639 PHE A N 1
ATOM 5136 C CA . PHE A 1 639 ? 3.893 -4.754 3.443 1.00 67.25 639 PHE A CA 1
ATOM 5137 C C . PHE A 1 639 ? 2.438 -5.105 3.109 1.00 67.25 639 PHE A C 1
ATOM 5139 O O . PHE A 1 639 ? 1.949 -6.079 3.676 1.00 67.25 639 PHE A O 1
ATOM 5146 N N . ALA A 1 640 ? 1.771 -4.345 2.229 1.00 53.88 640 ALA A N 1
ATOM 5147 C CA . ALA A 1 640 ? 0.348 -4.505 1.908 1.00 53.88 640 ALA A CA 1
ATOM 5148 C C . ALA A 1 640 ? 0.038 -5.958 1.500 1.00 53.88 640 ALA A C 1
ATOM 5150 O O . ALA A 1 640 ? 0.609 -6.476 0.531 1.00 53.88 640 ALA A O 1
ATOM 5151 N N . LYS A 1 641 ? -0.792 -6.643 2.294 1.00 36.00 641 LYS A N 1
ATOM 5152 C CA . LYS A 1 641 ? -1.044 -8.083 2.191 1.00 36.00 641 LYS A CA 1
ATOM 5153 C C . LYS A 1 641 ? -2.472 -8.483 2.518 1.00 36.00 641 LYS A C 1
ATOM 5155 O O . LYS A 1 641 ? -2.849 -8.395 3.711 1.00 36.00 641 LYS A O 1
#

pLDDT: mean 76.42, std 19.41, range [26.42, 98.81]

Solvent-accessible surface area (backbone atoms only — not comparable to full-atom values): 36190 Å² total; per-residue (Å²): 136,86,87,77,86,82,82,72,40,80,68,54,90,92,50,55,73,68,57,29,51,74,61,44,24,61,90,50,71,69,60,52,49,52,52,52,52,55,50,53,52,52,50,52,54,50,59,73,68,49,70,58,60,70,59,54,51,51,50,50,54,50,68,74,72,63,72,59,81,48,77,33,69,24,70,64,57,46,40,72,75,34,76,85,52,58,92,61,46,32,35,29,48,26,88,87,44,88,84,48,41,27,31,33,33,54,53,94,93,38,81,41,79,77,45,66,56,72,68,72,74,75,51,88,89,62,76,54,68,91,79,42,59,66,7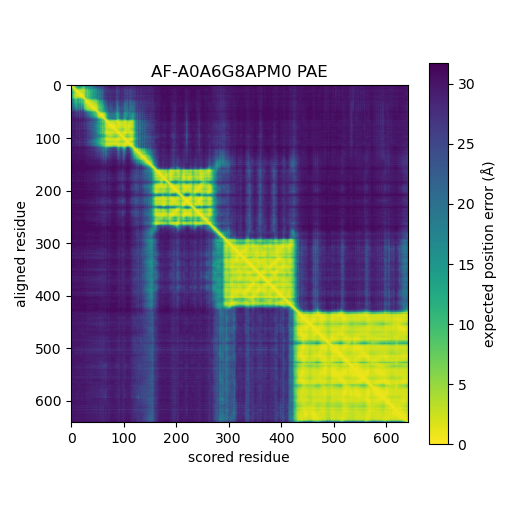5,58,36,53,51,48,47,52,50,49,47,51,49,50,44,51,50,73,75,70,44,75,87,74,59,67,64,62,67,62,57,81,93,49,48,43,78,34,22,32,39,55,90,67,36,82,39,82,43,96,50,89,44,28,25,17,47,48,80,37,80,48,58,62,71,33,45,31,28,36,70,65,69,78,80,76,64,76,44,44,9,24,31,15,36,90,82,71,44,68,72,50,64,38,65,55,67,96,73,84,62,36,62,46,72,42,45,84,19,33,24,37,31,43,40,47,74,59,57,69,82,57,42,80,76,59,61,42,31,27,47,50,78,94,78,86,81,84,91,69,86,76,63,66,87,68,90,82,65,78,82,48,82,89,74,74,88,82,83,82,58,79,83,76,47,65,76,41,48,57,62,10,72,56,44,72,94,62,26,44,76,39,19,32,46,46,82,83,64,49,76,49,82,29,96,56,24,30,18,43,46,82,41,82,48,51,55,70,42,50,39,34,26,59,68,86,60,101,55,40,17,30,30,15,25,82,84,69,77,43,72,70,45,56,55,65,76,42,82,72,55,99,61,36,26,31,37,64,38,51,82,77,28,32,27,33,37,39,40,42,50,59,89,42,65,91,61,58,39,32,22,65,82,57,84,70,96,59,82,48,67,60,38,73,47,36,91,65,50,83,67,69,90,53,57,63,50,75,32,48,90,33,29,30,40,40,34,23,14,39,72,50,41,38,42,76,36,73,43,90,100,76,44,75,30,56,24,29,62,54,48,40,41,62,12,32,24,49,73,46,81,51,36,38,67,65,15,18,34,17,43,73,45,77,94,58,17,97,59,93,53,46,25,50,30,45,43,47,68,73,65,49,73,59,69,46,78,71,34,51,32,39,37,43,43,41,43,66,34,34,50,52,45,43,68,45,46,71,48,67,84,33,76,46,45,65,16,34,32,4,10,48,48,50,45,53,51,52,46,40,72,62,20,80,79,49,42,54,39,41,33,39,38,64,52,51,76,43,82,60,46,47,64,71,57,52,50,54,50,44,55,41,53,48,52,39,24,60,74,71,72,35,57,66,45,57,26,47,85,71,51,84,50,40,87,90,48,33,85,75,27,24,78,73,45,63,47,60,34,53,65,28,18,47,55,52,10,52,52,52,46,48,62,73,59,62,107

Organism: NCBI:txid2714947

Sequence (641 aa):
MVYIAQHWNDYDENMTETQNIENGAVVTSERMNRIEGGVVENFNHLNQRKSDITYVDSLIGSVATGGPRDVFYSVKALNDRYPKGSDGTYLVFDSTLTEGAHTFIWKQNKWVDLGVYQGIELQDDSLLLSKINPEAADKLNSVDKNRKILKNLLFDYDESKNLFDLDKITLGKYVIDGKETDTVNSEGYCTDYIEVDKYSNYFFTNLFGSPSIAGARYDSNYRFIDNIKVSSNGDNIIESKRARFIRINIAGKPSDLVKNFGIYKGVAEQPFDVPNHGKIKGLRLDTDFLEGKLLPEQFADSKIFNLYNNDSSEESKYIDNLGRVGDAQIINLSRFIKVSPGERFLFNKSYQQPGGFFSYDKKRWMSKIELTKDDETWFYCTVPKNCYWMRINVVKIDLGMFMLTKGIKPKSFTPYKIENEWIKIPERMDGFLDDKNIAVSGDSITWLHNQTVEGVGKITGYQQKLIDAGANVMTYGNSGATYRLYDSAISNMEHGSLYKDIVIDEKIDFTKFDIFTMFGGTNDPARGANFGTVDSEDPKTTFGAVNLIIKYALEKNPKLKIYLFSPIQSTTDSRPRNKMIELCEGLKKIANFYSIPFKNMYFEGGINYLNDNTYLYDNLHPNNLGMSTIGELFVKMIFAK

InterPro domains:
  IPR013830 SGNH hydrolase-type esterase domain [PF13472] (442-627)
  IPR036514 SGNH hydrolase superfamily [G3DSA:3.40.50.1110] (433-640)

Nearest PDB structures (foldseek):
  7bxd-assembly1_A  TM=8.546E-01  e=3.180E-13  Collinsella aerofaciens ATCC 25986
  3dc7-assembly1_C  TM=7.890E-01  e=1.334E-10  Lactiplantibacillus plantarum
  1yzf-assembly1_A  TM=7.252E-01  e=1.592E-07  Enterococcus faecalis V583
  4jko-assembly1_A  TM=6.582E-01  e=2.008E-07  Geobacillus stearothermophilus
  4jj6-assembly1_B  TM=6.737E-01  e=5.388E-07  Geobacillus stearothermophilus

Radius of gyration: 40.66 Å; Cα contacts (8 Å, |Δi|>4): 1180; chains: 1; bounding box: 86×106×115 Å

Mean predicted aligned error: 22.92 Å